Protein AF-A0A9D4CW55-F1 (afdb_monomer)

Organism: Dreissena polymorpha (NCBI:txid45954)

Secondary structure (DSSP, 8-state):
----TTS-BTTTBT--SEEEEEEEEE----TT--PPPTT---S-PPPBP----SGGGSSS---TT--HHHHHHHHHHHHHHHHHHTT---GGGPPPHHHHHHHHHHHHHHS-HHHHHHHHHGGGS-HHHHHHHHHHHHHHTSSS-GGGTS-GGGHHHHHHHHH-TTS-HHHHHHHHHHHHHH-HHHHHHHHHHHHHTTT---HHHHHHHHHHHHHHHHTPPPPPPPPPP-TT---HHHHTEEE-SSTT-----PPPPBGGGG-TTGGGT--TT----TTTS-EESS-------TT-EEEEEEEETTT--EEEEEEESS-STHHHHHHHHHH-SS--SEEE-TTHHHHHHHHHTT-HHHHTT-EEEB-HHHHHHEE--GGGBGGGSTT-TT--TTHHHHHHHHHGGGGGS-HHHHHHHHHHHH--

Structure (mmCIF, N/CA/C/O backbone):
data_AF-A0A9D4CW55-F1
#
_entry.id   AF-A0A9D4CW55-F1
#
loop_
_atom_site.group_PDB
_atom_site.id
_atom_site.type_symbol
_atom_site.label_atom_id
_atom_site.label_alt_id
_atom_site.label_comp_id
_atom_site.label_asym_id
_atom_site.label_entity_id
_atom_site.label_seq_id
_atom_site.pdbx_PDB_ins_code
_atom_site.Cartn_x
_atom_site.Cartn_y
_atom_site.Cartn_z
_atom_site.occupancy
_atom_site.B_iso_or_equiv
_atom_site.auth_seq_id
_atom_site.auth_comp_id
_atom_site.auth_asym_id
_atom_site.auth_atom_id
_atom_site.pdbx_PDB_model_num
ATOM 1 N N . MET A 1 1 ? 33.436 -6.706 -24.224 1.00 33.50 1 MET A N 1
ATOM 2 C CA . MET A 1 1 ? 32.777 -7.439 -23.123 1.00 33.50 1 MET A CA 1
ATOM 3 C C . MET A 1 1 ? 31.343 -6.926 -23.070 1.00 33.50 1 MET A C 1
ATOM 5 O O . MET A 1 1 ? 31.189 -5.714 -23.058 1.00 33.50 1 MET A O 1
ATOM 9 N N . LYS A 1 2 ? 30.312 -7.772 -23.186 1.00 36.09 2 LYS A N 1
ATOM 10 C CA . LYS A 1 2 ? 28.897 -7.341 -23.202 1.00 36.09 2 LYS A CA 1
ATOM 11 C C . LYS A 1 2 ? 28.364 -7.339 -21.766 1.00 36.09 2 LYS A C 1
ATOM 13 O O . LYS A 1 2 ? 28.700 -8.252 -21.020 1.00 36.09 2 LYS A O 1
ATOM 18 N N . ILE A 1 3 ? 27.601 -6.318 -21.371 1.00 46.62 3 ILE A N 1
ATOM 19 C CA . ILE A 1 3 ? 26.736 -6.447 -20.194 1.00 46.62 3 ILE A CA 1
ATOM 20 C C . ILE A 1 3 ? 25.671 -7.454 -20.605 1.00 46.62 3 ILE A C 1
ATOM 22 O O . ILE A 1 3 ? 24.922 -7.184 -21.546 1.00 46.62 3 ILE A O 1
ATOM 26 N N . ASP A 1 4 ? 25.677 -8.621 -19.978 1.00 58.53 4 ASP A N 1
ATOM 27 C CA . ASP A 1 4 ? 24.701 -9.658 -20.262 1.00 58.53 4 ASP A CA 1
ATOM 28 C C . ASP A 1 4 ? 23.738 -9.780 -19.085 1.00 58.53 4 ASP A C 1
ATOM 30 O O . ASP A 1 4 ? 23.829 -10.673 -18.250 1.00 58.53 4 ASP A O 1
ATOM 34 N N . PHE A 1 5 ? 22.812 -8.831 -19.022 1.00 65.88 5 PHE A N 1
ATOM 35 C CA . PHE A 1 5 ? 21.704 -8.876 -18.077 1.00 65.88 5 PHE A CA 1
ATOM 36 C C . PHE A 1 5 ? 20.748 -10.065 -18.337 1.00 65.88 5 PHE A C 1
ATOM 38 O O . PHE A 1 5 ? 19.803 -10.243 -17.578 1.00 65.88 5 PHE A O 1
ATOM 45 N N . HIS A 1 6 ? 20.947 -10.880 -19.388 1.00 67.12 6 HIS A N 1
ATOM 46 C CA . HIS A 1 6 ? 20.148 -12.095 -19.585 1.00 67.12 6 HIS A CA 1
ATOM 47 C C . HIS A 1 6 ? 20.488 -13.169 -18.543 1.00 67.12 6 HIS A C 1
ATOM 49 O O . HIS A 1 6 ? 19.743 -14.143 -18.429 1.00 67.12 6 HIS A O 1
ATOM 55 N N . ILE A 1 7 ? 21.586 -13.015 -17.790 1.00 79.88 7 ILE A N 1
ATOM 56 C CA . ILE A 1 7 ? 21.916 -13.897 -16.671 1.00 79.88 7 ILE A CA 1
ATOM 57 C C . ILE A 1 7 ? 20.953 -13.584 -15.520 1.00 79.88 7 ILE A C 1
ATOM 59 O O . ILE A 1 7 ? 21.034 -12.493 -14.959 1.00 79.88 7 ILE A O 1
ATOM 63 N N . PRO A 1 8 ? 20.065 -14.519 -15.142 1.00 84.75 8 PRO A N 1
ATOM 64 C CA . PRO A 1 8 ? 19.142 -14.291 -14.047 1.00 84.75 8 PRO A CA 1
ATOM 65 C C . PRO A 1 8 ? 19.875 -14.285 -12.704 1.00 84.75 8 PRO A C 1
ATOM 67 O O . PRO A 1 8 ? 20.992 -14.795 -12.567 1.00 84.75 8 PRO A O 1
ATOM 70 N N . CYS A 1 9 ? 19.202 -13.796 -11.666 1.00 88.50 9 CYS A N 1
ATOM 71 C CA . CYS A 1 9 ? 19.680 -13.976 -10.304 1.00 88.50 9 CYS A CA 1
ATOM 72 C C . CYS A 1 9 ? 19.829 -15.477 -10.002 1.00 88.50 9 CYS A C 1
ATOM 74 O O . CYS A 1 9 ? 18.883 -16.243 -10.180 1.00 88.50 9 CYS A O 1
ATOM 76 N N . GLY A 1 10 ? 20.985 -15.898 -9.478 1.00 87.88 10 GLY A N 1
ATOM 77 C CA . GLY A 1 10 ? 21.250 -17.312 -9.179 1.00 87.88 10 GLY A CA 1
ATOM 78 C C . GLY A 1 10 ? 20.297 -17.945 -8.154 1.00 87.88 10 GLY A C 1
ATOM 79 O O . GLY A 1 10 ? 20.220 -19.166 -8.076 1.00 87.88 10 GLY A O 1
ATOM 80 N N . VAL A 1 11 ? 19.563 -17.127 -7.391 1.00 91.94 11 VAL A N 1
ATOM 81 C CA . VAL A 1 11 ? 18.572 -17.577 -6.400 1.00 91.94 11 VAL A CA 1
ATOM 82 C C . VAL A 1 11 ? 17.142 -17.260 -6.846 1.00 91.94 11 VAL A C 1
ATOM 84 O O . VAL A 1 11 ? 16.270 -18.120 -6.774 1.00 91.94 11 VAL A O 1
ATOM 87 N N . CYS A 1 12 ? 16.881 -16.036 -7.314 1.00 91.12 12 CYS A N 1
ATOM 88 C CA . CYS A 1 12 ? 15.531 -15.597 -7.689 1.00 91.12 12 CYS A CA 1
ATOM 89 C C . CYS A 1 12 ? 15.120 -15.942 -9.128 1.00 91.12 12 CYS A C 1
ATOM 91 O O . CYS A 1 12 ? 13.952 -15.772 -9.477 1.00 91.12 12 CYS A O 1
ATOM 93 N N . GLY A 1 13 ? 16.045 -16.381 -9.983 1.00 91.75 13 GLY A N 1
ATOM 94 C CA . GLY A 1 13 ? 15.762 -16.552 -11.403 1.00 91.75 13 GLY A CA 1
ATOM 95 C C . GLY A 1 13 ? 15.392 -15.217 -12.060 1.00 91.75 13 GLY A C 1
ATOM 96 O O . GLY A 1 13 ? 16.045 -14.200 -11.827 1.00 91.75 13 GLY A O 1
ATOM 97 N N . TYR A 1 14 ? 14.330 -15.234 -12.866 1.00 89.50 14 TYR A N 1
ATOM 98 C CA . TYR A 1 14 ? 13.773 -14.063 -13.555 1.00 89.50 14 TYR A CA 1
ATOM 99 C C . TYR A 1 14 ? 12.618 -13.381 -12.796 1.00 89.50 14 TYR A C 1
ATOM 101 O O . TYR A 1 14 ? 12.175 -12.305 -13.190 1.00 89.50 14 TYR A O 1
ATOM 109 N N . GLY A 1 15 ? 12.133 -13.999 -11.713 1.00 88.44 15 GLY A N 1
ATOM 110 C CA . GLY A 1 15 ? 10.957 -13.569 -10.952 1.00 88.44 15 GLY A CA 1
ATOM 111 C C . GLY A 1 15 ? 11.310 -13.219 -9.507 1.00 88.44 15 GLY A C 1
ATOM 112 O O . GLY A 1 15 ? 10.990 -13.991 -8.599 1.00 88.44 15 GLY A O 1
ATOM 113 N N . PRO A 1 16 ? 11.996 -12.091 -9.256 1.00 91.94 16 PRO A N 1
ATOM 114 C CA . PRO A 1 16 ? 12.307 -11.661 -7.899 1.00 91.94 16 PRO A CA 1
ATOM 115 C C . PRO A 1 16 ? 11.029 -11.403 -7.103 1.00 91.94 16 PRO A C 1
ATOM 117 O O . PRO A 1 16 ? 10.134 -10.695 -7.555 1.00 91.94 16 PRO A O 1
ATOM 120 N N . LYS A 1 17 ? 10.975 -11.923 -5.872 1.00 93.44 17 LYS A N 1
ATOM 121 C CA . LYS A 1 17 ? 9.875 -11.623 -4.945 1.00 93.44 17 LYS A CA 1
ATOM 122 C C . LYS A 1 17 ? 9.930 -10.187 -4.438 1.00 93.44 17 LYS A C 1
ATOM 124 O O . LYS A 1 17 ? 8.883 -9.602 -4.196 1.00 93.44 17 LYS A O 1
ATOM 129 N N . ARG A 1 18 ? 11.136 -9.636 -4.275 1.00 95.00 18 ARG A N 1
ATOM 130 C CA . ARG A 1 18 ? 11.356 -8.293 -3.738 1.00 95.00 18 ARG A CA 1
ATOM 131 C C . ARG A 1 18 ? 12.233 -7.475 -4.657 1.00 95.00 18 ARG A C 1
ATOM 133 O O . ARG A 1 18 ? 13.346 -7.888 -5.006 1.00 95.00 18 ARG A O 1
ATOM 140 N N . LEU A 1 19 ? 11.730 -6.309 -5.023 1.00 96.00 19 LEU A N 1
ATOM 141 C CA . LEU A 1 19 ? 12.385 -5.401 -5.944 1.00 96.00 19 LEU A CA 1
ATOM 142 C C . LEU A 1 19 ? 12.584 -4.033 -5.307 1.00 96.00 19 LEU A C 1
ATOM 144 O O . LEU A 1 19 ? 11.684 -3.499 -4.675 1.00 96.00 19 LEU A O 1
ATOM 148 N N . CYS A 1 20 ? 13.759 -3.453 -5.505 1.00 95.31 20 CYS A N 1
ATOM 149 C CA . CYS A 1 20 ? 14.048 -2.068 -5.164 1.00 95.31 20 CYS A CA 1
ATOM 150 C C . CYS A 1 20 ? 14.352 -1.287 -6.441 1.00 95.31 20 CYS A C 1
ATOM 152 O O . CYS A 1 20 ? 15.008 -1.805 -7.352 1.00 95.31 20 CYS A O 1
ATOM 154 N N . CYS A 1 21 ? 13.878 -0.049 -6.507 1.00 93.56 21 CYS A N 1
ATOM 155 C CA . CYS A 1 21 ? 14.180 0.855 -7.603 1.00 93.56 21 CYS A CA 1
ATOM 156 C C . CYS A 1 21 ? 14.397 2.287 -7.136 1.00 93.56 21 CYS A C 1
ATOM 158 O O . CYS A 1 21 ? 13.843 2.711 -6.126 1.00 93.56 21 CYS A O 1
ATOM 160 N N . ASP A 1 22 ? 15.144 3.040 -7.938 1.00 89.44 22 ASP A N 1
ATOM 161 C CA . ASP A 1 22 ? 15.317 4.481 -7.793 1.00 89.44 22 ASP A CA 1
ATOM 162 C C . ASP A 1 22 ? 15.792 5.106 -9.114 1.00 89.44 22 ASP A C 1
ATOM 164 O O . ASP A 1 22 ? 16.399 4.440 -9.968 1.00 89.44 22 ASP A O 1
ATOM 168 N N . GLY A 1 23 ? 15.528 6.399 -9.282 1.00 83.56 23 GLY A N 1
ATOM 169 C CA . GLY A 1 23 ? 15.993 7.198 -10.402 1.00 83.56 23 GLY A CA 1
ATOM 170 C C . GLY A 1 23 ? 17.275 7.973 -10.098 1.00 83.56 23 GLY A C 1
ATOM 171 O O . GLY A 1 23 ? 17.277 9.032 -9.473 1.00 83.56 23 GLY A O 1
ATOM 172 N N . THR A 1 24 ? 18.397 7.573 -10.700 1.00 78.88 24 THR A N 1
ATOM 173 C CA . THR A 1 24 ? 19.618 8.384 -10.632 1.00 78.88 24 THR A CA 1
ATOM 174 C C . THR A 1 24 ? 19.679 9.418 -11.747 1.00 78.88 24 THR A C 1
ATOM 176 O O . THR A 1 24 ? 19.777 9.076 -12.925 1.00 78.88 24 THR A O 1
ATOM 179 N N . LYS A 1 25 ? 19.792 10.703 -11.404 1.00 76.06 25 LYS A N 1
ATOM 180 C CA . LYS A 1 25 ? 20.157 11.726 -12.398 1.00 76.06 25 LYS A CA 1
ATOM 181 C C . LYS A 1 25 ? 21.556 11.480 -12.965 1.00 76.06 25 LYS A C 1
ATOM 183 O O . LYS A 1 25 ? 22.545 11.456 -12.224 1.00 76.06 25 LYS A O 1
ATOM 188 N N . VAL A 1 26 ? 21.637 11.393 -14.287 1.00 70.56 26 VAL A N 1
ATOM 189 C CA . VAL A 1 26 ? 22.869 11.260 -15.061 1.00 70.56 26 VAL A CA 1
ATOM 190 C C . VAL A 1 26 ? 23.107 12.527 -15.885 1.00 70.56 26 VAL A C 1
ATOM 192 O O . VAL A 1 26 ? 22.226 13.029 -16.583 1.00 70.56 26 VAL A O 1
ATOM 195 N N . GLY A 1 27 ? 24.321 13.076 -15.779 1.00 57.12 27 GLY A N 1
ATOM 196 C CA . GLY A 1 27 ? 24.761 14.311 -16.445 1.00 57.12 27 GLY A CA 1
ATOM 197 C C . GLY A 1 27 ? 25.040 14.153 -17.939 1.00 57.12 27 GLY A C 1
ATOM 198 O O . GLY A 1 27 ? 25.885 14.853 -18.488 1.00 57.12 27 GLY A O 1
ATOM 199 N N . VAL A 1 28 ? 24.384 13.203 -18.597 1.00 55.34 28 VAL A N 1
ATOM 200 C CA . VAL A 1 28 ? 24.568 12.967 -20.023 1.00 55.34 28 VAL A CA 1
ATOM 201 C C . VAL A 1 28 ? 23.649 13.937 -20.759 1.00 55.34 28 VAL A C 1
ATOM 203 O O . VAL A 1 28 ? 22.436 13.907 -20.567 1.00 55.34 28 VAL A O 1
ATOM 206 N N . GLY A 1 29 ? 24.230 14.826 -21.568 1.00 49.62 29 GLY A N 1
ATOM 207 C CA . GLY A 1 29 ? 23.510 15.807 -22.384 1.00 49.62 29 GLY A CA 1
ATOM 208 C C . GLY A 1 29 ? 22.689 15.150 -23.496 1.00 49.62 29 GLY A C 1
ATOM 209 O O . GLY A 1 29 ? 23.001 15.298 -24.672 1.00 49.62 29 GLY A O 1
ATOM 210 N N . PHE A 1 30 ? 21.623 14.443 -23.134 1.00 50.81 30 PHE A N 1
ATOM 211 C CA . PHE A 1 30 ? 20.727 13.690 -24.015 1.00 50.81 30 PHE A CA 1
ATOM 212 C C . PHE A 1 30 ? 19.745 14.580 -24.797 1.00 50.81 30 PHE A C 1
ATOM 214 O O . PHE A 1 30 ? 18.612 14.199 -25.069 1.00 50.81 30 PHE A O 1
ATOM 221 N N . ARG A 1 31 ? 20.161 15.785 -25.208 1.00 42.91 31 ARG A N 1
ATOM 222 C CA . ARG A 1 31 ? 19.299 16.690 -25.994 1.00 42.91 31 ARG A CA 1
ATOM 223 C C . ARG A 1 31 ? 18.908 16.139 -27.374 1.00 42.91 31 ARG A C 1
ATOM 225 O O . ARG A 1 31 ? 17.992 16.687 -27.968 1.00 42.91 31 ARG A O 1
ATOM 232 N N . ASN A 1 32 ? 19.560 15.072 -27.850 1.00 41.56 32 ASN A N 1
ATOM 233 C CA . ASN A 1 32 ? 19.372 14.515 -29.195 1.00 41.56 32 ASN A CA 1
ATOM 234 C C . ASN A 1 32 ? 19.063 13.004 -29.228 1.00 41.56 32 ASN A C 1
ATOM 236 O O . ASN A 1 32 ? 19.100 12.407 -30.302 1.00 41.56 32 ASN A O 1
ATOM 240 N N . SER A 1 33 ? 18.808 12.347 -28.094 1.00 48.78 33 SER A N 1
ATOM 241 C CA . SER A 1 33 ? 18.425 10.929 -28.120 1.00 48.78 33 SER A CA 1
ATOM 242 C C . SER A 1 33 ? 16.923 10.794 -28.347 1.00 48.78 33 SER A C 1
ATOM 244 O O . SER A 1 33 ? 16.135 11.138 -27.471 1.00 48.78 33 SER A O 1
ATOM 246 N N . ASN A 1 34 ? 16.547 10.270 -29.510 1.00 51.03 34 ASN A N 1
ATOM 247 C CA . ASN A 1 34 ? 15.178 9.898 -29.868 1.00 51.03 34 ASN A CA 1
ATOM 248 C C . ASN A 1 34 ? 14.768 8.594 -29.153 1.00 51.03 34 ASN A C 1
ATOM 250 O O . ASN A 1 34 ? 14.573 7.582 -29.821 1.00 51.03 34 ASN A O 1
ATOM 254 N N . TYR A 1 35 ? 14.721 8.570 -27.816 1.00 56.66 35 TYR A N 1
ATOM 255 C CA . TYR A 1 35 ? 14.177 7.410 -27.102 1.00 56.66 35 TYR A CA 1
ATOM 256 C C . TYR A 1 35 ? 12.672 7.582 -26.882 1.00 56.66 35 TYR A C 1
ATOM 258 O O . TYR A 1 35 ? 12.203 8.657 -26.511 1.00 56.66 35 TYR A O 1
ATOM 266 N N . GLU A 1 36 ? 11.924 6.513 -27.140 1.00 59.97 36 GLU A N 1
ATOM 267 C CA . GLU A 1 36 ? 10.476 6.449 -26.930 1.00 59.97 36 GLU A CA 1
ATOM 268 C C . GLU A 1 36 ? 10.198 6.239 -25.429 1.00 59.97 36 GLU A C 1
ATOM 270 O O . GLU A 1 36 ? 10.743 5.320 -24.809 1.00 59.97 36 GLU A O 1
ATOM 275 N N . GLU A 1 37 ? 9.354 7.080 -24.821 1.00 62.69 37 GLU A N 1
ATOM 276 C CA . GLU A 1 37 ? 8.904 6.858 -23.442 1.00 62.69 37 GLU A CA 1
ATOM 277 C C . GLU A 1 37 ? 8.152 5.519 -23.322 1.00 62.69 37 GLU A C 1
ATOM 279 O O . GLU A 1 37 ? 7.508 5.038 -24.257 1.00 62.69 37 GLU A O 1
ATOM 284 N N . ILE A 1 38 ? 8.133 4.930 -22.119 1.00 60.69 38 ILE A N 1
ATOM 285 C CA . ILE A 1 38 ? 7.341 3.712 -21.851 1.00 60.69 38 ILE A CA 1
ATOM 286 C C . ILE A 1 38 ? 5.832 3.935 -22.088 1.00 60.69 38 ILE A C 1
ATOM 288 O O . ILE A 1 38 ? 5.082 2.978 -22.276 1.00 60.69 38 ILE A O 1
ATOM 292 N N . THR A 1 39 ? 5.407 5.198 -22.147 1.00 57.28 39 THR A N 1
ATOM 293 C CA . THR A 1 39 ? 4.029 5.655 -22.339 1.00 57.28 39 THR A CA 1
ATOM 294 C C . THR A 1 39 ? 3.479 5.439 -23.754 1.00 57.28 39 THR A C 1
ATOM 296 O O . THR A 1 39 ? 2.263 5.546 -23.939 1.00 57.28 39 THR A O 1
ATOM 299 N N . GLU A 1 40 ? 4.312 5.105 -24.750 1.00 55.62 40 GLU A N 1
ATOM 300 C CA . GLU A 1 40 ? 3.833 4.872 -26.115 1.00 55.62 40 GLU A CA 1
ATOM 301 C C . GLU A 1 40 ? 3.009 3.578 -26.208 1.00 55.62 40 GLU A C 1
ATOM 303 O O . GLU A 1 40 ? 3.500 2.445 -26.175 1.00 55.62 40 GLU A O 1
ATOM 308 N N . THR A 1 41 ? 1.694 3.761 -26.303 1.00 53.97 41 THR A N 1
ATOM 309 C CA . THR A 1 41 ? 0.749 2.689 -26.600 1.00 53.97 41 THR A CA 1
ATOM 310 C C . THR A 1 41 ? 0.873 2.293 -28.061 1.00 53.97 41 THR A C 1
ATOM 312 O O . THR A 1 41 ? 0.559 3.096 -28.942 1.00 53.97 41 THR A O 1
ATOM 315 N N . ASN A 1 42 ? 1.257 1.047 -28.323 1.00 48.75 42 ASN A N 1
ATOM 316 C CA . ASN A 1 42 ? 1.179 0.476 -29.661 1.00 48.75 42 ASN A CA 1
ATOM 317 C C . ASN A 1 42 ? -0.305 0.384 -30.065 1.00 48.75 42 ASN A C 1
ATOM 319 O O . ASN A 1 42 ? -1.025 -0.433 -29.514 1.00 48.75 42 ASN A O 1
ATOM 323 N N . HIS A 1 43 ? -0.738 1.270 -30.968 1.00 45.38 43 HIS A N 1
ATOM 324 C CA . HIS A 1 43 ? -1.985 1.278 -31.753 1.00 45.38 43 HIS A CA 1
ATOM 325 C C . HIS A 1 43 ? -3.331 0.840 -31.104 1.00 45.38 43 HIS A C 1
ATOM 327 O O . HIS A 1 43 ? -3.529 -0.284 -30.666 1.00 45.38 43 HIS A O 1
ATOM 333 N N . ALA A 1 44 ? -4.329 1.729 -31.222 1.00 45.97 44 ALA A N 1
ATOM 334 C CA . ALA A 1 44 ? -5.777 1.453 -31.308 1.00 45.97 44 ALA A CA 1
ATOM 335 C C . ALA A 1 44 ? -6.495 0.685 -30.175 1.00 45.97 44 ALA A C 1
ATOM 337 O O . ALA A 1 44 ? -7.642 0.282 -30.365 1.00 45.97 44 ALA A O 1
ATOM 338 N N . LEU A 1 45 ? -5.910 0.526 -28.988 1.00 58.81 45 LEU A N 1
ATOM 339 C CA . LEU A 1 45 ? -6.695 0.099 -27.827 1.00 58.81 45 LEU A CA 1
ATOM 340 C C . LEU A 1 45 ? -7.565 1.270 -27.349 1.00 58.81 45 LEU A C 1
ATOM 342 O O . LEU A 1 45 ? -7.070 2.383 -27.150 1.00 58.81 45 LEU A O 1
ATOM 346 N N . GLY A 1 46 ? -8.873 1.030 -27.222 1.00 69.88 46 GLY A N 1
ATOM 347 C CA . GLY A 1 46 ? -9.826 2.008 -26.699 1.00 69.88 46 GLY A CA 1
ATOM 348 C C . GLY A 1 46 ? -9.414 2.531 -25.318 1.00 69.88 46 GLY A C 1
ATOM 349 O O . GLY A 1 46 ? -8.637 1.905 -24.598 1.00 69.88 46 GLY A O 1
ATOM 350 N N . ILE A 1 47 ? -9.924 3.707 -24.952 1.00 79.19 47 ILE A N 1
ATOM 351 C CA . ILE A 1 47 ? -9.712 4.272 -23.616 1.00 79.19 47 ILE A CA 1
ATOM 352 C C . ILE A 1 47 ? -10.506 3.424 -22.616 1.00 79.19 47 ILE A C 1
ATOM 354 O O . ILE A 1 47 ? -11.727 3.335 -22.726 1.00 79.19 47 ILE A O 1
ATOM 358 N N . ASN A 1 48 ? -9.820 2.813 -21.651 1.00 81.81 48 ASN A N 1
ATOM 359 C CA . ASN A 1 48 ? -10.456 2.074 -20.563 1.00 81.81 48 ASN A CA 1
ATOM 360 C C . ASN A 1 48 ? -11.018 3.053 -19.531 1.00 81.81 48 ASN A C 1
ATOM 362 O O . ASN A 1 48 ? -10.433 4.107 -19.279 1.00 81.81 48 ASN A O 1
ATOM 366 N N . ASN A 1 49 ? -12.136 2.707 -18.902 1.00 81.31 49 ASN A N 1
ATOM 367 C CA . ASN A 1 49 ? -12.646 3.499 -17.790 1.00 81.31 49 ASN A CA 1
ATOM 368 C C . ASN A 1 49 ? -11.783 3.261 -16.549 1.00 81.31 49 ASN A C 1
ATOM 370 O O . ASN A 1 49 ? -11.482 2.122 -16.203 1.00 81.31 49 ASN A O 1
ATOM 374 N N . THR A 1 50 ? -11.407 4.335 -15.861 1.00 76.31 50 THR A N 1
ATOM 375 C CA . THR A 1 50 ? -10.879 4.239 -14.498 1.00 76.31 50 THR A CA 1
ATOM 376 C C . THR A 1 50 ? -12.006 3.813 -13.564 1.00 76.31 50 THR A C 1
ATOM 378 O O . THR A 1 50 ? -12.986 4.541 -13.424 1.00 76.31 50 THR A O 1
ATOM 381 N N . LEU A 1 51 ? -11.872 2.623 -12.975 1.00 73.25 51 LEU A N 1
ATOM 382 C CA . LEU A 1 51 ? -12.918 1.990 -12.164 1.00 73.25 51 LEU A CA 1
ATOM 383 C C . LEU A 1 51 ? -13.003 2.571 -10.752 1.00 73.25 51 LEU A C 1
ATOM 385 O O . LEU A 1 51 ? -14.101 2.799 -10.259 1.00 73.25 51 LEU A O 1
ATOM 389 N N . HIS A 1 52 ? -11.852 2.852 -10.141 1.00 73.00 52 HIS A N 1
ATOM 390 C CA . HIS A 1 52 ? -11.760 3.405 -8.794 1.00 73.00 52 HIS A CA 1
ATOM 391 C C . HIS A 1 52 ? -10.815 4.601 -8.775 1.00 73.00 52 HIS A C 1
ATOM 393 O O . HIS A 1 52 ? -9.756 4.586 -9.412 1.00 73.00 52 HIS A O 1
ATOM 399 N N . ARG A 1 53 ? -11.185 5.615 -8.004 1.00 73.06 53 ARG A N 1
ATOM 400 C CA . ARG A 1 53 ? -10.373 6.775 -7.641 1.00 73.06 53 ARG A CA 1
ATOM 401 C C . ARG A 1 53 ? -9.657 6.541 -6.321 1.00 73.06 53 ARG A C 1
ATOM 403 O O . ARG A 1 53 ? -9.914 5.567 -5.617 1.00 73.06 53 ARG A O 1
ATOM 410 N N . ARG A 1 54 ? -8.765 7.462 -5.943 1.00 71.19 54 ARG A N 1
ATOM 411 C CA . ARG A 1 54 ? -8.098 7.397 -4.629 1.00 71.19 54 ARG A CA 1
ATOM 412 C C . ARG A 1 54 ? -9.106 7.399 -3.485 1.00 71.19 54 ARG A C 1
ATOM 414 O O . ARG A 1 54 ? -8.948 6.636 -2.541 1.00 71.19 54 ARG A O 1
ATOM 421 N N . MET A 1 55 ? -10.124 8.252 -3.594 1.00 69.25 55 MET A N 1
ATOM 422 C CA . MET A 1 55 ? -11.146 8.436 -2.563 1.00 69.25 55 MET A CA 1
ATOM 423 C C . MET A 1 55 ? -12.051 7.220 -2.401 1.00 69.25 55 MET A C 1
ATOM 425 O O . MET A 1 55 ? -12.425 6.914 -1.277 1.00 69.25 55 MET A O 1
ATOM 429 N N . ASP A 1 56 ? -12.294 6.478 -3.483 1.00 69.81 56 ASP A N 1
ATOM 430 C CA . ASP A 1 56 ? -13.090 5.242 -3.467 1.00 69.81 56 ASP A CA 1
ATOM 431 C C . ASP A 1 56 ? -12.383 4.095 -2.725 1.00 69.81 56 ASP A C 1
ATOM 433 O O . ASP A 1 56 ? -12.929 3.011 -2.585 1.00 69.81 56 ASP A O 1
ATOM 437 N N . ARG A 1 57 ? -11.135 4.306 -2.291 1.00 73.81 57 ARG A N 1
ATOM 438 C CA . ARG A 1 57 ? -10.316 3.319 -1.576 1.00 73.81 57 ARG A CA 1
ATOM 439 C C . ARG A 1 57 ? -9.998 3.729 -0.146 1.00 73.81 57 ARG A C 1
ATOM 441 O O . ARG A 1 57 ? -9.140 3.110 0.492 1.00 73.81 57 ARG A O 1
ATOM 448 N N . CYS A 1 58 ? -10.606 4.817 0.312 1.00 78.00 58 CYS A N 1
ATOM 449 C CA . CYS A 1 58 ? -10.439 5.331 1.656 1.00 78.00 58 CYS A CA 1
ATOM 450 C C . CYS A 1 58 ? -11.529 4.792 2.573 1.00 78.00 58 CYS A C 1
ATOM 452 O O . CYS A 1 58 ? -12.562 4.319 2.131 1.00 78.00 58 CYS A O 1
ATOM 454 N N . PHE A 1 59 ? -11.270 4.877 3.871 1.00 86.44 59 PHE A N 1
ATOM 455 C CA . PHE A 1 59 ? -12.122 4.287 4.893 1.00 86.44 59 PHE A CA 1
ATOM 456 C C . PHE A 1 59 ? -13.520 4.915 5.023 1.00 86.44 59 PHE A C 1
ATOM 458 O O . PHE A 1 59 ? -14.452 4.234 5.437 1.00 86.44 59 PHE A O 1
ATOM 465 N N . PHE A 1 60 ? -13.658 6.196 4.683 1.00 86.25 60 PHE A N 1
ATOM 466 C CA . PHE A 1 60 ? -14.915 6.935 4.799 1.00 86.25 60 PHE A CA 1
ATOM 467 C C . PHE A 1 60 ? -15.815 6.692 3.594 1.00 86.25 60 PHE A C 1
ATOM 469 O O . PHE A 1 60 ? -15.327 6.657 2.462 1.00 86.25 60 PHE A O 1
ATOM 476 N N . GLU A 1 61 ? -17.123 6.621 3.830 1.00 80.75 61 GLU A N 1
ATOM 477 C CA . GLU A 1 61 ? -18.087 6.617 2.739 1.00 80.75 61 GLU A CA 1
ATOM 478 C C . GLU A 1 61 ? -17.992 7.938 1.973 1.00 80.75 61 GLU A C 1
ATOM 480 O O . GLU A 1 61 ? -17.956 9.031 2.547 1.00 80.75 61 GLU A O 1
ATOM 485 N N . ASN A 1 62 ? -17.944 7.840 0.645 1.00 65.50 62 ASN A N 1
ATOM 486 C CA . ASN A 1 62 ? -18.031 9.002 -0.222 1.00 65.50 62 ASN A CA 1
ATOM 487 C C . ASN A 1 62 ? -19.480 9.511 -0.193 1.00 65.50 62 ASN A C 1
ATOM 489 O O . ASN A 1 62 ? -20.280 9.174 -1.068 1.00 65.50 62 ASN A O 1
ATOM 493 N N . LEU A 1 63 ? -19.845 10.285 0.838 1.00 56.66 63 LEU A N 1
ATOM 494 C CA . LEU A 1 63 ? -21.127 10.988 0.847 1.00 56.66 63 LEU A CA 1
ATOM 495 C C . LEU A 1 63 ? -21.127 11.864 -0.411 1.00 56.66 63 LEU A C 1
ATOM 497 O O . LEU A 1 63 ? -20.203 12.645 -0.627 1.00 56.66 63 LEU A O 1
ATOM 501 N N . ASN A 1 64 ? -22.101 11.682 -1.301 1.00 54.03 64 ASN A N 1
ATOM 502 C CA . ASN A 1 64 ? -22.144 12.382 -2.585 1.00 54.03 64 ASN A CA 1
ATOM 503 C C . ASN A 1 64 ? -21.900 13.894 -2.402 1.00 54.03 64 ASN A C 1
ATOM 505 O O . ASN A 1 64 ? -22.802 14.618 -1.987 1.00 54.03 64 ASN A O 1
ATOM 509 N N . GLY A 1 65 ? -20.693 14.369 -2.733 1.00 58.12 65 GLY A N 1
ATOM 510 C CA . GLY A 1 65 ? -20.340 15.786 -2.648 1.00 58.12 65 GLY A CA 1
ATOM 511 C C . GLY A 1 65 ? -19.589 16.253 -1.396 1.00 58.12 65 GLY A C 1
ATOM 512 O O . GLY A 1 65 ? -19.543 17.468 -1.207 1.00 58.12 65 GLY A O 1
ATOM 513 N N . ILE A 1 66 ? -18.965 15.375 -0.593 1.00 62.19 66 ILE A N 1
ATOM 514 C CA . ILE A 1 66 ? -17.981 15.839 0.408 1.00 62.19 66 ILE A CA 1
ATOM 515 C C . ILE A 1 66 ? -16.887 16.623 -0.319 1.00 62.19 66 ILE A C 1
ATOM 517 O O . ILE A 1 66 ? -16.222 16.110 -1.229 1.00 62.19 66 ILE A O 1
ATOM 521 N N . ASP A 1 67 ? -16.695 17.881 0.070 1.00 71.69 67 ASP A N 1
ATOM 522 C CA . ASP A 1 67 ? -15.628 18.679 -0.509 1.00 71.69 67 ASP A CA 1
ATOM 523 C C . ASP A 1 67 ? -14.245 18.214 -0.009 1.00 71.69 67 ASP A C 1
ATOM 525 O O . ASP A 1 67 ? -14.077 17.514 0.994 1.00 71.69 67 ASP A O 1
ATOM 529 N N . LYS A 1 68 ? -13.194 18.608 -0.729 1.00 72.06 68 LYS A N 1
ATOM 530 C CA . LYS A 1 68 ? -11.814 18.220 -0.402 1.00 72.06 68 LYS A CA 1
ATOM 531 C C . LYS A 1 68 ? -11.410 18.576 1.038 1.00 72.06 68 LYS A C 1
ATOM 533 O O . LYS A 1 68 ? -10.617 17.849 1.639 1.00 72.06 68 LYS A O 1
ATOM 538 N N . GLN A 1 69 ? -11.888 19.700 1.562 1.00 76.88 69 GLN A N 1
ATOM 539 C CA . GLN A 1 69 ? -11.536 20.192 2.888 1.00 76.88 69 GLN A CA 1
ATOM 540 C C . GLN A 1 69 ? -12.241 19.390 3.984 1.00 76.88 69 GLN A C 1
ATOM 542 O O . GLN A 1 69 ? -11.645 19.119 5.027 1.00 76.88 69 GLN A O 1
ATOM 547 N N . GLU A 1 70 ? -13.474 18.964 3.744 1.00 80.25 70 GLU A N 1
ATOM 548 C CA . GLU A 1 70 ? -14.229 18.131 4.671 1.00 80.25 70 GLU A C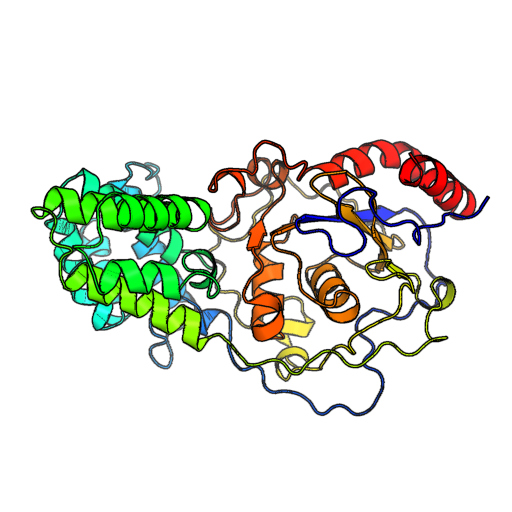A 1
ATOM 549 C C . GLU A 1 70 ? -13.612 16.729 4.805 1.00 80.25 70 GLU A C 1
ATOM 551 O O . GLU A 1 70 ? -13.341 16.292 5.924 1.00 80.25 70 GLU A O 1
ATOM 556 N N . MET A 1 71 ? -13.209 16.088 3.701 1.00 79.62 71 MET A N 1
ATOM 557 C CA . MET A 1 71 ? -12.441 14.828 3.749 1.00 79.62 71 MET A CA 1
ATOM 558 C C . MET A 1 71 ? -11.133 14.956 4.538 1.00 79.62 71 MET A C 1
ATOM 560 O O . MET A 1 71 ? -10.737 14.058 5.288 1.00 79.62 71 MET A O 1
ATOM 564 N N . ILE A 1 72 ? -10.451 16.088 4.369 1.00 78.56 72 ILE A N 1
ATOM 565 C CA . ILE A 1 72 ? -9.250 16.437 5.126 1.00 78.56 72 ILE A CA 1
ATOM 566 C C . ILE A 1 72 ? -9.564 16.520 6.627 1.00 78.56 72 ILE A C 1
ATOM 568 O O . ILE A 1 72 ? -8.828 15.967 7.451 1.00 78.56 72 ILE A O 1
ATOM 572 N N . ASN A 1 73 ? -10.664 17.176 6.990 1.00 82.88 73 ASN A N 1
ATOM 573 C CA . ASN A 1 73 ? -11.086 17.326 8.377 1.00 82.88 73 ASN A CA 1
ATOM 574 C C . ASN A 1 73 ? -11.453 15.976 9.006 1.00 82.88 73 ASN A C 1
ATOM 576 O O . ASN A 1 73 ? -11.024 15.720 10.131 1.00 82.88 73 ASN A O 1
ATOM 580 N N . LEU A 1 74 ? -12.168 15.105 8.286 1.00 87.44 74 LEU A N 1
ATOM 581 C CA . LEU A 1 74 ? -12.516 13.753 8.737 1.00 87.44 74 LEU A CA 1
ATOM 582 C C . LEU A 1 74 ? -11.253 12.940 9.046 1.00 87.44 74 LEU A C 1
ATOM 584 O O . LEU A 1 74 ? -11.040 12.530 10.186 1.00 87.44 74 LEU A O 1
ATOM 588 N N . ARG A 1 75 ? -10.332 12.815 8.085 1.00 86.56 75 ARG A N 1
ATOM 589 C CA . ARG A 1 75 ? -9.055 12.105 8.288 1.00 86.56 75 ARG A CA 1
ATOM 590 C C . ARG A 1 75 ? -8.242 12.660 9.451 1.00 86.56 75 ARG A C 1
ATOM 592 O O . ARG A 1 75 ? -7.795 11.905 10.307 1.00 86.56 75 ARG A O 1
ATOM 599 N N . THR A 1 76 ? -8.091 13.984 9.514 1.00 86.25 76 THR A N 1
ATOM 600 C CA . THR A 1 76 ? -7.346 14.643 10.601 1.00 86.25 76 THR A CA 1
ATOM 601 C C . THR A 1 76 ? -7.978 14.365 11.958 1.00 86.25 76 THR A C 1
ATOM 603 O O . THR A 1 76 ? -7.269 14.214 12.947 1.00 86.25 76 THR A O 1
ATOM 606 N N . SER A 1 77 ? -9.307 14.307 12.018 1.00 91.00 77 SER A N 1
ATOM 607 C CA . SER A 1 77 ? -10.027 14.038 13.260 1.00 91.00 77 SER A CA 1
ATOM 608 C C . SER A 1 77 ? -9.867 12.578 13.681 1.00 91.00 77 SER A C 1
ATOM 610 O O . SER A 1 77 ? -9.618 12.323 14.856 1.00 91.00 77 SER A O 1
ATOM 612 N N . LEU A 1 78 ? -9.900 11.635 12.734 1.00 92.75 78 LEU A N 1
ATOM 613 C CA . LEU A 1 78 ? -9.647 10.222 13.015 1.00 92.75 78 LEU A CA 1
ATOM 614 C C . LEU A 1 78 ? -8.198 9.971 13.472 1.00 92.75 78 LEU A C 1
ATOM 616 O O . LEU A 1 78 ? -7.987 9.315 14.491 1.00 92.75 78 LEU A O 1
ATOM 620 N N . ASP A 1 79 ? -7.204 10.552 12.785 1.00 90.62 79 ASP A N 1
ATOM 621 C CA . ASP A 1 79 ? -5.786 10.489 13.187 1.00 90.62 79 ASP A CA 1
ATOM 622 C C . ASP A 1 79 ? -5.573 11.137 14.562 1.00 90.62 79 ASP A C 1
ATOM 624 O O . ASP A 1 79 ? -4.853 10.592 15.397 1.00 90.62 79 ASP A O 1
ATOM 628 N N . TYR A 1 80 ? -6.234 12.267 14.840 1.00 92.50 80 TYR A N 1
ATOM 629 C CA . TYR A 1 80 ? -6.167 12.920 16.145 1.00 92.50 80 TYR A CA 1
ATOM 630 C C . TYR A 1 80 ? -6.707 12.024 17.264 1.00 92.50 80 TYR A C 1
ATOM 632 O O . TYR A 1 80 ? -6.031 11.879 18.280 1.00 92.50 80 TYR A O 1
ATOM 640 N N . ILE A 1 81 ? -7.882 11.408 17.087 1.00 94.00 81 ILE A N 1
ATOM 641 C CA . ILE A 1 81 ? -8.476 10.494 18.078 1.00 94.00 81 ILE A CA 1
ATOM 642 C C . ILE A 1 81 ? -7.520 9.333 18.360 1.00 94.00 81 ILE A C 1
ATOM 644 O O . ILE A 1 81 ? -7.180 9.089 19.517 1.00 94.00 81 ILE A O 1
ATOM 648 N N . ALA A 1 82 ? -7.012 8.690 17.308 1.00 94.38 82 ALA A N 1
ATOM 649 C CA . ALA A 1 82 ? -6.064 7.591 17.438 1.00 94.38 82 ALA A CA 1
ATOM 650 C C . ALA A 1 82 ? -4.772 8.015 18.160 1.00 94.38 82 ALA A C 1
ATOM 652 O O . ALA A 1 82 ? -4.313 7.351 19.085 1.00 94.38 82 ALA A O 1
ATOM 653 N N . ARG A 1 83 ? -4.178 9.152 17.780 1.00 93.44 83 ARG A N 1
ATOM 654 C CA . ARG A 1 83 ? -2.950 9.659 18.416 1.00 93.44 83 ARG A CA 1
ATOM 655 C C . ARG A 1 83 ? -3.161 10.116 19.849 1.00 93.44 83 ARG A C 1
ATOM 657 O O . ARG A 1 83 ? -2.209 10.048 20.623 1.00 93.44 83 ARG A O 1
ATOM 664 N N . LYS A 1 84 ? -4.350 10.620 20.190 1.00 93.31 84 LYS A N 1
ATOM 665 C CA . LYS A 1 84 ? -4.695 11.005 21.562 1.00 93.31 84 LYS A CA 1
ATOM 666 C C . LYS A 1 84 ? -4.580 9.802 22.477 1.00 93.31 84 LYS A C 1
ATOM 668 O O . LYS A 1 84 ? -3.899 9.891 23.490 1.00 93.31 84 LYS A O 1
ATOM 673 N N . GLU A 1 85 ? -5.175 8.690 22.066 1.00 94.69 85 GLU A N 1
ATOM 674 C CA . GLU A 1 85 ? -5.138 7.447 22.829 1.00 94.69 85 GLU A CA 1
ATOM 675 C C . GLU A 1 85 ? -3.724 6.866 22.922 1.00 94.69 85 GLU A C 1
ATOM 677 O O . GLU A 1 85 ? -3.285 6.423 23.977 1.00 94.69 85 GLU A O 1
ATOM 682 N N . LEU A 1 86 ? -2.960 6.946 21.831 1.00 94.75 86 LEU A N 1
ATOM 683 C CA . LEU A 1 86 ? -1.575 6.473 21.789 1.00 94.75 86 LEU A CA 1
ATOM 684 C C . LEU A 1 86 ? -0.576 7.405 22.502 1.00 94.75 86 LEU A C 1
ATOM 686 O O . LEU A 1 86 ? 0.622 7.130 22.487 1.00 94.75 86 LEU A O 1
ATOM 690 N N . ASN A 1 87 ? -1.029 8.511 23.105 1.00 93.69 87 ASN A N 1
ATOM 691 C CA . ASN A 1 87 ? -0.175 9.544 23.704 1.00 93.69 87 ASN A CA 1
ATOM 692 C C . ASN A 1 87 ? 0.870 10.128 22.724 1.00 93.69 87 ASN A C 1
ATOM 694 O O . ASN A 1 87 ? 1.985 10.484 23.101 1.00 93.69 87 ASN A O 1
ATOM 698 N N . GLU A 1 88 ? 0.507 10.253 21.446 1.00 91.62 88 GLU A N 1
ATOM 699 C CA . GLU A 1 88 ? 1.380 10.752 20.373 1.00 91.62 88 GLU A CA 1
ATOM 700 C C . GLU A 1 88 ? 1.070 12.198 19.938 1.00 91.62 88 GLU A C 1
ATOM 702 O O . GLU A 1 88 ? 1.635 12.706 18.958 1.00 91.62 88 GLU A O 1
ATOM 707 N N . ILE A 1 89 ? 0.146 12.879 20.620 1.00 88.94 89 ILE A N 1
ATOM 708 C CA . ILE A 1 89 ? -0.206 14.265 20.299 1.00 88.94 89 ILE A CA 1
ATOM 709 C C . ILE A 1 89 ? 0.906 15.209 20.751 1.00 88.94 89 ILE A C 1
ATOM 711 O O . ILE A 1 89 ? 1.341 15.205 21.898 1.00 88.94 89 ILE A O 1
ATOM 715 N N . LYS A 1 90 ? 1.322 16.090 19.840 1.00 83.06 90 LYS A N 1
ATOM 716 C CA . LYS A 1 90 ? 2.197 17.218 20.169 1.00 83.06 90 LYS A CA 1
ATOM 717 C C . LYS A 1 90 ? 1.381 18.328 20.827 1.00 83.06 90 LYS A C 1
ATOM 719 O O . LYS A 1 90 ? 0.291 18.629 20.349 1.00 83.06 90 LYS A O 1
ATOM 724 N N . GLU A 1 91 ? 1.935 18.989 21.842 1.00 75.75 91 GLU A N 1
ATOM 725 C CA . GLU A 1 91 ? 1.258 20.057 22.607 1.00 75.75 91 GLU A CA 1
ATOM 726 C C . GLU A 1 91 ? 0.637 21.149 21.718 1.00 75.75 91 GLU A C 1
ATOM 728 O O . GLU A 1 91 ? -0.454 21.641 21.985 1.00 75.75 91 GLU A O 1
ATOM 733 N N . ASN A 1 92 ? 1.280 21.480 20.596 1.00 76.50 92 ASN A N 1
ATOM 734 C CA . ASN A 1 92 ? 0.803 22.488 19.648 1.00 76.50 92 ASN A CA 1
ATOM 735 C C . ASN A 1 92 ? -0.299 22.010 18.681 1.00 76.50 92 ASN A C 1
ATOM 737 O O . ASN A 1 92 ? -0.666 22.747 17.768 1.00 76.50 92 ASN A O 1
ATOM 741 N N . LYS A 1 93 ? -0.793 20.778 18.832 1.00 79.94 93 LYS A N 1
ATOM 742 C CA . LYS A 1 93 ? -1.834 20.170 17.987 1.00 79.94 93 LYS A CA 1
ATOM 743 C C . LYS A 1 93 ? -3.094 19.786 18.766 1.00 79.94 93 LYS A C 1
ATOM 745 O O . LYS A 1 93 ? -3.912 19.031 18.249 1.00 79.94 93 LYS A O 1
ATOM 750 N N . ILE A 1 94 ? -3.250 20.263 20.000 1.00 85.31 94 ILE A N 1
ATOM 751 C CA . ILE A 1 94 ? -4.424 19.960 20.823 1.00 85.31 94 ILE A CA 1
ATOM 752 C C . ILE A 1 94 ? -5.659 20.632 20.210 1.00 85.31 94 ILE A C 1
ATOM 754 O O . ILE A 1 94 ? -5.695 21.850 20.046 1.00 85.31 94 ILE A O 1
ATOM 758 N N . ILE A 1 95 ? -6.666 19.826 19.874 1.00 85.00 95 ILE A N 1
ATOM 759 C CA . ILE A 1 95 ? -7.976 20.302 19.431 1.00 85.00 95 ILE A CA 1
ATOM 760 C C . ILE A 1 95 ? -8.814 20.595 20.686 1.00 85.00 95 ILE A C 1
ATOM 762 O O . ILE A 1 95 ? -8.867 19.737 21.573 1.00 85.00 95 ILE A O 1
ATOM 766 N N . PRO A 1 96 ? -9.456 21.774 20.796 1.00 88.19 96 PRO A N 1
ATOM 767 C CA . PRO A 1 96 ? -10.373 22.072 21.892 1.00 88.19 96 PRO A CA 1
ATOM 768 C C . PRO A 1 96 ? -11.487 21.026 22.006 1.00 88.19 96 PRO A C 1
ATOM 770 O O . PRO A 1 96 ? -11.988 20.531 21.001 1.00 88.19 96 PRO A O 1
ATOM 773 N N . GLU A 1 97 ? -11.916 20.713 23.228 1.00 87.12 97 GLU A N 1
ATOM 774 C CA . GLU A 1 97 ? -12.889 19.640 23.480 1.00 87.12 97 GLU A CA 1
ATOM 775 C C . GLU A 1 97 ? -14.220 19.837 22.740 1.00 87.12 97 GLU A C 1
ATOM 777 O O . GLU A 1 97 ? -14.748 18.892 22.162 1.00 87.12 97 GLU A O 1
ATOM 782 N N . ARG A 1 98 ? -14.724 21.076 22.682 1.00 87.12 98 ARG A N 1
ATOM 783 C CA . ARG A 1 98 ? -15.940 21.409 21.926 1.00 87.12 98 ARG A CA 1
ATOM 784 C C . ARG A 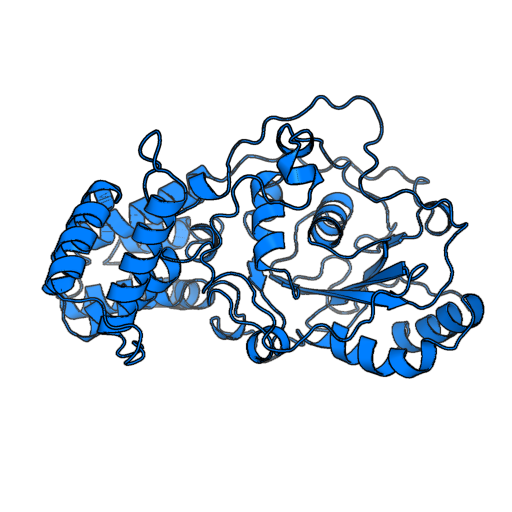1 98 ? -15.797 21.073 20.439 1.00 87.12 98 ARG A C 1
ATOM 786 O O . ARG A 1 98 ? -16.657 20.403 19.882 1.00 87.12 98 ARG A O 1
ATOM 793 N N . ASP A 1 99 ? -14.689 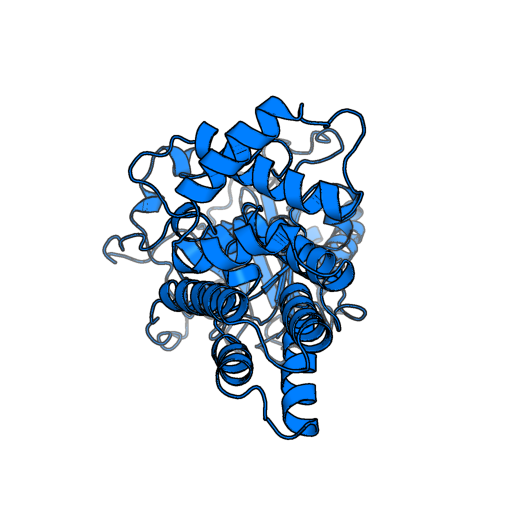21.487 19.832 1.00 88.00 99 ASP A N 1
ATOM 794 C CA . ASP A 1 99 ? -14.418 21.240 18.415 1.00 88.00 99 ASP A CA 1
ATOM 795 C C . ASP A 1 99 ? -14.223 19.742 18.141 1.00 88.00 99 ASP A C 1
ATOM 797 O O . ASP A 1 99 ? -14.539 19.259 17.055 1.00 88.00 99 ASP A O 1
ATOM 801 N N . LEU A 1 100 ? -13.693 18.995 19.116 1.00 88.12 100 LEU A N 1
ATOM 802 C CA . LEU A 1 100 ? -13.536 17.547 19.021 1.00 88.12 100 LEU A CA 1
ATOM 803 C C . LEU A 1 100 ? -14.892 16.830 18.986 1.00 88.12 100 LEU A C 1
ATOM 805 O O . LEU A 1 100 ? -15.049 15.912 18.187 1.00 88.12 100 LEU A O 1
ATOM 809 N N . LEU A 1 101 ? -15.863 17.248 19.805 1.00 89.69 101 LEU A N 1
ATOM 810 C CA . LEU A 1 101 ? -17.210 16.666 19.803 1.00 89.69 101 LEU A CA 1
ATOM 811 C C . LEU A 1 101 ? -17.915 16.884 18.459 1.00 89.69 101 LEU A C 1
ATOM 813 O O . LEU A 1 101 ? -18.414 15.925 17.876 1.00 89.69 101 LEU A O 1
ATOM 817 N N . ASP A 1 102 ? -17.866 18.106 17.923 1.00 89.38 102 ASP A N 1
ATOM 818 C CA . ASP A 1 102 ? -18.447 18.420 16.610 1.00 89.38 102 ASP A CA 1
ATOM 819 C C . ASP A 1 102 ? -17.798 17.572 15.495 1.00 89.38 102 ASP A C 1
ATOM 821 O O . ASP A 1 102 ? -18.474 17.047 14.609 1.00 89.38 102 ASP A O 1
ATOM 825 N N . ARG A 1 103 ? -16.476 17.367 15.567 1.00 89.81 103 ARG A N 1
ATOM 826 C CA . ARG A 1 103 ? -15.733 16.505 14.633 1.00 89.81 103 ARG A CA 1
ATOM 827 C C . ARG A 1 103 ? -16.076 15.023 14.771 1.00 89.81 103 ARG A C 1
ATOM 829 O O . ARG A 1 103 ? -16.083 14.326 13.762 1.00 89.81 103 ARG A O 1
ATOM 836 N N . ILE A 1 104 ? -16.335 14.533 15.983 1.00 92.12 104 ILE A N 1
ATOM 837 C CA . ILE A 1 104 ? -16.758 13.145 16.220 1.00 92.12 104 ILE A CA 1
ATOM 838 C C . ILE A 1 104 ? -18.129 12.894 15.593 1.00 92.12 104 ILE A C 1
ATOM 840 O O . ILE A 1 104 ? -18.323 11.861 14.960 1.00 92.12 104 ILE A O 1
ATOM 844 N N . GLU A 1 105 ? -19.063 13.835 15.711 1.00 91.50 105 GLU A N 1
ATOM 845 C CA . GLU A 1 105 ? -20.384 13.688 15.094 1.00 91.50 105 GLU A CA 1
ATOM 846 C C . GLU A 1 105 ? -20.308 13.693 13.562 1.00 91.50 105 GLU A C 1
ATOM 848 O O . GLU A 1 105 ? -20.947 12.864 12.915 1.00 91.50 105 GLU A O 1
ATOM 853 N N . LEU A 1 106 ? -19.455 14.538 12.973 1.00 89.19 106 LEU A N 1
ATOM 854 C CA . LEU A 1 106 ? -19.171 14.487 11.533 1.00 89.19 106 LEU A CA 1
ATOM 855 C C . LEU A 1 106 ? -18.517 13.163 11.114 1.00 89.19 106 LEU A C 1
ATOM 857 O O . LEU A 1 106 ? -18.874 12.599 10.083 1.00 89.19 106 LEU A O 1
ATOM 861 N N . LEU A 1 107 ? -17.587 12.638 11.919 1.00 91.94 107 LEU A N 1
ATOM 862 C CA . LEU A 1 107 ? -16.976 11.331 11.671 1.00 91.94 107 LEU A CA 1
ATOM 863 C C . LEU A 1 107 ? -18.026 10.226 11.625 1.00 91.94 107 LEU A C 1
ATOM 865 O O . LEU A 1 107 ? -18.049 9.470 10.663 1.00 91.94 107 LEU A O 1
ATOM 869 N N . LYS A 1 108 ? -18.920 10.157 12.615 1.00 93.00 108 LYS A N 1
ATOM 870 C CA . LYS A 1 108 ? -19.985 9.145 12.658 1.00 93.00 108 LYS A CA 1
ATOM 871 C C . LYS A 1 108 ? -20.888 9.183 11.426 1.00 93.00 108 LYS A C 1
ATOM 873 O O . LYS A 1 108 ? -21.315 8.132 10.972 1.00 93.00 108 LYS A O 1
ATOM 878 N N . GLN A 1 109 ? -21.155 10.370 10.881 1.00 90.44 109 GLN A N 1
ATOM 879 C CA . GLN A 1 109 ? -21.968 10.534 9.670 1.00 90.44 109 GLN A CA 1
ATOM 880 C C . GLN A 1 109 ? -21.261 10.053 8.397 1.00 90.44 109 GLN A C 1
ATOM 882 O O . GLN A 1 109 ? -21.933 9.683 7.441 1.00 90.44 109 GLN A O 1
ATOM 887 N N . ALA A 1 110 ? -19.926 10.079 8.375 1.00 90.50 110 ALA A N 1
ATOM 888 C CA . ALA A 1 110 ? -19.113 9.654 7.235 1.00 90.50 110 ALA A CA 1
ATOM 889 C C . ALA A 1 110 ? -18.585 8.214 7.359 1.00 90.50 110 ALA A C 1
ATOM 891 O O . ALA A 1 110 ? -17.944 7.708 6.434 1.00 90.50 110 ALA A O 1
ATOM 892 N N . LEU A 1 111 ? -18.781 7.571 8.513 1.00 92.00 111 LEU A N 1
ATOM 893 C CA . LEU A 1 111 ? -18.415 6.178 8.722 1.00 92.00 111 LEU A CA 1
ATOM 894 C C . LEU A 1 111 ? -19.500 5.252 8.157 1.00 92.00 111 LEU A C 1
ATOM 896 O O . LEU A 1 111 ? -20.686 5.527 8.342 1.00 92.00 111 LEU A O 1
ATOM 900 N N . PRO A 1 112 ? -19.106 4.121 7.553 1.00 91.62 112 PRO A N 1
ATOM 901 C CA . PRO A 1 112 ? -20.054 3.094 7.151 1.00 91.62 112 PRO A CA 1
ATOM 902 C C . PRO A 1 112 ? -20.836 2.554 8.343 1.00 91.62 112 PRO A C 1
ATOM 904 O O . PRO A 1 112 ? -20.316 2.446 9.461 1.00 91.62 112 PRO A O 1
ATOM 907 N N . SER A 1 113 ? -22.084 2.165 8.093 1.00 93.06 113 SER A N 1
ATOM 908 C CA . SER A 1 113 ? -23.007 1.715 9.140 1.00 93.06 113 SER A CA 1
ATOM 909 C C . SER A 1 113 ? -22.475 0.516 9.938 1.00 93.06 113 SER A C 1
ATOM 911 O O . SER A 1 113 ? -22.639 0.443 11.155 1.00 93.06 113 SER A O 1
ATOM 913 N N . GLU A 1 114 ? -21.751 -0.376 9.264 1.00 94.88 114 GLU A N 1
ATOM 914 C CA . GLU A 1 114 ? -21.106 -1.576 9.791 1.00 94.88 114 GLU A CA 1
ATOM 915 C C . GLU A 1 114 ? -19.963 -1.258 10.762 1.00 94.88 114 GLU A C 1
ATOM 917 O O . GLU A 1 114 ? -19.567 -2.109 11.557 1.00 94.88 114 GLU A O 1
ATOM 922 N N . VAL A 1 115 ? -19.432 -0.037 10.705 1.00 95.56 115 VAL A N 1
ATOM 923 C CA . VAL A 1 115 ? -18.278 0.413 11.489 1.00 95.56 115 VAL A CA 1
ATOM 924 C C . VAL A 1 115 ? -18.687 1.287 12.674 1.00 95.56 115 VAL A C 1
ATOM 926 O O . VAL A 1 115 ? -17.934 1.432 13.638 1.00 95.56 115 VAL A O 1
ATOM 929 N N . LEU A 1 116 ? -19.889 1.866 12.637 1.00 95.50 116 LEU A N 1
ATOM 930 C CA . LEU A 1 116 ? -20.349 2.786 13.673 1.00 95.50 116 LEU A CA 1
ATOM 931 C C . LEU A 1 116 ? -20.366 2.125 15.059 1.00 95.50 116 LEU A C 1
ATOM 933 O O . LEU A 1 116 ? -19.875 2.715 16.018 1.00 95.50 116 LEU A O 1
ATOM 937 N N . GLY A 1 117 ? -20.847 0.881 15.153 1.00 97.00 117 GLY A N 1
ATOM 938 C CA . GLY A 1 117 ? -20.925 0.159 16.425 1.00 97.00 117 GLY A CA 1
ATOM 939 C C . GLY A 1 117 ? -19.562 -0.021 17.096 1.00 97.00 117 GLY A C 1
ATOM 940 O O . GLY A 1 117 ? -19.418 0.232 18.292 1.00 97.00 117 GLY A O 1
ATOM 941 N N . SER A 1 118 ? -18.528 -0.382 16.328 1.00 97.44 118 SER A N 1
ATOM 942 C CA . SER A 1 118 ? -17.187 -0.554 16.891 1.00 97.44 118 SER A CA 1
ATOM 943 C C . SER A 1 118 ? -16.591 0.795 17.280 1.00 97.44 118 SER A C 1
ATOM 945 O O . SER A 1 118 ? -15.990 0.919 18.347 1.00 97.44 118 SER A O 1
ATOM 947 N N . PHE A 1 119 ? -16.806 1.828 16.459 1.00 97.12 119 PHE A N 1
ATOM 948 C CA . PHE A 1 119 ? -16.341 3.180 16.751 1.00 97.12 119 PHE A CA 1
ATOM 949 C C . PHE A 1 119 ? -16.990 3.766 18.014 1.00 97.12 119 PHE A C 1
ATOM 951 O O . PHE A 1 119 ? -16.312 4.413 18.806 1.00 97.12 119 PHE A O 1
ATOM 958 N N . GLU A 1 120 ? -18.274 3.511 18.262 1.00 96.00 120 GLU A N 1
ATOM 959 C CA . GLU A 1 120 ? -18.946 3.922 19.501 1.00 96.00 120 GLU A CA 1
ATOM 960 C C . GLU A 1 120 ? -18.447 3.134 20.717 1.00 96.00 120 GLU A C 1
ATOM 962 O O . GLU A 1 120 ? -18.233 3.708 21.792 1.00 96.00 120 GLU A O 1
ATOM 967 N N . ARG A 1 121 ? -18.188 1.833 20.540 1.00 95.69 121 ARG A N 1
ATOM 968 C CA . ARG A 1 121 ? -17.621 0.970 21.582 1.00 95.69 121 ARG A CA 1
ATOM 969 C C . ARG A 1 121 ? -16.191 1.348 21.960 1.00 95.69 121 ARG A C 1
ATOM 971 O O . ARG A 1 121 ? -15.783 1.043 23.077 1.00 95.69 121 ARG A O 1
ATOM 978 N N . PHE A 1 122 ? -15.447 2.046 21.100 1.00 96.56 122 PHE A N 1
ATOM 979 C CA . PHE A 1 122 ? -14.068 2.494 21.344 1.00 96.56 122 PHE A CA 1
ATOM 980 C C . PHE A 1 122 ? -13.846 3.060 22.758 1.00 96.56 122 PHE A C 1
ATOM 982 O O . PHE A 1 122 ? -12.895 2.689 23.443 1.00 96.56 122 PHE A O 1
ATOM 989 N N . TYR A 1 123 ? -14.763 3.901 23.243 1.00 93.56 123 TYR A N 1
ATOM 990 C CA . TYR A 1 123 ? -14.657 4.548 24.558 1.00 93.56 123 TYR A CA 1
ATOM 991 C C . TYR A 1 123 ? -14.978 3.632 25.752 1.00 93.56 123 TYR A C 1
ATOM 993 O O . TYR A 1 123 ? -14.804 4.034 26.899 1.00 93.56 123 TYR A O 1
ATOM 1001 N N . GLN A 1 124 ? -15.460 2.418 25.493 1.00 95.94 124 GLN A N 1
ATOM 1002 C CA . GLN A 1 124 ? -15.821 1.403 26.488 1.00 95.94 124 GLN A CA 1
ATOM 1003 C C . GLN A 1 124 ? -14.820 0.237 26.517 1.00 95.94 124 GLN A C 1
ATOM 1005 O O . GLN A 1 124 ? -14.929 -0.648 27.363 1.00 95.94 124 GLN A O 1
ATOM 1010 N N . MET A 1 125 ? -13.856 0.220 25.592 1.00 97.38 125 MET A N 1
ATOM 1011 C CA . MET A 1 125 ? -12.837 -0.823 25.496 1.00 97.38 125 MET A CA 1
ATOM 1012 C C . MET A 1 125 ? -11.842 -0.770 26.655 1.00 97.38 125 MET A C 1
ATOM 1014 O O . MET A 1 125 ? -11.545 0.303 27.201 1.00 97.38 125 MET A O 1
ATOM 1018 N N . SER A 1 126 ? -11.273 -1.937 26.976 1.00 97.12 126 SER A N 1
ATOM 1019 C CA . SER A 1 126 ? -10.099 -2.032 27.848 1.00 97.12 126 SER A CA 1
ATOM 1020 C C . SER A 1 126 ? -8.943 -1.208 27.270 1.00 97.12 126 SER A C 1
ATOM 1022 O O . SER A 1 126 ? -8.909 -0.943 26.069 1.00 97.12 126 SER A O 1
ATOM 1024 N N . ASP A 1 127 ? -7.985 -0.795 28.101 1.00 97.31 127 ASP A N 1
ATOM 1025 C CA . ASP A 1 127 ? -6.879 0.050 27.629 1.00 97.31 127 ASP A CA 1
ATOM 1026 C C . ASP A 1 127 ? -6.081 -0.622 26.495 1.00 97.31 127 ASP A C 1
ATOM 1028 O O . ASP A 1 127 ? -5.779 0.020 25.490 1.00 97.31 127 ASP A O 1
ATOM 1032 N N . ASN A 1 128 ? -5.813 -1.930 26.590 1.00 97.50 128 ASN A N 1
ATOM 1033 C CA . ASN A 1 128 ? -5.088 -2.658 25.544 1.00 97.50 128 ASN A CA 1
ATOM 1034 C C . ASN A 1 128 ? -5.893 -2.773 24.242 1.00 97.50 128 ASN A C 1
ATOM 1036 O O . ASN A 1 128 ? -5.354 -2.523 23.163 1.00 97.50 128 ASN A O 1
ATOM 1040 N N . GLU A 1 129 ? -7.187 -3.104 24.330 1.00 97.50 129 GLU A N 1
ATOM 1041 C CA . GLU A 1 129 ? -8.064 -3.191 23.155 1.00 97.50 129 GLU A CA 1
ATOM 1042 C C . GLU A 1 129 ? -8.195 -1.818 22.477 1.00 97.50 129 GLU A C 1
ATOM 1044 O O . GLU A 1 129 ? -8.109 -1.710 21.252 1.00 97.50 129 GLU A O 1
ATOM 1049 N N . ARG A 1 130 ? -8.293 -0.742 23.268 1.00 97.88 130 ARG A N 1
ATOM 1050 C CA . ARG A 1 130 ? -8.368 0.639 22.771 1.00 97.88 130 ARG A CA 1
ATOM 1051 C C . ARG A 1 130 ? -7.080 1.082 22.081 1.00 97.88 130 ARG A C 1
ATOM 1053 O O . ARG A 1 130 ? -7.141 1.737 21.038 1.00 97.88 130 ARG A O 1
ATOM 1060 N N . VAL A 1 131 ? -5.917 0.691 22.604 1.00 98.06 131 VAL A N 1
ATOM 1061 C CA . VAL A 1 131 ? -4.611 0.915 21.959 1.00 98.06 131 VAL A CA 1
ATOM 1062 C C . VAL A 1 131 ? -4.516 0.158 20.633 1.00 98.06 131 VAL A C 1
ATOM 1064 O O . VAL A 1 131 ? -4.126 0.746 19.620 1.00 98.06 131 VAL A O 1
ATOM 1067 N N . ALA A 1 132 ? -4.910 -1.118 20.605 1.00 98.06 132 ALA A N 1
ATOM 1068 C CA . ALA A 1 132 ? -4.901 -1.924 19.386 1.00 98.06 132 ALA A CA 1
ATOM 1069 C C . ALA A 1 132 ? -5.820 -1.324 18.309 1.00 98.06 132 ALA A C 1
ATOM 1071 O O . ALA A 1 132 ? -5.393 -1.113 17.171 1.00 98.06 132 ALA A O 1
ATOM 1072 N N . TYR A 1 133 ? -7.041 -0.930 18.682 1.00 98.19 133 TYR A N 1
ATOM 1073 C CA . TYR A 1 133 ? -7.956 -0.266 17.758 1.00 98.19 133 TYR A CA 1
ATOM 1074 C C . TYR A 1 133 ? -7.414 1.094 17.297 1.00 98.19 133 TYR A C 1
ATOM 1076 O O . TYR A 1 133 ? -7.462 1.419 16.111 1.00 98.19 133 TYR A O 1
ATOM 1084 N N . SER A 1 134 ? -6.801 1.876 18.185 1.00 97.44 134 SER A N 1
ATOM 1085 C CA . SER A 1 134 ? -6.193 3.159 17.811 1.00 97.44 134 SER A CA 1
ATOM 1086 C C . SER A 1 134 ? -5.110 3.003 16.744 1.00 97.44 134 SER A C 1
ATOM 1088 O O . SER A 1 134 ? -5.034 3.822 15.829 1.00 97.44 134 SER A O 1
ATOM 1090 N N . ASN A 1 135 ? -4.310 1.934 16.787 1.00 95.75 135 ASN A N 1
ATOM 1091 C CA . ASN A 1 135 ? -3.340 1.649 15.727 1.00 95.75 135 ASN A CA 1
ATOM 1092 C C . ASN A 1 135 ? -4.015 1.372 14.373 1.00 95.75 135 ASN A C 1
ATOM 1094 O O . ASN A 1 135 ? -3.546 1.861 13.343 1.00 95.75 135 ASN A O 1
ATOM 1098 N N . VAL A 1 136 ? -5.149 0.667 14.370 1.00 96.44 136 VAL A N 1
ATOM 1099 C CA . VAL A 1 136 ? -5.959 0.445 13.163 1.00 96.44 136 VAL A CA 1
ATOM 1100 C C . VAL A 1 136 ? -6.564 1.755 12.645 1.00 96.44 136 VAL A C 1
ATOM 1102 O O . VAL A 1 136 ? -6.420 2.072 11.464 1.00 96.44 136 VAL A O 1
ATOM 1105 N N . LEU A 1 137 ? -7.184 2.563 13.513 1.00 95.19 137 LEU A N 1
ATOM 1106 C CA . LEU A 1 137 ? -7.763 3.857 13.129 1.00 95.19 137 LEU A CA 1
ATOM 1107 C C . LEU A 1 137 ? -6.705 4.801 12.557 1.00 95.19 137 LEU A C 1
ATOM 1109 O O . LEU A 1 137 ? -6.945 5.465 11.553 1.00 95.19 137 LEU A O 1
ATOM 1113 N N . LYS A 1 138 ? -5.505 4.813 13.141 1.00 91.88 138 LYS A N 1
ATOM 1114 C CA . LYS A 1 138 ? -4.365 5.586 12.641 1.00 91.88 138 LYS A CA 1
ATOM 1115 C C . LYS A 1 138 ? -3.951 5.171 11.232 1.00 91.88 138 LYS A C 1
ATOM 1117 O O . LYS A 1 138 ? -3.582 6.030 10.442 1.00 91.88 138 LYS A O 1
ATOM 1122 N N . MET A 1 139 ? -4.009 3.879 10.907 1.00 91.00 139 MET A N 1
ATOM 1123 C CA . MET A 1 139 ? -3.738 3.368 9.558 1.00 91.00 139 MET A CA 1
ATOM 1124 C C . MET A 1 139 ? -4.822 3.793 8.557 1.00 91.00 139 MET A C 1
ATOM 1126 O O . MET A 1 139 ? -4.503 4.245 7.453 1.00 91.00 139 MET A O 1
ATOM 1130 N N . LEU A 1 140 ? -6.090 3.705 8.966 1.00 91.94 140 LEU A N 1
ATOM 1131 C CA . LEU A 1 140 ? -7.265 4.056 8.158 1.00 91.94 140 LEU A CA 1
ATOM 1132 C C . LEU A 1 140 ? -7.460 5.566 7.969 1.00 91.94 140 LEU A C 1
ATOM 1134 O O . LEU A 1 140 ? -8.051 5.992 6.979 1.00 91.94 140 LEU A O 1
ATOM 1138 N N . ALA A 1 141 ? -6.942 6.380 8.889 1.00 88.94 141 ALA A N 1
ATOM 1139 C CA . ALA A 1 141 ? -6.956 7.834 8.779 1.00 88.94 141 ALA A CA 1
ATOM 1140 C C . ALA A 1 141 ? -6.039 8.356 7.663 1.00 88.94 141 ALA A C 1
ATOM 1142 O O . ALA A 1 141 ? -6.200 9.496 7.221 1.00 88.94 141 ALA A O 1
ATOM 1143 N N . THR A 1 142 ? -5.096 7.532 7.196 1.00 81.69 142 THR A N 1
ATOM 1144 C CA . THR A 1 142 ? -4.118 7.957 6.197 1.00 81.69 142 THR A CA 1
ATOM 1145 C C . THR A 1 142 ? -4.696 7.998 4.788 1.00 81.69 142 THR A C 1
ATOM 1147 O O . THR A 1 142 ? -5.730 7.414 4.475 1.00 81.69 142 THR A O 1
ATOM 1150 N N . THR A 1 143 ? -3.984 8.662 3.882 1.00 74.19 143 THR A N 1
ATOM 1151 C CA . THR A 1 143 ? -4.316 8.635 2.446 1.00 74.19 143 THR A CA 1
ATOM 1152 C C . THR A 1 143 ? -3.995 7.313 1.724 1.00 74.19 143 THR A C 1
ATOM 1154 O O . THR A 1 143 ? -4.159 7.246 0.501 1.00 74.19 143 THR A O 1
ATOM 1157 N N . ALA A 1 144 ? -3.500 6.294 2.440 1.00 80.44 144 ALA A N 1
ATOM 1158 C CA . ALA A 1 144 ? -3.255 4.967 1.884 1.00 80.44 144 ALA A CA 1
ATOM 1159 C C . ALA A 1 144 ? -4.578 4.241 1.594 1.00 80.44 144 ALA A C 1
ATOM 1161 O O . ALA A 1 144 ? -5.613 4.537 2.190 1.00 80.44 144 ALA A O 1
ATOM 1162 N N . SER A 1 145 ? -4.546 3.281 0.671 1.00 85.44 145 SER A N 1
ATOM 1163 C CA . SER A 1 145 ? -5.712 2.435 0.413 1.00 85.44 145 SER A CA 1
ATOM 1164 C C . SER A 1 145 ? -5.977 1.500 1.597 1.00 85.44 145 SER A C 1
ATOM 1166 O O . SER A 1 145 ? -5.031 1.046 2.244 1.00 85.44 145 SER A O 1
ATOM 1168 N N . ILE A 1 146 ? -7.245 1.133 1.822 1.00 89.31 146 ILE A N 1
ATOM 1169 C CA . ILE A 1 146 ? -7.620 0.028 2.725 1.00 89.31 146 ILE A CA 1
ATOM 1170 C C . ILE A 1 146 ? -6.815 -1.246 2.411 1.00 89.31 146 ILE A C 1
ATOM 1172 O O . ILE A 1 146 ? -6.448 -1.977 3.330 1.00 89.31 146 ILE A O 1
ATOM 1176 N N . THR A 1 147 ? -6.432 -1.474 1.147 1.00 88.56 147 THR A N 1
ATOM 1177 C CA . THR A 1 147 ? -5.618 -2.632 0.747 1.00 88.56 147 THR A CA 1
ATOM 1178 C C . THR A 1 147 ? -4.213 -2.640 1.359 1.00 88.56 147 THR A C 1
ATOM 1180 O O . THR A 1 147 ? -3.587 -3.691 1.421 1.00 88.56 147 THR A O 1
ATOM 1183 N N . SER A 1 148 ? -3.699 -1.500 1.835 1.00 87.25 148 SER A N 1
ATOM 1184 C CA . SER A 1 148 ? -2.419 -1.427 2.562 1.00 87.25 148 SER A CA 1
ATOM 1185 C C . SER A 1 148 ? -2.519 -1.930 4.004 1.00 87.25 148 SER A C 1
ATOM 1187 O O . SER A 1 148 ? -1.501 -2.219 4.640 1.00 87.25 148 SER A O 1
ATOM 1189 N N . LEU A 1 149 ? -3.740 -1.985 4.542 1.00 90.75 149 LEU A N 1
ATOM 1190 C CA . LEU A 1 149 ? -4.036 -2.574 5.841 1.00 90.75 149 LEU A CA 1
ATOM 1191 C C . LEU A 1 149 ? -4.533 -4.014 5.692 1.00 90.75 149 LEU A C 1
ATOM 1193 O O . LEU A 1 149 ? -4.085 -4.881 6.431 1.00 90.75 149 LEU A O 1
ATOM 1197 N N . VAL A 1 150 ? -5.429 -4.270 4.736 1.00 90.75 150 VAL A N 1
ATOM 1198 C CA . VAL A 1 150 ? -5.962 -5.601 4.424 1.00 90.75 150 VAL A CA 1
ATOM 1199 C C . VAL A 1 150 ? -5.641 -5.923 2.973 1.00 90.75 150 VAL A C 1
ATOM 1201 O O . VAL A 1 150 ? -6.459 -5.624 2.103 1.00 90.75 150 VAL A O 1
ATOM 1204 N N . PRO A 1 151 ? -4.484 -6.521 2.654 1.00 87.94 151 PRO A N 1
ATOM 1205 C CA . PRO A 1 151 ? -4.201 -6.861 1.274 1.00 87.94 151 PRO A CA 1
ATOM 1206 C C . PRO A 1 151 ? -5.185 -7.938 0.796 1.00 87.94 151 PRO A C 1
ATOM 1208 O O . PRO A 1 151 ? -5.432 -8.918 1.514 1.00 87.94 151 PRO A O 1
ATOM 1211 N N . PRO A 1 152 ? -5.745 -7.798 -0.414 1.00 87.81 152 PRO A N 1
ATOM 1212 C CA . PRO A 1 152 ? -6.747 -8.723 -0.922 1.00 87.81 152 PRO A CA 1
ATOM 1213 C C . PRO A 1 152 ? -6.314 -10.202 -0.913 1.00 87.81 152 PRO A C 1
ATOM 1215 O O . PRO A 1 152 ? -7.125 -11.090 -0.651 1.00 87.81 152 PRO A O 1
ATOM 1218 N N . ALA A 1 153 ? -5.016 -10.472 -1.105 1.00 84.75 153 ALA A N 1
ATOM 1219 C CA . ALA A 1 153 ? -4.413 -11.808 -1.015 1.00 84.75 153 ALA A CA 1
ATOM 1220 C C . ALA A 1 153 ? -4.699 -12.539 0.308 1.00 84.75 153 ALA A C 1
ATOM 1222 O O . ALA A 1 153 ? -4.667 -13.767 0.352 1.00 84.75 153 ALA A O 1
ATOM 1223 N N . TYR A 1 154 ? -4.947 -11.797 1.388 1.00 89.06 154 TYR A N 1
ATOM 1224 C CA . TYR A 1 154 ? -5.086 -12.337 2.736 1.00 89.06 154 TYR A CA 1
ATOM 1225 C C . TYR A 1 154 ? -6.492 -12.177 3.323 1.00 89.06 154 TYR A C 1
ATOM 1227 O O . TYR A 1 154 ? -6.748 -12.664 4.424 1.00 89.06 154 TYR A O 1
ATOM 1235 N N . CYS A 1 155 ? -7.426 -11.577 2.579 1.00 91.75 155 CYS A N 1
ATOM 1236 C CA . CYS A 1 155 ? -8.817 -11.394 3.001 1.00 91.75 155 CYS A CA 1
ATOM 1237 C C . CYS A 1 155 ? -9.461 -12.698 3.490 1.00 91.75 155 CYS A C 1
ATOM 1239 O O . CYS A 1 155 ? -10.055 -12.737 4.564 1.00 91.75 155 CYS A O 1
ATOM 1241 N N . TYR A 1 156 ? -9.268 -13.800 2.756 1.00 89.94 156 TYR A N 1
ATOM 1242 C CA . TYR A 1 156 ? -9.824 -15.101 3.135 1.00 89.94 156 TYR A CA 1
ATOM 1243 C C . TYR A 1 156 ? -9.270 -15.633 4.466 1.00 89.94 156 TYR A C 1
ATOM 1245 O O . TYR A 1 156 ? -9.957 -16.381 5.154 1.00 89.94 156 TYR A O 1
ATOM 1253 N N . LYS A 1 157 ? -8.041 -15.264 4.848 1.00 88.81 157 LYS A N 1
ATOM 1254 C CA . LYS A 1 157 ? -7.425 -15.713 6.105 1.00 88.81 157 LYS A CA 1
ATOM 1255 C C . LYS A 1 157 ? -8.035 -15.000 7.294 1.00 88.81 157 LYS A C 1
ATOM 1257 O O . LYS A 1 157 ? -8.408 -15.652 8.263 1.00 88.81 157 LYS A O 1
ATOM 1262 N N . ILE A 1 158 ? -8.208 -13.685 7.182 1.00 90.62 158 ILE A N 1
ATOM 1263 C CA . ILE A 1 158 ? -8.904 -12.901 8.204 1.00 90.62 158 ILE A CA 1
ATOM 1264 C C . ILE A 1 158 ? -10.360 -13.372 8.303 1.00 90.62 158 ILE A C 1
ATOM 1266 O O . ILE A 1 158 ? -10.853 -13.602 9.401 1.00 90.62 158 ILE A O 1
ATOM 1270 N N . GLN A 1 159 ? -11.019 -13.645 7.172 1.00 91.81 159 GLN A N 1
ATOM 1271 C CA . GLN A 1 159 ? -12.379 -14.192 7.147 1.00 91.81 159 GLN A CA 1
ATOM 1272 C C . GLN A 1 159 ? -12.514 -15.503 7.943 1.00 91.81 159 GLN A C 1
ATOM 1274 O O . GLN A 1 159 ? -13.524 -15.713 8.617 1.00 91.81 159 GLN A O 1
ATOM 1279 N N . LEU A 1 160 ? -11.509 -16.387 7.891 1.00 88.94 160 LEU A N 1
ATOM 1280 C CA . LEU A 1 160 ? -11.503 -17.619 8.687 1.00 88.94 160 LEU A CA 1
ATOM 1281 C C . LEU A 1 160 ? -11.491 -17.328 10.194 1.00 88.94 160 LEU A C 1
ATOM 1283 O O . LEU A 1 160 ? -12.203 -18.010 10.929 1.00 88.94 160 LEU A O 1
ATOM 1287 N N . LEU A 1 161 ? -10.746 -16.309 10.640 1.00 85.50 161 LEU A N 1
ATOM 1288 C CA . LEU A 1 161 ? -10.748 -15.874 12.044 1.00 85.50 161 LEU A CA 1
ATOM 1289 C C . LEU A 1 161 ? -12.132 -15.367 12.470 1.00 85.50 161 LEU A C 1
ATOM 1291 O O . LEU A 1 161 ? -12.592 -15.689 13.562 1.00 85.50 161 LEU A O 1
ATOM 1295 N N . LEU A 1 162 ? -12.819 -14.618 11.601 1.00 88.25 162 LEU A N 1
ATOM 1296 C CA . LEU A 1 162 ? -14.141 -14.056 11.907 1.00 88.25 162 LEU A CA 1
ATOM 1297 C C . LEU A 1 162 ? -15.236 -15.125 12.007 1.00 88.25 162 LEU A C 1
ATOM 1299 O O . LEU A 1 162 ? -16.126 -15.021 12.850 1.00 88.25 162 LEU A O 1
ATOM 1303 N N . ASN A 1 163 ? -15.175 -16.149 11.152 1.00 83.69 163 ASN A N 1
ATOM 1304 C CA . ASN A 1 163 ? -16.215 -17.175 11.040 1.00 83.69 163 ASN A CA 1
ATOM 1305 C C . ASN A 1 163 ? -16.069 -18.316 12.056 1.00 83.69 163 ASN A C 1
ATOM 1307 O O . ASN A 1 163 ? -16.972 -19.142 12.192 1.00 83.69 163 ASN A O 1
ATOM 1311 N N . SER A 1 164 ? -14.918 -18.448 12.714 1.00 72.06 164 SER A N 1
ATOM 1312 C CA . SER A 1 164 ? -14.638 -19.580 13.600 1.00 72.06 164 SER A CA 1
ATOM 1313 C C . SER A 1 164 ? -13.700 -19.168 14.739 1.00 72.06 164 SER A C 1
ATOM 1315 O O . SER A 1 164 ? -12.527 -19.523 14.726 1.00 72.06 164 SER A O 1
ATOM 1317 N N . PRO A 1 165 ? -14.198 -18.464 15.769 1.00 60.28 165 PRO A N 1
ATOM 1318 C CA . PRO A 1 165 ? -13.388 -18.148 16.947 1.00 60.28 165 PRO A CA 1
ATOM 1319 C C . PRO A 1 165 ? -12.939 -19.408 17.721 1.00 60.28 165 PRO A C 1
ATOM 1321 O O . PRO A 1 165 ? -11.931 -19.365 18.408 1.00 60.28 165 PRO A O 1
ATOM 1324 N N . ASN A 1 166 ? -13.614 -20.555 17.529 1.00 62.28 166 ASN A N 1
ATOM 1325 C CA . ASN A 1 166 ? -13.257 -21.871 18.089 1.00 62.28 166 ASN A CA 1
ATOM 1326 C C . ASN A 1 166 ? -12.354 -22.719 17.165 1.00 62.28 166 ASN A C 1
ATOM 1328 O O . ASN A 1 166 ? -12.463 -23.947 17.139 1.00 62.28 166 ASN A O 1
ATOM 1332 N N . ILE A 1 167 ? -11.512 -22.101 16.336 1.00 61.09 167 ILE A N 1
ATOM 1333 C CA . ILE A 1 167 ? -10.480 -22.859 15.619 1.00 61.09 167 ILE A CA 1
ATOM 1334 C C . ILE A 1 167 ? -9.558 -23.502 16.669 1.00 61.09 167 ILE A C 1
ATOM 1336 O O . ILE A 1 167 ? -9.174 -22.839 17.626 1.00 61.09 167 ILE A O 1
ATOM 1340 N N . GLU A 1 168 ? -9.198 -24.780 16.493 1.00 68.12 168 GLU A N 1
ATOM 1341 C CA . GLU A 1 168 ? -8.175 -25.443 17.318 1.00 68.12 168 GLU A CA 1
ATOM 1342 C C . GLU A 1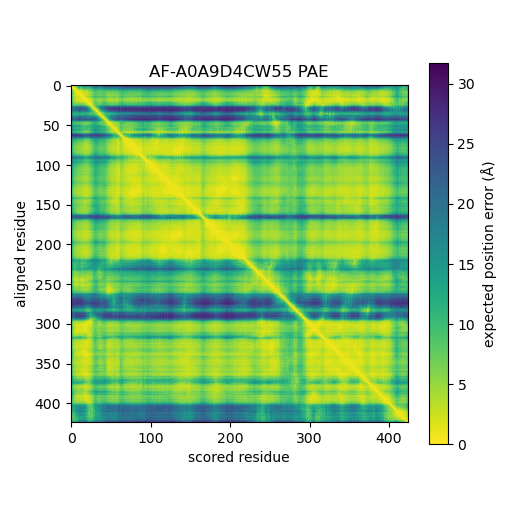 168 ? -6.986 -24.498 17.544 1.0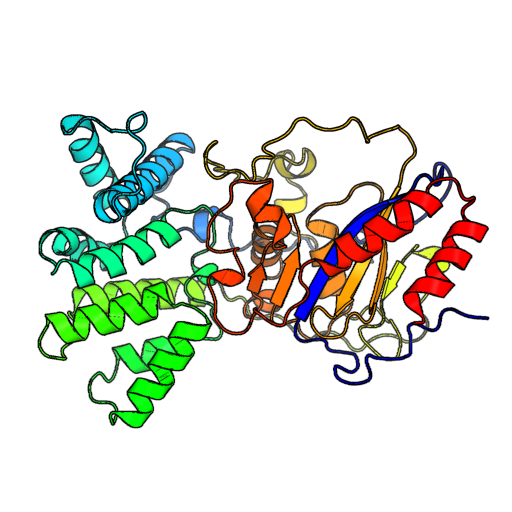0 68.12 168 GLU A C 1
ATOM 1344 O O . GLU A 1 168 ? -6.479 -23.923 16.575 1.00 68.12 168 GLU A O 1
ATOM 1349 N N . ASN A 1 169 ? -6.551 -24.335 18.800 1.00 75.56 169 ASN A N 1
ATOM 1350 C CA . ASN A 1 169 ? -5.583 -23.305 19.202 1.00 75.56 169 ASN A CA 1
ATOM 1351 C C . ASN A 1 169 ? -4.390 -23.177 18.239 1.00 75.56 169 ASN A C 1
ATOM 1353 O O . ASN A 1 169 ? -3.999 -22.067 17.887 1.00 75.56 169 ASN A O 1
ATOM 1357 N N . ASP A 1 170 ? -3.853 -24.292 17.741 1.00 83.19 170 ASP A N 1
ATOM 1358 C CA . ASP A 1 170 ? -2.713 -24.300 16.818 1.00 83.19 170 ASP A CA 1
ATOM 1359 C C . ASP A 1 170 ? -3.017 -23.638 15.468 1.00 83.19 170 ASP A C 1
ATOM 1361 O O . ASP A 1 170 ? -2.223 -22.842 14.958 1.00 83.19 170 ASP A O 1
ATOM 1365 N N . ARG A 1 171 ? -4.187 -23.917 14.883 1.00 84.12 171 ARG A N 1
ATOM 1366 C CA . ARG A 1 171 ? -4.587 -23.326 13.602 1.00 84.12 171 ARG A CA 1
ATOM 1367 C C . ARG A 1 171 ? -4.961 -21.853 13.768 1.00 84.12 171 ARG A C 1
ATOM 1369 O O . ARG A 1 171 ? -4.646 -21.064 12.880 1.00 84.12 171 ARG A O 1
ATOM 1376 N N . PHE A 1 172 ? -5.568 -21.471 14.892 1.00 85.69 172 PHE A N 1
ATOM 1377 C CA . PHE A 1 172 ? -5.850 -20.068 15.202 1.00 85.69 172 PHE A CA 1
ATOM 1378 C C . PHE A 1 172 ? -4.541 -19.281 15.310 1.00 85.69 172 PHE A C 1
ATOM 1380 O O . PHE A 1 172 ? -4.338 -18.310 14.582 1.00 85.69 172 PHE A O 1
ATOM 1387 N N . ASN A 1 173 ? -3.605 -19.779 16.124 1.00 87.56 173 ASN A N 1
ATOM 1388 C CA . ASN A 1 173 ? -2.282 -19.186 16.303 1.00 87.56 173 ASN A CA 1
ATOM 1389 C C . ASN A 1 173 ? -1.524 -19.067 14.977 1.00 87.56 173 ASN A C 1
ATOM 1391 O O . ASN A 1 173 ? -0.891 -18.045 14.721 1.00 87.56 173 ASN A O 1
ATOM 1395 N N . SER A 1 174 ? -1.614 -20.072 14.100 1.00 90.19 174 SER A N 1
ATOM 1396 C CA . SER A 1 174 ? -1.006 -20.004 12.769 1.00 90.19 174 SER A CA 1
ATOM 1397 C C . SER A 1 174 ? -1.583 -18.865 11.924 1.00 90.19 174 SER A C 1
ATOM 1399 O O . SER A 1 174 ? -0.816 -18.135 11.299 1.00 90.19 174 SER A O 1
ATOM 1401 N N . ILE A 1 175 ? -2.909 -18.700 11.890 1.00 89.56 175 ILE A N 1
ATOM 1402 C CA . ILE A 1 175 ? -3.555 -17.658 11.078 1.00 89.56 175 ILE A CA 1
ATOM 1403 C C . ILE A 1 175 ? -3.295 -16.267 11.671 1.00 89.56 175 ILE A C 1
ATOM 1405 O O . ILE A 1 175 ? -3.057 -15.323 10.920 1.00 89.56 175 ILE A O 1
ATOM 1409 N N . VAL A 1 176 ? -3.286 -16.129 12.998 1.00 90.31 176 VAL A N 1
ATOM 1410 C CA . VAL A 1 176 ? -2.933 -14.877 13.685 1.00 90.31 176 VAL A CA 1
ATOM 1411 C C . VAL A 1 176 ? -1.482 -14.491 13.411 1.00 90.31 176 VAL A C 1
ATOM 1413 O O . VAL A 1 176 ? -1.226 -13.364 13.000 1.00 90.31 176 VAL A O 1
ATOM 1416 N N . ASN A 1 177 ? -0.534 -15.421 13.555 1.00 90.38 177 ASN A N 1
ATOM 1417 C CA . ASN A 1 177 ? 0.879 -15.163 13.263 1.00 90.38 177 ASN A CA 1
ATOM 1418 C C . ASN A 1 177 ? 1.090 -14.766 11.801 1.00 90.38 177 ASN A C 1
ATOM 1420 O O . ASN A 1 177 ? 1.850 -13.846 11.502 1.00 90.38 177 ASN A O 1
ATOM 1424 N N . GLU A 1 178 ? 0.383 -15.425 10.886 1.00 90.31 178 GLU A N 1
ATOM 1425 C CA . GLU A 1 178 ? 0.418 -15.040 9.485 1.00 90.31 178 GLU A CA 1
ATOM 1426 C C . GLU A 1 178 ? -0.211 -13.659 9.262 1.00 90.31 178 GLU A C 1
ATOM 1428 O O . GLU A 1 178 ? 0.379 -12.835 8.568 1.00 90.31 178 GLU A O 1
ATOM 1433 N N . THR A 1 179 ? -1.338 -13.354 9.912 1.00 91.44 179 THR A N 1
ATOM 1434 C CA . THR A 1 179 ? -1.972 -12.024 9.874 1.00 91.44 179 THR A CA 1
ATOM 1435 C C . THR A 1 179 ? -1.030 -10.941 10.367 1.00 91.44 179 THR A C 1
ATOM 1437 O O . THR A 1 179 ? -0.880 -9.908 9.722 1.00 91.44 179 THR A O 1
ATOM 1440 N N . ARG A 1 180 ? -0.302 -11.207 11.449 1.00 92.38 180 ARG A N 1
ATOM 1441 C CA . ARG A 1 180 ? 0.694 -10.294 12.002 1.00 92.38 180 ARG A CA 1
ATOM 1442 C C . ARG A 1 180 ? 1.834 -9.978 11.031 1.00 92.38 180 ARG A C 1
ATOM 1444 O O . ARG A 1 180 ? 2.395 -8.889 11.107 1.00 92.38 180 ARG A O 1
ATOM 1451 N N . SER A 1 181 ? 2.155 -10.883 10.104 1.00 89.00 181 SER A N 1
ATOM 1452 C CA . SER A 1 181 ? 3.221 -10.667 9.115 1.00 89.00 181 SER A CA 1
ATOM 1453 C C . SER A 1 181 ? 2.876 -9.627 8.040 1.00 89.00 181 SER A C 1
ATOM 1455 O O . SER A 1 181 ? 3.791 -9.029 7.480 1.00 89.00 181 SER A O 1
ATOM 1457 N N . PHE A 1 182 ? 1.587 -9.369 7.775 1.00 87.81 182 PHE A N 1
ATOM 1458 C CA . PHE A 1 182 ? 1.140 -8.408 6.750 1.00 87.81 182 PHE A CA 1
ATOM 1459 C C . PHE A 1 182 ? 0.227 -7.287 7.290 1.00 87.81 182 PHE A C 1
ATOM 1461 O O . PHE A 1 182 ? 0.136 -6.219 6.688 1.00 87.81 182 PHE A O 1
ATOM 1468 N N . ALA A 1 183 ? -0.439 -7.503 8.426 1.00 92.50 183 ALA A N 1
ATOM 1469 C CA . ALA A 1 183 ? -1.371 -6.573 9.066 1.00 92.50 183 ALA A CA 1
ATOM 1470 C C . ALA A 1 183 ? -1.308 -6.688 10.606 1.00 92.50 183 ALA A C 1
ATOM 1472 O O . ALA A 1 183 ? -2.281 -7.119 11.238 1.00 92.50 183 ALA A O 1
ATOM 1473 N N . PRO A 1 184 ? -0.177 -6.315 11.236 1.00 94.31 184 PRO A N 1
ATOM 1474 C CA . PRO A 1 184 ? 0.005 -6.446 12.682 1.00 94.31 184 PRO A CA 1
ATOM 1475 C C . PRO A 1 184 ? -1.075 -5.721 13.489 1.00 94.31 184 PRO A C 1
ATOM 1477 O O . PRO A 1 184 ? -1.579 -6.282 14.453 1.00 94.31 184 PRO A O 1
ATOM 1480 N N . GLU A 1 185 ? -1.528 -4.547 13.046 1.00 95.69 185 GLU A N 1
ATOM 1481 C CA . GLU A 1 185 ? -2.564 -3.777 13.742 1.00 95.69 185 GLU A CA 1
ATOM 1482 C C . GLU A 1 185 ? -3.902 -4.527 13.815 1.00 95.69 185 GLU A C 1
ATOM 1484 O O . GLU A 1 185 ? -4.596 -4.454 14.826 1.00 95.69 185 GLU A O 1
ATOM 1489 N N . LEU A 1 186 ? -4.260 -5.280 12.768 1.00 95.69 186 LEU A N 1
ATOM 1490 C CA . LEU A 1 186 ? -5.479 -6.093 12.770 1.00 95.69 186 LEU A CA 1
ATOM 1491 C C . LEU A 1 186 ? -5.321 -7.354 13.605 1.00 95.69 186 LEU A C 1
ATOM 1493 O O . LEU A 1 186 ? -6.247 -7.729 14.319 1.00 95.69 186 LEU A O 1
ATOM 1497 N N . SER A 1 187 ? -4.153 -7.994 13.529 1.00 94.94 187 SER A N 1
ATOM 1498 C CA . SER A 1 187 ? -3.833 -9.128 14.394 1.00 94.94 187 SER A CA 1
ATOM 1499 C C . SER A 1 187 ? -3.952 -8.737 15.865 1.00 94.94 187 SER A C 1
ATOM 1501 O O . SER A 1 187 ? -4.538 -9.484 16.642 1.00 94.94 187 SER A O 1
ATOM 1503 N N . ASP A 1 188 ? -3.406 -7.583 16.241 1.00 96.00 188 ASP A N 1
ATOM 1504 C CA . ASP A 1 188 ? -3.420 -7.108 17.620 1.00 96.00 188 ASP A CA 1
ATOM 1505 C C . ASP A 1 188 ? -4.840 -6.738 18.060 1.00 96.00 188 ASP A C 1
ATOM 1507 O O . ASP A 1 188 ? -5.251 -7.136 19.146 1.00 96.00 188 ASP A O 1
ATOM 1511 N N . LEU A 1 189 ? -5.629 -6.077 17.201 1.00 97.44 189 LEU A N 1
ATOM 1512 C CA . LEU A 1 189 ? -7.038 -5.792 17.494 1.00 97.44 189 LEU A CA 1
ATOM 1513 C C . LEU A 1 189 ? -7.833 -7.078 17.747 1.00 97.44 189 LEU A C 1
ATOM 1515 O O . LEU A 1 189 ? -8.533 -7.173 18.749 1.00 97.44 189 LEU A O 1
ATOM 1519 N N . ILE A 1 190 ? -7.697 -8.088 16.882 1.00 95.06 190 ILE A N 1
ATOM 1520 C CA . ILE A 1 190 ? -8.397 -9.371 17.047 1.00 95.06 190 ILE A CA 1
ATOM 1521 C C . ILE A 1 190 ? -8.007 -10.033 18.374 1.00 95.06 190 ILE A C 1
ATOM 1523 O O . ILE A 1 190 ? -8.885 -10.454 19.128 1.00 95.06 190 ILE A O 1
ATOM 1527 N N . CYS A 1 191 ? -6.708 -10.110 18.676 1.00 94.00 191 CYS A N 1
ATOM 1528 C CA . CYS A 1 191 ? -6.214 -10.736 19.901 1.00 94.00 191 CYS A CA 1
ATOM 1529 C C . CYS A 1 191 ? -6.690 -10.004 21.162 1.00 94.00 191 CYS A C 1
ATOM 1531 O O . CYS A 1 191 ? -7.235 -10.640 22.063 1.00 94.00 191 CYS A O 1
ATOM 1533 N N . GLU A 1 192 ? -6.526 -8.681 21.231 1.00 96.56 192 GLU A N 1
ATOM 1534 C CA . GLU A 1 192 ? -6.907 -7.901 22.414 1.00 96.56 192 GLU A CA 1
ATOM 1535 C C . GLU A 1 192 ? -8.427 -7.858 22.613 1.00 96.56 192 GLU A C 1
ATOM 1537 O O . GLU A 1 192 ? -8.900 -7.913 23.754 1.00 96.56 192 GLU A O 1
ATOM 1542 N N . SER A 1 193 ? -9.208 -7.843 21.526 1.00 95.56 193 SER A N 1
ATOM 1543 C CA . SER A 1 193 ? -10.664 -7.987 21.597 1.00 95.56 193 SER A CA 1
ATOM 1544 C C . SER A 1 193 ? -11.078 -9.362 22.120 1.00 95.56 193 SER A C 1
ATOM 1546 O O . SER A 1 193 ? -11.982 -9.435 22.945 1.00 95.56 193 SER A O 1
ATOM 1548 N N . LEU A 1 194 ? -10.423 -10.454 21.721 1.00 92.88 194 LEU A N 1
ATOM 1549 C CA . LEU A 1 194 ? -10.719 -11.782 22.275 1.00 92.88 194 LEU A CA 1
ATOM 1550 C C . LEU A 1 194 ? -10.371 -11.866 23.766 1.00 92.88 194 LEU A C 1
ATOM 1552 O O . LEU A 1 194 ? -11.200 -12.300 24.566 1.00 92.88 194 LEU A O 1
ATOM 1556 N N . ILE A 1 195 ? -9.180 -11.403 24.154 1.00 93.38 195 ILE A N 1
ATOM 1557 C CA . ILE A 1 195 ? -8.717 -11.413 25.552 1.00 93.38 195 ILE A CA 1
ATOM 1558 C C . ILE A 1 195 ? -9.667 -10.607 26.445 1.00 93.38 195 ILE A C 1
ATOM 1560 O O . ILE A 1 195 ? -10.061 -11.070 27.515 1.00 93.38 195 ILE A O 1
ATOM 1564 N N . SER A 1 196 ? -10.074 -9.420 25.993 1.00 94.88 196 SER A N 1
ATOM 1565 C CA . SER A 1 196 ? -10.925 -8.517 26.777 1.00 94.88 196 SER A CA 1
ATOM 1566 C C . SER A 1 196 ? -12.375 -8.999 26.902 1.00 94.88 196 SER A C 1
ATOM 1568 O O . SER A 1 196 ? -13.097 -8.524 27.776 1.00 94.88 196 SER A O 1
ATOM 1570 N N . ASN A 1 197 ? -12.814 -9.938 26.055 1.00 92.06 197 ASN A N 1
ATOM 1571 C CA . ASN A 1 197 ? -14.219 -10.334 25.931 1.00 92.06 197 ASN A CA 1
ATOM 1572 C C . ASN A 1 197 ? -14.423 -11.854 26.085 1.00 92.06 197 ASN A C 1
ATOM 1574 O O . ASN A 1 197 ? -15.291 -12.439 25.441 1.00 92.06 197 ASN A O 1
ATOM 1578 N N . ASN A 1 198 ? -13.655 -12.494 26.977 1.00 90.94 198 ASN A N 1
ATOM 1579 C CA . ASN A 1 198 ? -13.771 -13.923 27.316 1.00 90.94 198 ASN A CA 1
ATOM 1580 C C . ASN A 1 198 ? -13.684 -14.852 26.091 1.00 90.94 198 ASN A C 1
ATOM 1582 O O . ASN A 1 198 ? -14.519 -15.738 25.927 1.00 90.94 198 ASN A O 1
ATOM 1586 N N . GLU A 1 199 ? -12.695 -14.623 25.224 1.00 89.31 199 GLU A N 1
ATOM 1587 C CA . GLU A 1 199 ? -12.449 -15.403 24.000 1.00 89.31 199 GLU A CA 1
ATOM 1588 C C . GLU A 1 199 ? -13.580 -15.311 22.957 1.00 89.31 199 GLU A C 1
ATOM 1590 O O . GLU A 1 199 ? -13.632 -16.087 22.003 1.00 89.31 199 GLU A O 1
ATOM 1595 N N . ILE A 1 200 ? -14.474 -14.325 23.087 1.00 90.06 200 ILE A N 1
ATOM 1596 C CA . ILE A 1 200 ? -15.539 -14.054 22.120 1.00 90.06 200 ILE A CA 1
ATOM 1597 C C . ILE A 1 200 ? -15.225 -12.750 21.400 1.00 90.06 200 ILE A C 1
ATOM 1599 O O . ILE A 1 200 ? -15.150 -11.694 22.022 1.00 90.06 200 ILE A O 1
ATOM 1603 N N . LEU A 1 201 ? -15.080 -12.809 20.073 1.00 92.75 201 LEU A N 1
ATOM 1604 C CA . LEU A 1 201 ? -14.905 -11.604 19.266 1.00 92.75 201 LEU A CA 1
ATOM 1605 C C . LEU A 1 201 ? -16.236 -10.834 19.218 1.00 92.75 201 LEU A C 1
ATOM 1607 O O . LEU A 1 201 ? -17.205 -11.388 18.678 1.00 92.75 201 LEU A O 1
ATOM 1611 N N . PRO A 1 202 ? -16.293 -9.592 19.733 1.00 95.50 202 PRO A N 1
ATOM 1612 C CA . PRO A 1 202 ? -17.512 -8.788 19.744 1.00 95.50 202 PRO A CA 1
ATOM 1613 C C . PRO A 1 202 ? -18.066 -8.578 18.334 1.00 95.50 202 PRO A C 1
ATOM 1615 O O . PRO A 1 202 ? -17.306 -8.425 17.374 1.00 95.50 202 PRO A O 1
ATOM 1618 N N . ASP A 1 203 ? -19.394 -8.585 18.200 1.00 95.81 203 ASP A N 1
ATOM 1619 C CA . ASP A 1 203 ? -20.044 -8.525 16.887 1.00 95.81 203 ASP A CA 1
ATOM 1620 C C . ASP A 1 203 ? -19.743 -7.212 16.151 1.00 95.81 203 ASP A C 1
ATOM 1622 O O . ASP A 1 203 ? -19.570 -7.227 14.937 1.00 95.81 203 ASP A O 1
ATOM 1626 N N . ASP A 1 204 ? -19.595 -6.097 16.871 1.00 96.94 204 ASP A N 1
ATOM 1627 C CA . ASP A 1 204 ? -19.201 -4.815 16.281 1.00 96.94 204 ASP A CA 1
ATOM 1628 C C . ASP A 1 204 ? -17.795 -4.842 15.657 1.00 96.94 204 ASP A C 1
ATOM 1630 O O . ASP A 1 204 ? -17.621 -4.412 14.517 1.00 96.94 204 ASP A O 1
ATOM 1634 N N . ILE A 1 205 ? -16.800 -5.418 16.338 1.00 96.88 205 ILE A N 1
ATOM 1635 C CA . ILE A 1 205 ? -15.461 -5.645 15.779 1.00 96.88 205 ILE A CA 1
ATOM 1636 C C . ILE A 1 205 ? -15.538 -6.594 14.587 1.00 96.88 205 ILE A C 1
ATOM 1638 O O . ILE A 1 205 ? -14.875 -6.366 13.575 1.00 96.88 205 ILE A O 1
ATOM 1642 N N . ARG A 1 206 ? -16.353 -7.653 14.672 1.00 96.06 206 ARG A N 1
ATOM 1643 C CA . ARG A 1 206 ? -16.527 -8.594 13.561 1.00 96.06 206 ARG A CA 1
ATOM 1644 C C . ARG A 1 206 ? -17.088 -7.892 12.323 1.00 96.06 206 ARG A C 1
ATOM 1646 O O . ARG A 1 206 ? -16.559 -8.106 11.236 1.00 96.06 206 ARG A O 1
ATOM 1653 N N . LEU A 1 207 ? -18.112 -7.052 12.482 1.00 96.81 207 LEU A N 1
ATOM 1654 C CA . LEU A 1 207 ? -18.709 -6.269 11.395 1.00 96.81 207 LEU A CA 1
ATOM 1655 C C . LEU A 1 207 ? -17.714 -5.267 10.806 1.00 96.81 207 LEU A C 1
ATOM 1657 O O . LEU A 1 207 ? -17.572 -5.198 9.587 1.00 96.81 207 LEU A O 1
ATOM 1661 N N . PHE A 1 208 ? -16.954 -4.575 11.654 1.00 97.38 208 PHE A N 1
ATOM 1662 C CA . PHE A 1 208 ? -15.889 -3.678 11.217 1.00 97.38 208 PHE A CA 1
ATOM 1663 C C . PHE A 1 208 ? -14.818 -4.394 10.380 1.00 97.38 208 PHE A C 1
ATOM 1665 O O . PHE A 1 208 ? -14.465 -3.939 9.292 1.00 97.38 208 PHE A O 1
ATOM 1672 N N . LEU A 1 209 ? -14.321 -5.543 10.844 1.00 96.69 209 LEU A N 1
ATOM 1673 C CA . LEU A 1 209 ? -13.330 -6.331 10.107 1.00 96.69 209 LEU A CA 1
ATOM 1674 C C . LEU A 1 209 ? -13.912 -6.900 8.806 1.00 96.69 209 LEU A C 1
ATOM 1676 O O . LEU A 1 209 ? -13.230 -6.903 7.780 1.00 96.69 209 LEU A O 1
ATOM 1680 N N . GLN A 1 210 ? -15.175 -7.333 8.828 1.00 96.50 210 GLN A N 1
ATOM 1681 C CA . GLN A 1 210 ? -15.882 -7.797 7.638 1.00 96.50 210 GLN A CA 1
ATOM 1682 C C . GLN A 1 210 ? -16.019 -6.687 6.592 1.00 96.50 210 GLN A C 1
ATOM 1684 O O . GLN A 1 210 ? -15.807 -6.946 5.408 1.00 96.50 210 GLN A O 1
ATOM 1689 N N . TYR A 1 211 ? -16.328 -5.461 7.019 1.00 95.75 211 TYR A N 1
ATOM 1690 C CA . TYR A 1 211 ? -16.371 -4.295 6.142 1.00 95.75 211 TYR A CA 1
ATOM 1691 C C . TYR A 1 211 ? -15.018 -4.077 5.450 1.00 95.75 211 TYR A C 1
ATOM 1693 O O . TYR A 1 211 ? -14.965 -4.017 4.224 1.00 95.75 211 TYR A O 1
ATOM 1701 N N . LEU A 1 212 ? -13.906 -4.067 6.198 1.00 95.12 212 LEU A N 1
ATOM 1702 C CA . LEU A 1 212 ? -12.571 -3.884 5.609 1.00 95.12 212 LEU A CA 1
ATOM 1703 C C . LEU A 1 212 ? -12.211 -4.980 4.592 1.00 95.12 212 LEU A C 1
ATOM 1705 O O . LEU A 1 212 ? -11.583 -4.692 3.572 1.00 95.12 212 LEU A O 1
ATOM 1709 N N . ILE A 1 213 ? -12.603 -6.230 4.859 1.00 94.62 213 ILE A N 1
ATOM 1710 C CA . ILE A 1 213 ? -12.426 -7.353 3.928 1.00 94.62 213 ILE A CA 1
ATOM 1711 C C . ILE A 1 213 ? -13.239 -7.124 2.652 1.00 94.62 213 ILE A C 1
ATOM 1713 O O . ILE A 1 213 ? -12.703 -7.259 1.552 1.00 94.62 213 ILE A O 1
ATOM 1717 N N . ASN A 1 214 ? -14.519 -6.777 2.793 1.00 93.38 214 ASN A N 1
ATOM 1718 C CA . ASN A 1 214 ? -15.419 -6.574 1.663 1.00 93.38 214 ASN A CA 1
ATOM 1719 C C . ASN A 1 214 ? -14.942 -5.421 0.777 1.00 93.38 214 ASN A C 1
ATOM 1721 O O . ASN A 1 214 ? -14.870 -5.594 -0.438 1.00 93.38 214 ASN A O 1
ATOM 1725 N N . GLU A 1 215 ? -14.534 -4.302 1.377 1.00 91.06 215 GLU A N 1
ATOM 1726 C CA . GLU A 1 215 ? -13.970 -3.167 0.647 1.00 91.06 215 GLU A CA 1
ATOM 1727 C C . GLU A 1 215 ? -12.648 -3.517 -0.032 1.00 91.06 215 GLU A C 1
ATOM 1729 O O . GLU A 1 215 ? -12.432 -3.186 -1.190 1.00 91.06 215 GLU A O 1
ATOM 1734 N N . SER A 1 216 ? -11.754 -4.251 0.631 1.00 90.50 216 SER A N 1
ATOM 1735 C CA . SER A 1 216 ? -10.510 -4.683 -0.013 1.00 90.50 216 SER A CA 1
ATOM 1736 C C . SER A 1 216 ? -10.766 -5.591 -1.226 1.00 90.50 216 SER A C 1
ATOM 1738 O O . SER A 1 216 ? -10.132 -5.448 -2.275 1.00 90.50 216 SER A O 1
ATOM 1740 N N . MET A 1 217 ? -11.736 -6.501 -1.114 1.00 89.00 217 MET A N 1
ATOM 1741 C CA . MET A 1 217 ? -12.120 -7.408 -2.195 1.00 89.00 217 MET A CA 1
ATOM 1742 C C . MET A 1 217 ? -12.887 -6.706 -3.323 1.00 89.00 217 MET A C 1
ATOM 1744 O O . MET A 1 217 ? -12.699 -7.076 -4.481 1.00 89.00 217 MET A O 1
ATOM 1748 N N . SER A 1 218 ? -13.711 -5.694 -3.024 1.00 86.88 218 SER A N 1
ATOM 1749 C CA . SER A 1 218 ? -14.496 -4.952 -4.026 1.00 86.88 218 SER A CA 1
ATOM 1750 C C . SER A 1 218 ? -13.610 -4.179 -5.011 1.00 86.88 218 SER A C 1
ATOM 1752 O O . SER A 1 218 ? -13.997 -3.963 -6.158 1.00 86.88 218 SER A O 1
ATOM 1754 N N . LEU A 1 219 ? -12.390 -3.834 -4.589 1.00 81.75 219 LEU A N 1
ATOM 1755 C CA . LEU A 1 219 ? -11.380 -3.147 -5.397 1.00 81.75 219 LEU A CA 1
ATOM 1756 C C . LEU A 1 219 ? -10.634 -4.073 -6.373 1.00 81.75 219 LEU A C 1
ATOM 1758 O O . LEU A 1 219 ? -9.852 -3.599 -7.212 1.00 81.75 219 LEU A O 1
ATOM 1762 N N . GLN A 1 220 ? -10.841 -5.392 -6.276 1.00 79.31 220 GLN A N 1
ATOM 1763 C CA . GLN A 1 220 ? -10.245 -6.345 -7.201 1.00 79.31 220 GLN A CA 1
ATOM 1764 C C . GLN A 1 220 ? -10.985 -6.353 -8.535 1.00 79.31 220 GLN A C 1
ATOM 1766 O O . GLN A 1 220 ? -12.145 -6.745 -8.643 1.00 79.31 220 GLN A O 1
ATOM 1771 N N . VAL A 1 221 ? -10.245 -6.038 -9.590 1.00 79.31 221 VAL A N 1
ATOM 1772 C CA . VAL A 1 221 ? -10.688 -6.254 -10.966 1.00 79.31 221 VAL A CA 1
ATOM 1773 C C . VAL A 1 221 ? -10.041 -7.540 -11.467 1.00 79.31 221 VAL A C 1
ATOM 1775 O O . VAL A 1 221 ? -8.900 -7.850 -11.123 1.00 79.31 221 VAL A O 1
ATOM 1778 N N . THR A 1 222 ? -10.765 -8.338 -12.248 1.00 75.12 222 THR A N 1
ATOM 1779 C CA . THR A 1 222 ? -10.155 -9.506 -12.896 1.00 75.12 222 THR A CA 1
ATOM 1780 C C . THR A 1 222 ? -9.325 -9.021 -14.079 1.00 75.12 222 THR A C 1
ATOM 1782 O O . THR A 1 222 ? -9.871 -8.398 -14.988 1.00 75.12 222 THR A O 1
ATOM 1785 N N . GLU A 1 223 ? -8.022 -9.305 -14.078 1.00 73.06 223 GLU A N 1
ATOM 1786 C CA . GLU A 1 223 ? -7.164 -9.033 -15.234 1.00 73.06 223 GLU A CA 1
ATOM 1787 C C . GLU A 1 223 ? -7.136 -10.228 -16.191 1.00 73.06 223 GLU A C 1
ATOM 1789 O O . GLU A 1 223 ? -7.136 -11.375 -15.736 1.00 73.06 223 GLU A O 1
ATOM 1794 N N . PRO A 1 224 ? -7.092 -9.984 -17.512 1.00 70.94 224 PRO A N 1
ATOM 1795 C CA . PRO A 1 224 ? -6.815 -11.031 -18.475 1.00 70.94 224 PRO A CA 1
ATOM 1796 C C . PRO A 1 224 ? -5.356 -11.493 -18.364 1.00 70.94 224 PRO A C 1
ATOM 1798 O O . PRO A 1 224 ? -4.458 -10.721 -18.018 1.00 70.94 224 PRO A O 1
ATOM 1801 N N . GLU A 1 225 ? -5.126 -12.757 -18.715 1.00 73.25 225 GLU A N 1
ATOM 1802 C CA . GLU A 1 225 ? -3.784 -13.338 -18.798 1.00 73.25 225 GLU A CA 1
ATOM 1803 C C . GLU A 1 225 ? -2.867 -12.514 -19.725 1.00 73.25 225 GLU A C 1
ATOM 1805 O O . GLU A 1 225 ? -3.334 -11.981 -20.746 1.00 73.25 225 GLU A O 1
ATOM 1810 N N . PRO A 1 226 ? -1.561 -12.391 -19.407 1.00 74.06 226 PRO A N 1
ATOM 1811 C CA . PRO A 1 226 ? -0.616 -11.750 -20.306 1.00 74.06 226 PRO A CA 1
ATOM 1812 C C . PRO A 1 226 ? -0.586 -12.471 -21.659 1.00 74.06 226 PRO A C 1
ATOM 1814 O O . PRO A 1 226 ? -0.615 -13.702 -21.712 1.00 74.06 226 PRO A O 1
ATOM 1817 N N . PRO A 1 227 ? -0.474 -11.737 -22.776 1.00 73.62 227 PRO A N 1
ATOM 1818 C CA . PRO A 1 227 ? -0.228 -12.369 -24.058 1.00 73.62 227 PRO A CA 1
ATOM 1819 C C . PRO A 1 227 ? 1.189 -12.960 -24.098 1.00 73.62 227 PRO A C 1
ATOM 1821 O O . PRO A 1 227 ? 2.112 -12.475 -23.443 1.00 73.62 227 PRO A O 1
ATOM 1824 N N . VAL A 1 228 ? 1.370 -13.997 -24.917 1.00 73.12 228 VAL A N 1
ATOM 1825 C CA . VAL A 1 228 ? 2.680 -14.632 -25.119 1.00 73.12 228 VAL A CA 1
ATOM 1826 C C . VAL A 1 228 ? 3.660 -13.619 -25.739 1.00 73.12 228 VAL A C 1
ATOM 1828 O O . VAL A 1 228 ? 3.318 -13.005 -26.759 1.00 73.12 228 VAL A O 1
ATOM 1831 N N . PRO A 1 229 ? 4.872 -13.435 -25.177 1.00 69.25 229 PRO A N 1
ATOM 1832 C CA . PRO A 1 229 ? 5.859 -12.507 -25.723 1.00 69.25 229 PRO A CA 1
ATOM 1833 C C . PRO A 1 229 ? 6.230 -12.833 -27.175 1.00 69.25 229 PRO A C 1
ATOM 1835 O O . PRO A 1 229 ? 6.506 -13.978 -27.534 1.00 69.25 229 PRO A O 1
ATOM 1838 N N . GLN A 1 230 ? 6.279 -11.801 -28.021 1.00 65.19 230 GLN A N 1
ATOM 1839 C CA . GLN A 1 230 ? 6.659 -11.937 -29.430 1.00 65.19 230 GLN A CA 1
ATOM 1840 C C . GLN A 1 230 ? 8.168 -11.741 -29.616 1.00 65.19 230 GLN A C 1
ATOM 1842 O O . GLN A 1 230 ? 8.686 -10.632 -29.434 1.00 65.19 230 GLN A O 1
ATOM 1847 N N . LEU A 1 231 ? 8.866 -12.812 -30.016 1.00 66.00 231 LEU A N 1
ATOM 1848 C CA . LEU A 1 231 ? 10.298 -12.792 -30.333 1.00 66.00 231 LEU A CA 1
ATOM 1849 C C . LEU A 1 231 ? 10.644 -11.740 -31.403 1.00 66.00 231 LEU A C 1
ATOM 1851 O O . LEU A 1 231 ? 9.924 -11.569 -32.382 1.00 66.00 231 LEU A O 1
ATOM 1855 N N . GLY A 1 232 ? 11.778 -11.054 -31.220 1.00 63.81 232 GLY A N 1
ATOM 1856 C CA . GLY A 1 232 ? 12.310 -10.064 -32.171 1.00 63.81 232 GLY A CA 1
ATOM 1857 C C . GLY A 1 232 ? 11.910 -8.606 -31.910 1.00 63.81 232 GLY A C 1
ATOM 1858 O O . GLY A 1 232 ? 12.357 -7.720 -32.633 1.00 63.81 232 GLY A O 1
ATOM 1859 N N . THR A 1 233 ? 11.115 -8.330 -30.871 1.00 66.06 233 THR A N 1
ATOM 1860 C CA . THR A 1 233 ? 10.715 -6.958 -30.487 1.00 66.06 233 THR A CA 1
ATOM 1861 C C . THR A 1 233 ? 11.667 -6.290 -29.485 1.00 66.06 233 THR A C 1
ATOM 1863 O O . THR A 1 233 ? 11.510 -5.111 -29.167 1.00 66.06 233 THR A O 1
ATOM 1866 N N . TYR A 1 234 ? 12.680 -7.018 -29.005 1.00 73.62 234 TYR A N 1
ATOM 1867 C CA . TYR A 1 234 ? 13.695 -6.504 -28.091 1.00 73.62 234 TYR A CA 1
ATOM 1868 C C . TYR A 1 234 ? 14.687 -5.586 -28.820 1.00 73.62 234 TYR A C 1
ATOM 1870 O O . TYR A 1 234 ? 15.413 -6.027 -29.710 1.00 73.62 234 TYR A O 1
ATOM 1878 N N . ASN A 1 235 ? 14.726 -4.304 -28.450 1.00 70.12 235 ASN A N 1
ATOM 1879 C CA . ASN A 1 235 ? 15.663 -3.338 -29.027 1.00 70.12 235 ASN A CA 1
ATOM 1880 C C . ASN A 1 235 ? 16.074 -2.268 -27.995 1.00 70.12 235 ASN A C 1
ATOM 1882 O O . ASN A 1 235 ? 15.513 -1.168 -27.977 1.00 70.12 235 ASN A O 1
ATOM 1886 N N . PRO A 1 236 ? 17.033 -2.581 -27.107 1.00 71.50 236 PRO A N 1
ATOM 1887 C CA . PRO A 1 236 ? 17.383 -1.702 -25.999 1.00 71.50 236 PRO A CA 1
ATOM 1888 C C . PRO A 1 236 ? 18.030 -0.391 -26.449 1.00 71.50 236 PRO A C 1
ATOM 1890 O O . PRO A 1 236 ? 17.843 0.634 -25.797 1.00 71.50 236 PRO A O 1
ATOM 1893 N N . GLU A 1 237 ? 18.733 -0.398 -27.585 1.00 67.81 237 GLU A N 1
ATOM 1894 C CA . GLU A 1 237 ? 19.324 0.807 -28.175 1.00 67.81 237 GLU A CA 1
ATOM 1895 C C . GLU A 1 237 ? 18.247 1.768 -28.681 1.00 67.81 237 GLU A C 1
ATOM 1897 O O . GLU A 1 237 ? 18.319 2.965 -28.406 1.00 67.81 237 GLU A O 1
ATOM 1902 N N . LYS A 1 238 ? 17.219 1.247 -29.368 1.00 68.44 238 LYS A N 1
ATOM 1903 C CA . LYS A 1 238 ? 16.097 2.059 -29.855 1.00 68.44 238 LYS A CA 1
ATOM 1904 C C . LYS A 1 238 ? 15.285 2.646 -28.699 1.00 68.44 238 LYS A C 1
ATOM 1906 O O . LYS A 1 238 ? 14.918 3.815 -28.738 1.00 68.44 238 LYS A O 1
ATOM 1911 N N . PHE A 1 239 ? 14.976 1.834 -27.690 1.00 70.31 239 PHE A N 1
ATOM 1912 C CA . PHE A 1 239 ? 14.041 2.230 -26.635 1.00 70.31 239 PHE A CA 1
ATOM 1913 C C . PHE A 1 239 ? 14.712 2.849 -25.400 1.00 70.31 239 PHE A C 1
ATOM 1915 O O . PHE A 1 239 ? 14.011 3.277 -24.490 1.00 70.31 239 PHE A O 1
ATOM 1922 N N . GLY A 1 240 ? 16.048 2.858 -25.317 1.00 71.88 240 GLY A N 1
ATOM 1923 C CA . GLY A 1 240 ? 16.771 3.354 -24.141 1.00 71.88 240 GLY A CA 1
ATOM 1924 C C . GLY A 1 240 ? 16.470 2.570 -22.856 1.00 71.88 240 GLY A C 1
ATOM 1925 O O . GLY A 1 240 ? 16.549 3.130 -21.762 1.00 71.88 240 GLY A O 1
ATOM 1926 N N . ARG A 1 241 ? 16.084 1.294 -22.977 1.00 80.19 241 ARG A N 1
ATOM 1927 C CA . ARG A 1 241 ? 15.676 0.432 -21.856 1.00 80.19 241 ARG A CA 1
ATOM 1928 C C . ARG A 1 241 ? 15.995 -1.028 -22.116 1.00 80.19 241 ARG A C 1
ATOM 1930 O O . ARG A 1 241 ? 15.873 -1.495 -23.244 1.00 80.19 241 ARG A O 1
ATOM 1937 N N . ALA A 1 242 ? 16.330 -1.749 -21.062 1.00 81.62 242 ALA A N 1
ATOM 1938 C CA . ALA A 1 242 ? 16.621 -3.169 -21.099 1.00 81.62 242 ALA A CA 1
ATOM 1939 C C . ALA A 1 242 ? 16.186 -3.782 -19.765 1.00 81.62 242 ALA A C 1
ATOM 1941 O O . ALA A 1 242 ? 16.799 -3.483 -18.745 1.00 81.62 242 ALA A O 1
ATOM 1942 N N . TYR A 1 243 ? 15.138 -4.607 -19.768 1.00 84.31 243 TYR A N 1
ATOM 1943 C CA . TYR A 1 243 ? 14.710 -5.368 -18.591 1.00 84.31 243 TYR A CA 1
ATOM 1944 C C . TYR A 1 243 ? 14.781 -6.852 -18.882 1.00 84.31 243 TYR A C 1
ATOM 1946 O O . TYR A 1 243 ? 14.451 -7.274 -19.986 1.00 84.31 243 TYR A O 1
ATOM 1954 N N . TYR A 1 244 ? 15.149 -7.624 -17.872 1.00 84.31 244 TYR A N 1
ATOM 1955 C CA . TYR A 1 244 ? 15.397 -9.056 -17.966 1.00 84.31 244 TYR A CA 1
ATOM 1956 C C . TYR A 1 244 ? 14.649 -9.771 -16.851 1.00 84.31 244 TYR A C 1
ATOM 1958 O O . TYR A 1 244 ? 15.198 -10.524 -16.060 1.00 84.31 244 TYR A O 1
ATOM 1966 N N . PHE A 1 245 ? 13.347 -9.504 -16.802 1.00 85.81 245 PHE A N 1
ATOM 1967 C CA . PHE A 1 245 ? 12.377 -10.228 -15.981 1.00 85.81 245 PHE A CA 1
ATOM 1968 C C . PHE A 1 245 ? 11.885 -11.524 -16.646 1.00 85.81 245 PHE A C 1
ATOM 1970 O O . PHE A 1 245 ? 10.990 -12.200 -16.152 1.00 85.81 245 PHE A O 1
ATOM 1977 N N . ASN A 1 246 ? 12.456 -11.859 -17.801 1.00 84.00 246 ASN A N 1
ATOM 1978 C CA . ASN A 1 246 ? 12.306 -13.126 -18.500 1.00 84.00 246 ASN A CA 1
ATOM 1979 C C . ASN A 1 246 ? 13.567 -13.371 -19.344 1.00 84.00 246 ASN A C 1
ATOM 1981 O O . ASN A 1 246 ? 14.312 -12.428 -19.627 1.00 84.00 246 ASN A O 1
ATOM 1985 N N . GLU A 1 247 ? 13.771 -14.615 -19.787 1.00 80.94 247 GLU A N 1
ATOM 1986 C CA . GLU A 1 247 ? 14.947 -15.045 -20.569 1.00 80.94 247 GLU A CA 1
ATOM 1987 C C . GLU A 1 247 ? 15.220 -14.180 -21.805 1.00 80.94 247 GLU A C 1
ATOM 1989 O O . GLU A 1 247 ? 16.361 -14.009 -22.227 1.00 80.94 247 GLU A O 1
ATOM 1994 N N . SER A 1 248 ? 14.163 -13.621 -22.389 1.00 79.88 248 SER A N 1
ATOM 1995 C CA . SER A 1 248 ? 14.219 -12.899 -23.658 1.00 79.88 248 SER A CA 1
ATOM 1996 C C . SER A 1 248 ? 14.294 -11.373 -23.522 1.00 79.88 248 SER A C 1
ATOM 1998 O O . SER A 1 248 ? 14.464 -10.679 -24.524 1.00 79.88 248 SER A O 1
ATOM 2000 N N . GLY A 1 249 ? 14.108 -10.837 -22.310 1.00 79.88 249 GLY A N 1
ATOM 2001 C CA . GLY A 1 249 ? 13.926 -9.405 -22.052 1.00 79.88 249 GLY A CA 1
ATOM 2002 C C . GLY A 1 249 ? 12.734 -8.766 -22.783 1.00 79.88 249 GLY A C 1
ATOM 2003 O O . GLY A 1 249 ? 12.671 -7.544 -22.964 1.00 79.88 249 GLY A O 1
ATOM 2004 N N . LEU A 1 250 ? 11.791 -9.585 -23.259 1.00 84.25 250 LEU A N 1
ATOM 2005 C CA . LEU A 1 250 ? 10.678 -9.132 -24.085 1.00 84.25 250 LEU A CA 1
ATOM 2006 C C . LEU A 1 250 ? 9.575 -8.504 -23.242 1.00 84.25 250 LEU A C 1
ATOM 2008 O O . LEU A 1 250 ? 9.305 -8.902 -22.108 1.00 84.25 250 LEU A O 1
ATOM 2012 N N . LYS A 1 251 ? 8.903 -7.532 -23.857 1.00 85.62 251 LYS A N 1
ATOM 2013 C CA . LYS A 1 251 ? 7.689 -6.918 -23.330 1.00 85.62 251 LYS A CA 1
ATOM 2014 C C . LYS A 1 251 ? 6.545 -7.937 -23.392 1.00 85.62 251 LYS A C 1
ATOM 2016 O O . LYS A 1 251 ? 6.236 -8.446 -24.467 1.00 85.62 251 LYS A O 1
ATOM 2021 N N . LEU A 1 252 ? 5.919 -8.198 -22.250 1.00 85.88 252 LEU A N 1
ATOM 2022 C CA . LEU A 1 252 ? 4.778 -9.096 -22.077 1.00 85.88 252 LEU A CA 1
ATOM 2023 C C . LEU A 1 252 ? 3.447 -8.381 -22.304 1.00 85.88 252 LEU A C 1
ATOM 2025 O O . LEU A 1 252 ? 2.552 -8.935 -22.924 1.00 85.88 252 LEU A O 1
ATOM 2029 N N . ARG A 1 253 ? 3.294 -7.137 -21.831 1.00 86.00 253 ARG A N 1
ATOM 2030 C CA . ARG A 1 253 ? 2.024 -6.397 -21.929 1.00 86.00 253 ARG A CA 1
ATOM 2031 C C . ARG A 1 253 ? 2.203 -5.040 -22.570 1.00 86.00 253 ARG A C 1
ATOM 2033 O O . ARG A 1 253 ? 3.191 -4.347 -22.340 1.00 86.00 253 ARG A O 1
ATOM 2040 N N . SER A 1 254 ? 1.209 -4.634 -23.353 1.00 82.94 254 SER A N 1
ATOM 2041 C CA . SER A 1 254 ? 1.083 -3.244 -23.789 1.00 82.94 254 SER A CA 1
ATOM 2042 C C . SER A 1 254 ? 0.419 -2.416 -22.699 1.00 82.94 254 SER A C 1
ATOM 2044 O O . SER A 1 254 ? -0.558 -2.849 -22.094 1.00 82.94 254 SER A O 1
ATOM 2046 N N . VAL A 1 255 ? 0.937 -1.210 -22.477 1.00 80.19 255 VAL A N 1
ATOM 2047 C CA . VAL A 1 255 ? 0.356 -0.255 -21.534 1.00 80.19 255 VAL A CA 1
ATOM 2048 C C . VAL A 1 255 ? -1.034 0.140 -22.027 1.00 80.19 255 VAL A C 1
ATOM 2050 O O . VAL A 1 255 ? -1.191 0.552 -23.180 1.00 80.19 255 VAL A O 1
ATOM 2053 N N . ARG A 1 256 ? -2.040 0.000 -21.163 1.00 82.75 256 ARG A N 1
ATOM 2054 C CA . ARG A 1 256 ? -3.417 0.405 -21.453 1.00 82.75 256 ARG A CA 1
ATOM 2055 C C . ARG 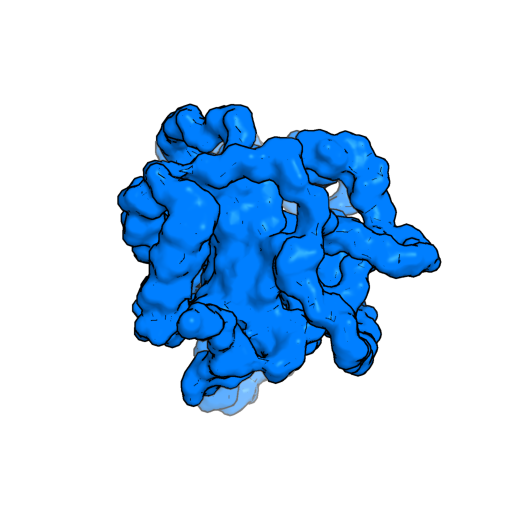A 1 256 ? -3.584 1.905 -21.202 1.00 82.75 256 ARG A C 1
ATOM 2057 O O . ARG A 1 256 ? -2.972 2.458 -20.293 1.00 82.75 256 ARG A O 1
ATOM 2064 N N . LYS A 1 257 ? -4.418 2.567 -22.012 1.00 81.44 257 LYS A N 1
ATOM 2065 C CA . LYS A 1 257 ? -4.862 3.944 -21.737 1.00 81.44 257 LYS A CA 1
ATOM 2066 C C . LYS A 1 257 ? -6.105 3.917 -20.875 1.00 81.44 257 LYS A C 1
ATOM 2068 O O . LYS A 1 257 ? -7.019 3.140 -21.157 1.00 81.44 257 LYS A O 1
ATOM 2073 N N . PHE A 1 258 ? -6.160 4.820 -19.908 1.00 81.44 258 PHE A N 1
ATOM 2074 C CA . PHE A 1 258 ? -7.309 5.008 -19.035 1.00 81.44 258 PHE A CA 1
ATOM 2075 C C . PHE A 1 258 ? -7.908 6.403 -19.211 1.00 81.44 258 PHE A C 1
ATOM 2077 O O . PHE A 1 258 ? -7.223 7.346 -19.608 1.00 81.44 258 PHE A O 1
ATOM 2084 N N . SER A 1 259 ? -9.197 6.554 -18.906 1.00 81.19 259 SER A N 1
ATOM 2085 C CA . SER A 1 259 ? -9.917 7.828 -19.011 1.00 81.19 259 SER A CA 1
ATOM 2086 C C . SER A 1 259 ? -9.252 8.929 -18.182 1.00 81.19 259 SER A C 1
ATOM 2088 O O . SER A 1 259 ? -9.159 10.067 -18.645 1.00 81.19 259 SER A O 1
ATOM 2090 N N . ILE A 1 260 ? -8.686 8.570 -17.025 1.00 76.12 260 ILE A N 1
ATOM 2091 C CA . ILE A 1 260 ? -7.915 9.466 -16.153 1.00 76.12 260 ILE A CA 1
ATOM 2092 C C . ILE A 1 260 ? -6.655 10.050 -16.817 1.00 76.12 260 ILE A C 1
ATOM 2094 O O . ILE A 1 260 ? -6.207 11.126 -16.430 1.00 76.12 260 ILE A O 1
ATOM 2098 N N . ASP A 1 261 ? -6.081 9.402 -17.837 1.00 74.62 261 ASP A N 1
ATOM 2099 C CA . ASP A 1 261 ? -4.886 9.915 -18.528 1.00 74.62 261 ASP A CA 1
ATOM 2100 C C . ASP A 1 261 ? -5.198 11.142 -19.404 1.00 74.62 261 ASP A C 1
ATOM 2102 O O . ASP A 1 261 ? -4.310 11.941 -19.719 1.00 74.62 261 ASP A O 1
ATOM 2106 N N . ASN A 1 262 ? -6.465 11.319 -19.790 1.00 71.88 262 ASN A N 1
ATOM 2107 C CA . ASN A 1 262 ? -6.906 12.474 -20.565 1.00 71.88 262 ASN A CA 1
ATOM 2108 C C . ASN A 1 262 ? -7.187 13.707 -19.704 1.00 71.88 262 ASN A C 1
ATOM 2110 O O . ASN A 1 262 ? -7.305 14.805 -20.261 1.00 71.88 262 ASN A O 1
ATOM 2114 N N . ASP A 1 263 ? -7.246 13.556 -18.381 1.00 66.00 263 ASP A N 1
ATOM 2115 C CA . ASP A 1 263 ? -7.579 14.654 -17.488 1.00 66.00 263 ASP A CA 1
ATOM 2116 C C . ASP A 1 263 ? -6.463 15.714 -17.399 1.00 66.00 263 ASP A C 1
ATOM 2118 O O . ASP A 1 263 ? -5.265 15.429 -17.276 1.00 66.00 263 ASP A O 1
ATOM 2122 N N . SER A 1 264 ? -6.867 16.984 -17.471 1.00 56.06 264 SER A N 1
ATOM 2123 C CA . SER A 1 264 ? -5.965 18.142 -17.456 1.00 56.06 264 SER A CA 1
ATOM 2124 C C . SER A 1 264 ? -5.235 18.364 -16.121 1.00 56.06 264 SER A C 1
ATOM 2126 O O . SER A 1 264 ? -4.180 19.006 -16.101 1.00 56.06 264 SER A O 1
ATOM 2128 N N . CYS A 1 265 ? -5.773 17.865 -15.008 1.00 54.25 265 CYS A N 1
ATOM 2129 C CA . CYS A 1 265 ? -5.141 17.872 -13.691 1.00 54.25 265 CYS A CA 1
ATOM 2130 C C . CYS A 1 265 ? -3.982 16.873 -13.670 1.00 54.25 265 CYS A C 1
ATOM 2132 O O . CYS A 1 265 ? -2.848 17.254 -13.374 1.00 54.25 265 CYS A O 1
ATOM 2134 N N . VAL A 1 266 ? -4.218 15.650 -14.153 1.00 53.59 266 VAL A N 1
ATOM 2135 C CA . VAL A 1 266 ? -3.199 14.590 -14.249 1.00 53.59 266 VAL A CA 1
ATOM 2136 C C . VAL A 1 266 ? -2.038 15.010 -15.155 1.00 53.59 266 VAL A C 1
ATOM 2138 O O . VAL A 1 266 ? -0.876 14.772 -14.825 1.00 53.59 266 VAL A O 1
ATOM 2141 N N . LYS A 1 267 ? -2.319 15.719 -16.258 1.00 48.44 267 LYS A N 1
ATOM 2142 C CA . LYS A 1 267 ? -1.284 16.285 -17.150 1.00 48.44 267 LYS A CA 1
ATOM 2143 C C . LYS A 1 267 ? -0.387 17.329 -16.480 1.00 48.44 267 LYS A C 1
ATOM 2145 O O . LYS A 1 267 ? 0.740 17.529 -16.924 1.00 48.44 267 LYS A O 1
ATOM 2150 N N . ARG A 1 268 ? -0.858 17.991 -15.422 1.00 47.34 268 ARG A N 1
ATOM 2151 C CA . ARG A 1 268 ? -0.092 18.991 -14.660 1.00 47.34 268 ARG A CA 1
ATOM 2152 C C . ARG A 1 268 ? 0.686 18.388 -13.483 1.00 47.34 268 ARG A C 1
ATOM 2154 O O . ARG A 1 268 ? 1.205 19.152 -12.675 1.00 47.34 268 ARG A O 1
ATOM 2161 N N . ASN A 1 269 ? 0.770 17.054 -13.374 1.00 48.88 269 ASN A N 1
ATOM 2162 C CA . ASN A 1 269 ? 1.230 16.354 -12.163 1.00 48.88 269 ASN A CA 1
ATOM 2163 C C . ASN A 1 269 ? 0.454 16.789 -10.904 1.00 48.88 269 ASN A C 1
ATOM 2165 O O . ASN A 1 269 ? 0.982 16.752 -9.795 1.00 48.88 269 ASN A O 1
ATOM 2169 N N . ILE A 1 270 ? -0.787 17.248 -11.086 1.00 47.84 270 ILE A N 1
ATOM 2170 C CA . ILE A 1 270 ? -1.730 17.497 -10.004 1.00 47.84 270 ILE A CA 1
ATOM 2171 C C . ILE A 1 270 ? -2.602 16.254 -9.984 1.00 47.84 270 ILE A C 1
ATOM 2173 O O . ILE A 1 270 ? -3.415 16.053 -10.887 1.00 47.84 270 ILE A O 1
ATOM 2177 N N . ASP A 1 271 ? -2.383 15.376 -9.013 1.00 51.97 271 ASP A N 1
ATOM 2178 C CA . ASP A 1 271 ? -3.186 14.165 -8.937 1.00 51.97 271 ASP A CA 1
ATOM 2179 C C . ASP A 1 271 ? -4.647 14.525 -8.810 1.00 51.97 271 ASP A C 1
ATOM 2181 O O . ASP A 1 271 ? -5.033 15.421 -8.058 1.00 51.97 271 ASP A O 1
ATOM 2185 N N . HIS A 1 272 ? -5.436 13.835 -9.625 1.00 45.38 272 HIS A N 1
ATOM 2186 C CA . HIS A 1 272 ? -6.842 14.117 -9.849 1.00 45.38 272 HIS A CA 1
ATOM 2187 C C . HIS A 1 272 ? -7.651 14.133 -8.541 1.00 45.38 272 HIS A C 1
ATOM 2189 O O . HIS A 1 272 ? -8.660 14.830 -8.472 1.00 45.38 272 HIS A O 1
ATOM 2195 N N . ASP A 1 273 ? -7.145 13.432 -7.516 1.00 49.69 273 ASP A N 1
ATOM 2196 C CA . ASP A 1 273 ? -7.743 13.264 -6.195 1.00 49.69 273 ASP A CA 1
ATOM 2197 C C . ASP A 1 273 ? -6.732 13.476 -5.045 1.00 49.69 273 ASP A C 1
ATOM 2199 O O . ASP A 1 273 ? -6.924 12.916 -3.962 1.00 49.69 273 ASP A O 1
ATOM 2203 N N . ASP A 1 274 ? -5.649 14.256 -5.242 1.00 47.62 274 ASP A N 1
ATOM 2204 C CA . ASP A 1 274 ? -4.664 14.548 -4.180 1.00 47.62 274 ASP A CA 1
ATOM 2205 C C . ASP A 1 274 ? -5.338 15.358 -3.051 1.00 47.62 274 ASP A C 1
ATOM 2207 O O . ASP A 1 274 ? -5.294 16.591 -2.966 1.00 47.62 274 ASP A O 1
ATOM 2211 N N . THR A 1 275 ? -5.991 14.635 -2.148 1.00 47.97 275 THR A N 1
ATOM 2212 C CA . THR A 1 275 ? -6.447 15.045 -0.818 1.00 47.97 275 THR A CA 1
ATOM 2213 C C . THR A 1 275 ? -5.278 15.006 0.163 1.00 47.97 275 THR A C 1
ATOM 2215 O O . THR A 1 275 ? -5.458 14.683 1.335 1.00 47.97 275 THR A O 1
ATOM 2218 N N . THR A 1 276 ? -4.055 15.302 -0.297 1.00 43.84 276 THR A N 1
ATOM 2219 C CA . THR A 1 276 ? -2.893 15.325 0.587 1.00 43.84 276 THR A CA 1
ATOM 2220 C C . THR A 1 276 ? -3.101 16.414 1.621 1.00 43.84 276 THR A C 1
ATOM 2222 O O . THR A 1 276 ? -2.930 17.602 1.337 1.00 43.84 276 THR A O 1
ATOM 2225 N N . LEU A 1 277 ? -3.466 15.982 2.821 1.00 45.03 277 LEU A N 1
ATOM 2226 C CA . LEU A 1 277 ? -3.241 16.707 4.052 1.00 45.03 277 LEU A CA 1
ATOM 2227 C C . LEU A 1 277 ? -1.802 17.204 4.025 1.00 45.03 277 LEU A C 1
ATOM 2229 O O . LEU A 1 277 ? -0.889 16.416 3.764 1.00 45.03 277 LEU A O 1
ATOM 2233 N N . GLU A 1 278 ? -1.573 18.490 4.288 1.00 45.81 278 GLU A N 1
ATOM 2234 C CA . GLU A 1 278 ? -0.206 19.020 4.318 1.00 45.81 278 GLU A CA 1
ATOM 2235 C C . GLU A 1 278 ? 0.687 18.204 5.263 1.00 45.81 278 GLU A C 1
ATOM 2237 O O . GLU A 1 278 ? 1.867 18.049 4.996 1.00 45.81 278 GLU A O 1
ATOM 2242 N N . PHE A 1 279 ? 0.140 17.600 6.320 1.00 47.59 279 PHE A N 1
ATOM 2243 C CA . PHE A 1 279 ? 0.919 16.789 7.255 1.00 47.59 279 PHE A CA 1
ATOM 2244 C C . PHE A 1 279 ? 1.156 15.323 6.840 1.00 47.59 279 PHE A C 1
ATOM 2246 O O . PHE A 1 279 ? 1.986 14.679 7.479 1.00 47.59 279 PHE A O 1
ATOM 2253 N N . GLU A 1 280 ? 0.475 14.802 5.810 1.00 50.03 280 GLU A N 1
ATOM 2254 C CA . GLU A 1 280 ? 0.670 13.428 5.291 1.00 50.03 280 GLU A CA 1
ATOM 2255 C C . GLU A 1 280 ? 1.253 13.378 3.884 1.00 50.03 280 GLU A C 1
ATOM 2257 O O . GLU A 1 280 ? 1.626 12.305 3.401 1.00 50.03 280 GLU A O 1
ATOM 2262 N N . LYS A 1 281 ? 1.336 14.527 3.204 1.00 54.81 281 LYS A N 1
ATOM 2263 C CA . LYS A 1 281 ? 2.112 14.608 1.977 1.00 54.81 281 LYS A CA 1
ATOM 2264 C C . LYS A 1 281 ? 3.531 14.180 2.319 1.00 54.81 281 LYS A C 1
ATOM 2266 O O . 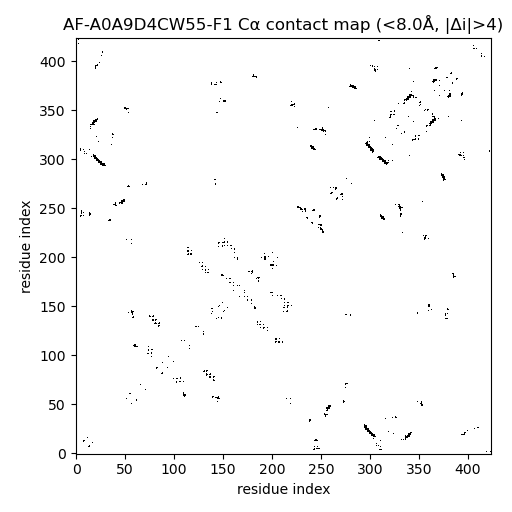LYS A 1 281 ? 4.110 14.704 3.267 1.00 54.81 281 LYS A O 1
ATOM 2271 N N . CYS A 1 282 ? 4.080 13.268 1.524 1.00 62.22 282 CYS A N 1
ATOM 2272 C CA . CYS A 1 282 ? 5.501 12.972 1.539 1.00 62.22 282 CYS A CA 1
ATOM 2273 C C . CYS A 1 282 ? 6.270 14.300 1.427 1.00 62.22 282 CYS A C 1
ATOM 2275 O O . CYS A 1 282 ? 6.334 14.924 0.364 1.00 62.22 282 CYS A O 1
ATOM 2277 N N . GLN A 1 283 ? 6.772 14.786 2.561 1.00 58.97 283 GLN A N 1
ATOM 2278 C CA . GLN A 1 283 ? 7.355 16.117 2.686 1.00 58.97 283 GLN A CA 1
ATOM 2279 C C . GLN A 1 283 ? 8.834 15.992 2.965 1.00 58.97 283 GLN A C 1
ATOM 2281 O O . GLN A 1 283 ? 9.226 15.549 4.043 1.00 58.97 283 GLN A O 1
ATOM 2286 N N . LYS A 1 284 ? 9.641 16.448 2.010 1.00 66.12 284 LYS A N 1
ATOM 2287 C CA . LYS A 1 284 ? 11.084 16.518 2.186 1.00 66.12 284 LYS A CA 1
ATOM 2288 C C . LYS A 1 284 ? 11.411 17.496 3.314 1.00 66.12 284 LYS A C 1
ATOM 2290 O O . LYS A 1 284 ? 11.032 18.663 3.248 1.00 66.12 284 LYS A O 1
ATOM 2295 N N . LEU A 1 285 ? 12.129 17.025 4.329 1.00 54.78 285 LEU A N 1
ATOM 2296 C CA . LEU A 1 285 ? 12.496 17.810 5.513 1.00 54.78 285 LEU A CA 1
ATOM 2297 C C . LEU A 1 285 ? 13.588 18.856 5.232 1.00 54.78 285 LEU A C 1
ATOM 2299 O O . LEU A 1 285 ? 13.756 19.794 6.008 1.00 54.78 285 LEU A O 1
ATOM 2303 N N . TYR A 1 286 ? 14.304 18.721 4.113 1.00 56.22 286 TYR A N 1
ATOM 2304 C CA . TYR A 1 286 ? 15.395 19.606 3.706 1.00 56.22 286 TYR A CA 1
ATOM 2305 C C . TYR A 1 286 ? 15.119 20.246 2.341 1.00 56.22 286 TYR A C 1
ATOM 2307 O O . TYR A 1 286 ? 14.457 19.658 1.479 1.00 56.22 286 TYR A O 1
ATOM 2315 N N . SER A 1 287 ? 15.649 21.453 2.125 1.00 45.69 287 SER A N 1
ATOM 2316 C CA . SER A 1 287 ? 15.495 22.188 0.868 1.00 45.69 287 SER A CA 1
ATOM 2317 C C . SER A 1 287 ? 16.009 21.379 -0.329 1.00 45.69 287 SER A C 1
ATOM 2319 O O . SER A 1 287 ? 16.939 20.573 -0.229 1.00 45.69 287 SER A O 1
ATOM 2321 N N . LYS A 1 288 ? 15.387 21.580 -1.499 1.00 47.88 288 LYS A N 1
ATOM 2322 C CA . LYS A 1 288 ? 15.897 21.020 -2.754 1.00 47.88 288 LYS A CA 1
ATOM 2323 C C . LYS A 1 288 ? 17.308 21.564 -2.967 1.00 47.88 288 LYS A C 1
ATOM 2325 O O . LYS A 1 288 ? 17.468 22.738 -3.277 1.00 47.88 288 LYS A O 1
ATOM 2330 N N . VAL A 1 289 ? 18.319 20.704 -2.872 1.00 44.16 289 VAL A N 1
ATOM 2331 C CA . VAL A 1 289 ? 19.580 20.970 -3.564 1.00 44.16 289 VAL A CA 1
ATOM 2332 C C . VAL A 1 289 ? 19.211 21.100 -5.042 1.00 44.16 289 VAL A C 1
ATOM 2334 O O . VAL A 1 289 ? 18.606 20.176 -5.602 1.00 44.16 289 VAL A O 1
ATOM 2337 N N . GLU A 1 290 ? 19.495 22.256 -5.644 1.00 40.81 290 GLU A N 1
ATOM 2338 C CA . GLU A 1 290 ? 19.241 22.553 -7.056 1.00 40.81 290 GLU A CA 1
ATOM 2339 C C . GLU A 1 290 ? 20.037 21.585 -7.942 1.00 40.81 290 GLU A C 1
ATOM 2341 O O . GLU A 1 290 ? 21.141 21.846 -8.400 1.00 40.81 290 GLU A O 1
ATOM 2346 N N . THR A 1 291 ? 19.481 20.396 -8.150 1.00 44.22 291 THR A N 1
ATOM 2347 C CA . THR A 1 291 ? 20.066 19.328 -8.971 1.00 44.22 291 THR A CA 1
ATOM 2348 C C . THR A 1 291 ? 19.341 19.195 -10.305 1.00 44.22 291 THR A C 1
ATOM 2350 O O . THR A 1 291 ? 19.584 18.260 -11.061 1.00 44.22 291 THR A O 1
ATOM 2353 N N . SER A 1 292 ? 18.381 20.071 -10.598 1.00 44.88 292 SER A N 1
ATOM 2354 C CA . SER A 1 292 ? 17.657 20.120 -11.871 1.00 44.88 292 SER A CA 1
ATOM 2355 C C . SER A 1 292 ? 18.325 21.116 -12.817 1.00 44.88 292 SER A C 1
ATOM 2357 O O . SER A 1 292 ? 17.746 22.138 -13.176 1.00 44.88 292 SER A O 1
ATOM 2359 N N . ALA A 1 293 ? 19.564 20.822 -13.210 1.00 52.94 293 ALA A N 1
ATOM 2360 C CA . ALA A 1 293 ? 20.175 21.501 -14.344 1.00 52.94 293 ALA A CA 1
ATOM 2361 C C . ALA A 1 293 ? 19.472 21.049 -15.638 1.00 52.94 293 ALA A C 1
ATOM 2363 O O . ALA A 1 293 ? 19.198 19.858 -15.829 1.00 52.94 293 ALA A O 1
ATOM 2364 N N . ARG A 1 294 ? 19.165 21.999 -16.532 1.00 52.88 294 ARG A N 1
ATOM 2365 C CA . ARG A 1 294 ? 18.598 21.706 -17.859 1.00 52.88 294 ARG A CA 1
ATOM 2366 C C . ARG A 1 294 ? 19.542 20.768 -18.626 1.00 52.88 294 ARG A C 1
ATOM 2368 O O . ARG A 1 294 ? 20.708 21.103 -18.793 1.00 52.88 294 ARG A O 1
ATOM 2375 N N . GLY A 1 295 ? 19.019 19.658 -19.156 1.00 57.97 295 GLY A N 1
ATOM 2376 C CA . GLY A 1 295 ? 19.788 18.694 -19.961 1.00 57.97 295 GLY A CA 1
ATOM 2377 C C . GLY A 1 295 ? 20.329 17.478 -19.200 1.00 57.97 295 GLY A C 1
ATOM 2378 O O . GLY A 1 295 ? 21.320 16.906 -19.634 1.00 57.97 295 GLY A O 1
ATOM 2379 N N . THR A 1 296 ? 19.700 17.103 -18.084 1.00 63.66 296 THR A N 1
ATOM 2380 C CA . THR A 1 296 ? 19.974 15.854 -17.355 1.00 63.66 296 THR A CA 1
ATOM 2381 C C . THR A 1 296 ? 18.879 14.828 -17.656 1.00 63.66 296 THR A C 1
ATOM 2383 O O . THR A 1 296 ? 17.713 15.202 -17.764 1.00 63.66 296 THR A O 1
ATOM 2386 N N . SER A 1 297 ? 19.251 13.558 -17.818 1.00 71.06 297 SER A N 1
ATOM 2387 C CA . SER A 1 297 ? 18.308 12.429 -17.877 1.00 71.06 297 SER A CA 1
ATOM 2388 C C . SER A 1 297 ? 18.390 11.636 -16.583 1.00 71.06 297 SER A C 1
ATOM 2390 O O . SER A 1 297 ? 19.363 11.760 -15.838 1.00 71.06 297 SER A O 1
ATOM 2392 N N . THR A 1 298 ? 17.391 10.810 -16.315 1.00 78.31 298 THR A N 1
ATOM 2393 C CA . THR A 1 298 ? 17.395 9.884 -15.189 1.00 78.31 298 THR A CA 1
ATOM 2394 C C . THR A 1 298 ? 17.617 8.466 -15.694 1.00 78.31 298 THR A C 1
ATOM 2396 O O . THR A 1 298 ? 16.926 8.010 -16.600 1.00 78.31 298 THR A O 1
ATOM 2399 N N . LEU A 1 299 ? 18.595 7.777 -15.110 1.00 80.81 299 LEU A N 1
ATOM 2400 C CA . LEU A 1 299 ? 18.767 6.339 -15.232 1.00 80.81 299 LEU A CA 1
ATOM 2401 C C . LEU A 1 299 ? 18.014 5.677 -14.084 1.00 80.81 299 LEU A C 1
ATOM 2403 O O . LEU A 1 299 ? 18.415 5.808 -12.929 1.00 80.81 299 LEU A O 1
ATOM 2407 N N . PHE A 1 300 ? 16.955 4.963 -14.419 1.00 86.50 300 PHE A N 1
ATOM 2408 C CA . PHE A 1 300 ? 16.174 4.181 -13.479 1.00 86.50 300 PHE A CA 1
ATOM 2409 C C . PHE A 1 300 ? 16.606 2.718 -13.545 1.00 86.50 300 PHE A C 1
ATOM 2411 O O . PHE A 1 300 ? 16.870 2.204 -14.634 1.00 86.50 300 PHE A O 1
ATOM 2418 N N . LEU A 1 301 ? 16.708 2.059 -12.393 1.00 88.00 301 LEU A N 1
ATOM 2419 C CA . LEU A 1 301 ? 17.226 0.696 -12.268 1.00 88.00 301 LEU A CA 1
ATOM 2420 C C . LEU A 1 301 ? 16.327 -0.156 -11.381 1.00 88.00 301 LEU A C 1
ATOM 2422 O O . LEU A 1 301 ? 15.750 0.349 -10.423 1.00 88.00 301 LEU A O 1
ATOM 2426 N N . TRP A 1 302 ? 16.281 -1.453 -11.679 1.00 92.38 302 TRP A N 1
ATOM 2427 C CA . TRP A 1 302 ? 15.641 -2.463 -10.842 1.00 92.38 302 TRP A CA 1
ATOM 2428 C C . TRP A 1 302 ? 16.680 -3.390 -10.229 1.00 92.38 302 TRP A C 1
ATOM 2430 O O . TRP A 1 302 ? 17.452 -4.017 -10.953 1.00 92.38 302 TRP A O 1
ATOM 2440 N N . PHE A 1 303 ? 16.643 -3.538 -8.911 1.00 92.81 303 PHE A N 1
ATOM 2441 C CA . PHE A 1 303 ? 17.494 -4.457 -8.167 1.00 92.81 303 PHE A CA 1
ATOM 2442 C C . PHE A 1 303 ? 16.667 -5.477 -7.389 1.00 92.81 303 PHE A C 1
ATOM 2444 O O . PHE A 1 303 ? 15.617 -5.157 -6.838 1.00 92.81 303 PHE A O 1
ATOM 2451 N N . CYS A 1 304 ? 17.178 -6.701 -7.284 1.00 93.38 304 CYS A N 1
ATOM 2452 C CA . CYS A 1 304 ? 16.742 -7.656 -6.277 1.00 93.38 304 CYS A CA 1
ATOM 2453 C C . CYS A 1 304 ? 17.058 -7.090 -4.893 1.00 93.38 304 CYS A C 1
ATOM 2455 O O . CYS A 1 304 ? 18.232 -6.905 -4.574 1.00 93.38 304 CYS A O 1
ATOM 2457 N N . ALA A 1 305 ? 16.046 -6.868 -4.060 1.00 93.31 305 ALA A N 1
ATOM 2458 C CA . ALA A 1 305 ? 16.276 -6.334 -2.719 1.00 93.31 305 ALA A CA 1
ATOM 2459 C C . ALA A 1 305 ? 16.972 -7.354 -1.787 1.00 93.31 305 ALA A C 1
ATOM 2461 O O . ALA A 1 305 ? 17.621 -6.963 -0.821 1.00 93.31 305 ALA A O 1
ATOM 2462 N N . ASP A 1 306 ? 16.877 -8.654 -2.096 1.00 92.56 306 ASP A N 1
ATOM 2463 C CA . ASP A 1 306 ? 17.483 -9.727 -1.295 1.00 92.56 306 ASP A CA 1
ATOM 2464 C C . ASP A 1 306 ? 18.931 -10.059 -1.719 1.00 92.56 306 ASP A C 1
ATOM 2466 O O . ASP A 1 306 ? 19.766 -10.387 -0.882 1.00 92.56 306 ASP A O 1
ATOM 2470 N N . HIS A 1 307 ? 19.247 -9.984 -3.019 1.00 91.19 307 HIS A N 1
ATOM 2471 C CA . HIS A 1 307 ? 20.527 -10.471 -3.576 1.00 91.19 307 HIS A CA 1
ATOM 2472 C C . HIS A 1 307 ? 21.362 -9.398 -4.275 1.00 91.19 307 HIS A C 1
ATOM 2474 O O . HIS A 1 307 ? 22.463 -9.673 -4.741 1.00 91.19 307 HIS A O 1
ATOM 2480 N N . GLY A 1 308 ? 20.808 -8.202 -4.440 1.00 88.38 308 GLY A N 1
ATOM 2481 C CA . GLY A 1 308 ? 21.444 -7.085 -5.120 1.00 88.38 308 GLY A CA 1
ATOM 2482 C C . GLY A 1 308 ? 21.692 -7.225 -6.618 1.00 88.38 308 GLY A C 1
ATOM 2483 O O . GLY A 1 308 ? 22.357 -6.389 -7.221 1.00 88.38 308 GLY A O 1
ATOM 2484 N N . HIS A 1 309 ? 21.108 -8.243 -7.243 1.00 87.81 309 HIS A N 1
ATOM 2485 C CA . HIS A 1 309 ? 21.173 -8.442 -8.684 1.00 87.81 309 HIS A CA 1
ATOM 2486 C C . HIS A 1 309 ? 20.360 -7.382 -9.448 1.00 87.81 309 HIS A C 1
ATOM 2488 O O . HIS A 1 309 ? 19.197 -7.151 -9.120 1.00 87.81 309 HIS A O 1
ATOM 2494 N N . CYS A 1 310 ? 20.938 -6.771 -10.484 1.00 89.12 310 CYS A N 1
ATOM 2495 C CA . CYS A 1 310 ? 20.258 -5.779 -11.320 1.00 89.12 310 CYS A CA 1
ATOM 2496 C C . CYS A 1 310 ? 19.476 -6.445 -12.462 1.00 89.12 310 CYS A C 1
ATOM 2498 O O . CYS A 1 310 ? 20.072 -7.013 -13.372 1.00 89.12 310 CYS A O 1
ATOM 2500 N N . TYR A 1 311 ? 18.150 -6.309 -12.453 1.00 88.19 311 TYR A N 1
ATOM 2501 C CA . TYR A 1 311 ? 17.259 -6.876 -13.475 1.00 88.19 311 TYR A CA 1
ATOM 2502 C C . TYR A 1 311 ? 17.106 -6.007 -14.718 1.00 88.19 311 TYR A C 1
ATOM 2504 O O . TYR A 1 311 ? 16.489 -6.422 -15.701 1.00 88.19 311 TYR A O 1
ATOM 2512 N N . GLY A 1 312 ? 17.627 -4.785 -14.691 1.00 86.50 312 GLY A N 1
ATOM 2513 C CA . GLY A 1 312 ? 17.584 -3.921 -15.852 1.00 86.50 312 GLY A CA 1
ATOM 2514 C C . GLY A 1 312 ? 17.459 -2.451 -15.528 1.00 86.50 312 GLY A C 1
ATOM 2515 O O . GLY A 1 312 ? 17.520 -2.020 -14.376 1.00 86.50 312 GLY A O 1
ATOM 2516 N N . PHE A 1 313 ? 17.285 -1.681 -16.594 1.00 85.19 313 PHE A N 1
ATOM 2517 C CA . PHE A 1 313 ? 17.261 -0.235 -16.547 1.00 85.19 313 PHE A CA 1
ATOM 2518 C C . PHE A 1 313 ? 16.351 0.366 -17.612 1.00 85.19 313 PHE A C 1
ATOM 2520 O O . PHE A 1 313 ? 16.085 -0.237 -18.655 1.00 85.19 313 PHE A O 1
ATOM 2527 N N . HIS A 1 314 ? 15.979 1.622 -17.402 1.00 83.25 314 HIS A N 1
ATOM 2528 C CA . HIS A 1 314 ? 15.516 2.497 -18.470 1.00 83.25 314 HIS A CA 1
ATOM 2529 C C . HIS A 1 314 ? 15.970 3.929 -18.249 1.00 83.25 314 HIS A C 1
ATOM 2531 O O . HIS A 1 314 ? 16.217 4.367 -17.126 1.00 83.25 314 HIS A O 1
ATOM 2537 N N . MET A 1 315 ? 16.089 4.667 -19.344 1.00 77.31 315 MET A N 1
ATOM 2538 C CA . MET A 1 315 ? 16.314 6.102 -19.296 1.00 77.31 315 MET A CA 1
ATOM 2539 C C . MET A 1 315 ? 14.985 6.846 -19.386 1.00 77.31 315 MET A C 1
ATOM 2541 O O . MET A 1 315 ? 14.136 6.520 -20.212 1.00 77.31 315 MET A O 1
ATOM 2545 N N . THR A 1 316 ? 14.823 7.871 -18.556 1.00 74.81 316 THR A N 1
ATOM 2546 C CA . THR A 1 316 ? 13.639 8.734 -18.543 1.00 74.81 316 THR A CA 1
ATOM 2547 C C . THR A 1 316 ? 14.035 10.205 -18.416 1.00 74.81 316 THR A C 1
ATOM 2549 O O . THR A 1 316 ? 15.117 10.540 -17.923 1.00 74.81 316 THR A O 1
ATOM 2552 N N . GLY A 1 317 ? 13.178 11.108 -18.893 1.00 68.38 317 GLY A N 1
ATOM 2553 C CA . GLY A 1 317 ? 13.398 12.553 -18.794 1.00 68.38 317 GLY A CA 1
ATOM 2554 C C . GLY A 1 317 ? 13.174 13.092 -17.380 1.00 68.38 317 GLY A C 1
ATOM 2555 O O . GLY A 1 317 ? 13.837 14.040 -16.958 1.00 68.38 317 GLY A O 1
ATOM 2556 N N . ALA A 1 318 ? 12.261 12.473 -16.636 1.00 70.06 318 ALA A N 1
ATOM 2557 C CA . ALA A 1 318 ? 12.004 12.767 -15.239 1.00 70.06 318 ALA A CA 1
ATOM 2558 C C . ALA A 1 318 ? 11.518 11.498 -14.553 1.00 70.06 318 ALA A C 1
ATOM 2560 O O . ALA A 1 318 ? 10.694 10.772 -15.095 1.00 70.06 318 ALA A O 1
ATOM 2561 N N . GLU A 1 319 ? 12.020 11.264 -13.351 1.00 76.69 319 GLU A N 1
ATOM 2562 C CA . GLU A 1 319 ? 11.546 10.173 -12.521 1.00 76.69 319 GLU A CA 1
ATOM 2563 C C . GLU A 1 319 ? 10.151 10.471 -11.967 1.00 76.69 319 GLU A C 1
ATOM 2565 O O . GLU A 1 319 ? 9.884 11.568 -11.462 1.00 76.69 319 GLU A O 1
ATOM 2570 N N . GLY A 1 320 ? 9.284 9.466 -11.993 1.00 80.12 320 GLY A N 1
ATOM 2571 C CA . GLY A 1 320 ? 8.126 9.419 -11.122 1.00 80.12 320 GLY A CA 1
ATOM 2572 C C . GLY A 1 320 ? 7.498 8.036 -11.093 1.00 80.12 320 GLY A C 1
ATOM 2573 O O . GLY A 1 320 ? 7.963 7.094 -11.714 1.00 80.12 320 GLY A O 1
ATOM 2574 N N . ARG A 1 321 ? 6.352 7.922 -10.428 1.00 85.19 321 ARG A N 1
ATOM 2575 C CA . ARG A 1 321 ? 5.608 6.661 -10.260 1.00 85.19 321 ARG A CA 1
ATOM 2576 C C . ARG A 1 321 ? 5.259 5.888 -11.543 1.00 85.19 321 ARG A C 1
ATOM 2578 O O . ARG A 1 321 ? 4.977 4.700 -11.473 1.00 85.19 321 ARG A O 1
ATOM 2585 N N . LYS A 1 322 ? 5.220 6.554 -12.706 1.00 85.19 322 LYS A N 1
ATOM 2586 C CA . LYS A 1 322 ? 4.900 5.900 -13.987 1.00 85.19 322 LYS A CA 1
ATOM 2587 C C . LYS A 1 322 ? 5.997 4.912 -14.377 1.00 85.19 322 LYS A C 1
ATOM 2589 O O . LYS A 1 322 ? 5.701 3.847 -14.898 1.00 85.19 322 LYS A O 1
ATOM 2594 N N . ASP A 1 323 ? 7.244 5.274 -14.113 1.00 86.00 323 ASP A N 1
ATOM 2595 C CA . ASP A 1 323 ? 8.428 4.508 -14.477 1.00 86.00 323 ASP A CA 1
ATOM 2596 C C . ASP A 1 323 ? 8.431 3.094 -13.851 1.00 86.00 323 ASP A C 1
ATOM 2598 O O . ASP A 1 323 ? 8.455 2.113 -14.607 1.00 86.00 323 ASP A O 1
ATOM 2602 N N . PRO A 1 324 ? 8.311 2.939 -12.513 1.00 91.25 324 PRO A N 1
ATOM 2603 C CA . PRO A 1 324 ? 8.204 1.623 -11.901 1.00 91.25 324 PRO A CA 1
ATOM 2604 C C . PRO A 1 324 ? 6.932 0.885 -12.315 1.00 91.25 324 PRO A C 1
ATOM 2606 O O . PRO A 1 324 ? 7.010 -0.269 -12.717 1.00 91.25 324 PRO A O 1
ATOM 2609 N N . ALA A 1 325 ? 5.767 1.541 -12.294 1.00 90.62 325 ALA A N 1
ATOM 2610 C CA . ALA A 1 325 ? 4.511 0.873 -12.629 1.00 90.62 325 ALA A CA 1
ATOM 2611 C C . ALA A 1 325 ? 4.554 0.266 -14.041 1.00 90.62 325 ALA A C 1
ATOM 2613 O O . ALA A 1 325 ? 4.399 -0.936 -14.240 1.00 90.62 325 ALA A O 1
ATOM 2614 N N . LEU A 1 326 ? 4.849 1.082 -15.052 1.00 87.44 326 LEU A N 1
ATOM 2615 C CA . LEU A 1 326 ? 4.797 0.614 -16.431 1.00 87.44 326 LEU A CA 1
ATOM 2616 C C . LEU A 1 326 ? 5.863 -0.443 -16.732 1.00 87.44 326 LEU A C 1
ATOM 2618 O O . LEU A 1 326 ? 5.609 -1.322 -17.556 1.00 87.44 326 LEU A O 1
ATOM 2622 N N . SER A 1 327 ? 7.026 -0.382 -16.081 1.00 90.19 327 SER A N 1
ATOM 2623 C CA . SER A 1 327 ? 8.068 -1.397 -16.247 1.00 90.19 327 SER A CA 1
ATOM 2624 C C . SER A 1 327 ? 7.677 -2.739 -15.627 1.00 90.19 327 SER A C 1
ATOM 2626 O O . SER A 1 327 ? 7.772 -3.751 -16.319 1.00 90.19 327 SER A O 1
ATOM 2628 N N . LEU A 1 328 ? 7.133 -2.755 -14.404 1.00 92.88 328 LEU A N 1
ATOM 2629 C CA . LEU A 1 328 ? 6.615 -3.980 -13.785 1.00 92.88 328 LEU A CA 1
ATOM 2630 C C . LEU A 1 328 ? 5.492 -4.586 -14.634 1.00 92.88 328 LEU A C 1
ATOM 2632 O O . LEU A 1 328 ? 5.583 -5.738 -15.044 1.00 92.88 328 LEU A O 1
ATOM 2636 N N . TYR A 1 329 ? 4.464 -3.803 -14.969 1.00 90.81 329 TYR A N 1
ATOM 2637 C CA . TYR A 1 329 ? 3.303 -4.301 -15.712 1.00 90.81 329 TYR A CA 1
ATOM 2638 C C . TYR A 1 329 ? 3.669 -4.845 -17.099 1.00 90.81 329 TYR A C 1
ATOM 2640 O O . TYR A 1 329 ? 3.157 -5.877 -17.543 1.00 90.81 329 TYR A O 1
ATOM 2648 N N . SER A 1 330 ? 4.562 -4.139 -17.798 1.00 88.50 330 SER A N 1
ATOM 2649 C CA . SER A 1 330 ? 4.899 -4.467 -19.180 1.00 88.50 330 SER A CA 1
ATOM 2650 C C . SER A 1 330 ? 5.850 -5.653 -19.306 1.00 88.50 330 SER A C 1
ATOM 2652 O O . SER A 1 330 ? 5.864 -6.251 -20.377 1.00 88.50 330 SER A O 1
ATOM 2654 N N . TYR A 1 331 ? 6.654 -5.980 -18.288 1.00 89.25 331 TYR A N 1
ATOM 2655 C CA . TYR A 1 331 ? 7.763 -6.937 -18.426 1.00 89.25 331 TYR A CA 1
ATOM 2656 C C . TYR A 1 331 ? 7.744 -8.109 -17.437 1.00 89.25 331 TYR A C 1
ATOM 2658 O O . TYR A 1 331 ? 8.390 -9.116 -17.727 1.00 89.25 331 TYR A O 1
ATOM 2666 N N . LEU A 1 332 ? 7.013 -8.023 -16.321 1.00 89.62 332 LEU A N 1
ATOM 2667 C CA . LEU A 1 332 ? 6.834 -9.140 -15.389 1.00 89.62 332 LEU A CA 1
ATOM 2668 C C . LEU A 1 332 ? 5.516 -9.860 -15.640 1.00 89.62 332 LEU A C 1
ATOM 2670 O O . LEU A 1 332 ? 4.488 -9.237 -15.883 1.00 89.62 332 LEU A O 1
ATOM 2674 N N . GLU A 1 333 ? 5.534 -11.188 -15.595 1.00 87.19 333 GLU A N 1
ATOM 2675 C CA . GLU A 1 333 ? 4.320 -11.989 -15.764 1.00 87.19 333 GLU A CA 1
ATOM 2676 C C . GLU A 1 333 ? 3.397 -11.837 -14.552 1.00 87.19 333 GLU A C 1
ATOM 2678 O O . GLU A 1 333 ? 2.202 -11.600 -14.705 1.00 87.19 333 GLU A O 1
ATOM 2683 N N . THR A 1 334 ? 3.978 -11.891 -13.358 1.00 88.62 334 THR A N 1
ATOM 2684 C CA . THR A 1 334 ? 3.323 -11.672 -12.064 1.00 88.62 334 THR A CA 1
ATOM 2685 C C . THR A 1 334 ? 4.050 -10.521 -11.367 1.00 88.62 334 THR A C 1
ATOM 2687 O O . THR A 1 334 ? 5.281 -10.481 -11.458 1.00 88.62 334 THR A O 1
ATOM 2690 N N . PRO A 1 335 ? 3.356 -9.587 -10.686 1.00 91.31 335 PRO A N 1
ATOM 2691 C CA . PRO A 1 335 ? 4.050 -8.559 -9.912 1.00 91.31 335 PRO A CA 1
ATOM 2692 C C . PRO A 1 335 ? 4.960 -9.201 -8.849 1.00 91.31 335 PRO A C 1
ATOM 2694 O O . PRO A 1 335 ? 4.692 -10.325 -8.404 1.00 91.31 335 PRO A O 1
ATOM 2697 N N . PRO A 1 336 ? 6.019 -8.506 -8.405 1.00 94.00 336 PRO A N 1
ATOM 2698 C CA . PRO A 1 336 ? 6.737 -8.923 -7.211 1.00 94.00 336 PRO A CA 1
ATOM 2699 C C . PRO A 1 336 ? 5.796 -8.861 -5.994 1.00 94.00 336 PRO A C 1
ATOM 2701 O O . PRO A 1 336 ? 4.730 -8.244 -6.015 1.00 94.00 336 PRO A O 1
ATOM 2704 N N . GLN A 1 337 ? 6.197 -9.521 -4.914 1.00 92.50 337 GLN A N 1
ATOM 2705 C CA . GLN A 1 337 ? 5.485 -9.455 -3.643 1.00 92.50 337 GLN A CA 1
ATOM 2706 C C . GLN A 1 337 ? 5.677 -8.086 -2.981 1.00 92.50 337 GLN A C 1
ATOM 2708 O O . GLN A 1 337 ? 4.717 -7.522 -2.465 1.00 92.50 337 GLN A O 1
ATOM 2713 N N . ASP A 1 338 ? 6.902 -7.552 -3.021 1.00 94.06 338 ASP A N 1
ATOM 2714 C CA . ASP A 1 338 ? 7.264 -6.305 -2.349 1.00 94.06 338 ASP A CA 1
ATOM 2715 C C . ASP A 1 338 ? 8.085 -5.389 -3.277 1.00 94.06 338 ASP A C 1
ATOM 2717 O O . ASP A 1 338 ? 9.065 -5.826 -3.893 1.00 94.06 338 ASP A O 1
ATOM 2721 N N . VAL A 1 339 ? 7.724 -4.104 -3.330 1.00 95.56 339 VAL A N 1
ATOM 2722 C CA . VAL A 1 339 ? 8.465 -3.049 -4.039 1.00 95.56 339 VAL A CA 1
ATOM 2723 C C . VAL A 1 339 ? 8.929 -1.969 -3.079 1.00 95.56 339 VAL A C 1
ATOM 2725 O O . VAL A 1 339 ? 8.121 -1.365 -2.377 1.00 95.56 339 VAL A O 1
ATOM 2728 N N . PHE A 1 340 ? 10.225 -1.672 -3.116 1.00 95.00 340 PHE A N 1
ATOM 2729 C CA . PHE A 1 340 ? 10.864 -0.596 -2.368 1.00 95.00 340 PHE A CA 1
ATOM 2730 C C . PHE A 1 340 ? 11.125 0.591 -3.285 1.00 95.00 340 PHE A C 1
ATOM 2732 O O . PHE A 1 340 ? 11.847 0.468 -4.278 1.00 95.00 340 PHE A O 1
ATOM 2739 N N . TYR A 1 341 ? 10.517 1.730 -2.960 1.00 93.00 341 TYR A N 1
ATOM 2740 C CA . TYR A 1 341 ? 10.639 2.944 -3.750 1.00 93.00 341 TYR A CA 1
ATOM 2741 C C . TYR A 1 341 ? 10.395 4.216 -2.936 1.00 93.00 341 TYR A C 1
ATOM 2743 O O . TYR A 1 341 ? 9.452 4.300 -2.151 1.00 93.00 341 TYR A O 1
ATOM 2751 N N . ASP A 1 342 ? 11.166 5.266 -3.205 1.00 86.81 342 ASP A N 1
ATOM 2752 C CA . ASP A 1 342 ? 11.018 6.570 -2.554 1.00 86.81 342 ASP A CA 1
ATOM 2753 C C . ASP A 1 342 ? 9.640 7.215 -2.764 1.00 86.81 342 ASP A C 1
ATOM 2755 O O . ASP A 1 342 ? 9.138 7.917 -1.889 1.00 86.81 342 ASP A O 1
ATOM 2759 N N . PHE A 1 343 ? 8.975 6.947 -3.891 1.00 85.00 343 PHE A N 1
ATOM 2760 C CA . PHE A 1 343 ? 7.606 7.413 -4.139 1.00 85.00 343 PHE A CA 1
ATOM 2761 C C . PHE A 1 343 ? 6.566 6.286 -4.042 1.00 85.00 343 PHE A C 1
ATOM 2763 O O . PHE A 1 343 ? 5.559 6.324 -4.755 1.00 85.00 343 PHE A O 1
ATOM 2770 N N . ALA A 1 344 ? 6.785 5.293 -3.169 1.00 89.12 344 ALA A N 1
ATOM 2771 C CA . ALA A 1 344 ? 5.907 4.130 -2.996 1.00 89.12 344 ALA A CA 1
ATOM 2772 C C . ALA A 1 344 ? 4.428 4.490 -2.785 1.00 89.12 344 ALA A C 1
ATOM 2774 O O . ALA A 1 344 ? 3.557 3.857 -3.377 1.00 89.12 344 ALA A O 1
ATOM 2775 N N . CYS A 1 345 ? 4.129 5.543 -2.018 1.00 83.31 345 CYS A N 1
ATOM 2776 C CA . CYS A 1 345 ? 2.749 5.975 -1.785 1.00 83.31 345 CYS A CA 1
ATOM 2777 C C . CYS A 1 345 ? 2.014 6.380 -3.071 1.00 83.31 345 CYS A C 1
ATOM 2779 O O . CYS A 1 345 ? 0.901 5.927 -3.337 1.00 83.31 345 CYS A O 1
ATOM 2781 N N . ASN A 1 346 ? 2.674 7.173 -3.913 1.00 81.31 346 ASN A N 1
ATOM 2782 C CA . ASN A 1 346 ? 2.133 7.591 -5.200 1.00 81.31 346 ASN A CA 1
ATOM 2783 C C . ASN A 1 346 ? 2.147 6.437 -6.212 1.00 81.31 346 ASN A C 1
ATOM 2785 O O . ASN A 1 346 ? 1.283 6.380 -7.086 1.00 81.31 346 ASN A O 1
ATOM 2789 N N . LEU A 1 347 ? 3.129 5.537 -6.115 1.00 88.00 347 LEU A N 1
ATOM 2790 C CA . LEU A 1 347 ? 3.221 4.340 -6.946 1.00 88.00 347 LEU A CA 1
ATOM 2791 C C . LEU A 1 347 ? 2.042 3.403 -6.712 1.00 88.00 347 LEU A C 1
ATOM 2793 O O . LEU A 1 347 ? 1.340 3.100 -7.674 1.00 88.00 347 LEU A O 1
ATOM 2797 N N . GLN A 1 348 ? 1.768 3.032 -5.461 1.00 88.38 348 GLN A N 1
ATOM 2798 C CA . GLN A 1 348 ? 0.627 2.184 -5.126 1.00 88.38 348 GLN A CA 1
ATOM 2799 C C . GLN A 1 348 ? -0.670 2.766 -5.691 1.00 88.38 348 GLN A C 1
ATOM 2801 O O . GLN A 1 348 ? -1.443 2.070 -6.345 1.00 88.38 348 GLN A O 1
ATOM 2806 N N . GLU A 1 349 ? -0.902 4.062 -5.481 1.00 82.75 349 GLU A N 1
ATOM 2807 C CA . GLU A 1 349 ? -2.106 4.713 -5.981 1.00 82.75 349 GLU A CA 1
ATOM 2808 C C . GLU A 1 349 ? -2.197 4.660 -7.513 1.00 82.75 349 GLU A C 1
ATOM 2810 O O . GLU A 1 349 ? -3.255 4.369 -8.074 1.00 82.75 349 GLU A O 1
ATOM 2815 N N . TYR A 1 350 ? -1.086 4.922 -8.203 1.00 84.25 350 TYR A N 1
ATOM 2816 C CA . TYR A 1 350 ? -1.030 4.866 -9.659 1.00 84.25 350 TYR A CA 1
ATOM 2817 C C . TYR A 1 350 ? -1.332 3.464 -10.193 1.00 84.25 350 TYR A C 1
ATOM 2819 O O . TYR A 1 350 ? -2.108 3.346 -11.146 1.00 84.25 350 TYR A O 1
ATOM 2827 N N . CYS A 1 351 ? -0.749 2.445 -9.560 1.00 88.25 351 CYS A N 1
ATOM 2828 C CA . CYS A 1 351 ? -0.950 1.032 -9.851 1.00 88.25 351 CYS A CA 1
ATOM 2829 C C . CYS A 1 351 ? -2.418 0.630 -9.663 1.00 88.25 351 CYS A C 1
ATOM 2831 O O . CYS A 1 351 ? -3.046 0.151 -10.605 1.00 88.25 351 CYS A O 1
ATOM 2833 N N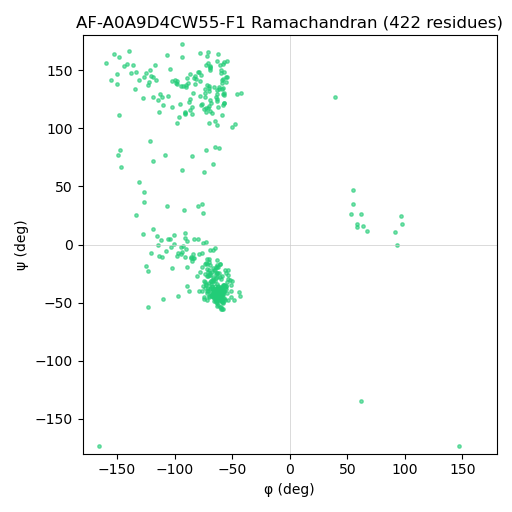 . LEU A 1 352 ? -3.007 0.912 -8.497 1.00 84.56 352 LEU A N 1
ATOM 2834 C CA . LEU A 1 352 ? -4.389 0.535 -8.178 1.00 84.56 352 LEU A CA 1
ATOM 2835 C C . LEU A 1 352 ? -5.445 1.313 -8.985 1.00 84.56 352 LEU A C 1
ATOM 2837 O O . LEU A 1 352 ? -6.535 0.805 -9.214 1.00 84.56 352 LEU A O 1
ATOM 2841 N N . ASN A 1 353 ? -5.146 2.528 -9.457 1.00 80.19 353 ASN A N 1
ATOM 2842 C CA . ASN A 1 353 ? -6.054 3.298 -10.325 1.00 80.19 353 ASN A CA 1
ATOM 2843 C C . ASN A 1 353 ? -6.159 2.753 -11.760 1.00 80.19 353 ASN A C 1
ATOM 2845 O O . ASN A 1 353 ? -7.026 3.190 -12.518 1.00 80.19 353 ASN A O 1
ATOM 2849 N N . ARG A 1 354 ? -5.232 1.889 -12.175 1.00 82.38 354 ARG A N 1
ATOM 2850 C CA . ARG A 1 354 ? -5.111 1.445 -13.571 1.00 82.38 354 ARG A CA 1
ATOM 2851 C C . ARG A 1 354 ? -5.210 -0.065 -13.677 1.00 82.38 354 ARG A C 1
ATOM 2853 O O . ARG A 1 354 ? -6.049 -0.586 -14.391 1.00 82.38 354 ARG A O 1
ATOM 2860 N N . GLU A 1 355 ? -4.377 -0.756 -12.924 1.00 86.56 355 GLU A N 1
ATOM 2861 C CA . GLU A 1 355 ? -4.102 -2.178 -13.092 1.00 86.56 355 GLU A CA 1
ATOM 2862 C C . GLU A 1 355 ? -4.317 -2.902 -11.747 1.00 86.56 355 GLU A C 1
ATOM 2864 O O . GLU A 1 355 ? -3.474 -3.686 -11.308 1.00 86.56 355 GLU A O 1
ATOM 2869 N N . SER A 1 356 ? -5.417 -2.601 -11.034 1.00 86.00 356 SER A N 1
ATOM 2870 C CA . SER A 1 356 ? -5.634 -3.098 -9.662 1.00 86.00 356 SER A CA 1
ATOM 2871 C C . SER A 1 356 ? -5.608 -4.619 -9.575 1.00 86.00 356 SER A C 1
ATOM 2873 O O . SER A 1 356 ? -5.081 -5.161 -8.610 1.00 86.00 356 SER A O 1
ATOM 2875 N N . GLY A 1 357 ? -6.108 -5.320 -10.592 1.00 87.00 357 GLY A N 1
ATOM 2876 C CA . GLY A 1 357 ? -6.086 -6.776 -10.603 1.00 87.00 357 GLY A CA 1
ATOM 2877 C C . GLY A 1 357 ? -4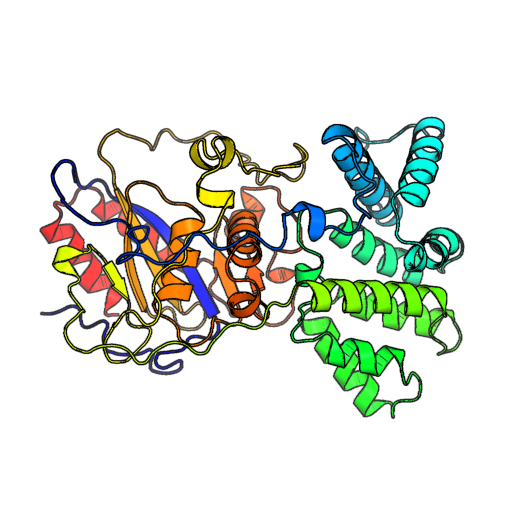.699 -7.383 -10.807 1.00 87.00 357 GLY A C 1
ATOM 2878 O O . GLY A 1 357 ? -4.459 -8.483 -10.309 1.00 87.00 357 GLY A O 1
ATOM 2879 N N . TYR A 1 358 ? -3.782 -6.667 -11.470 1.00 89.25 358 TYR A N 1
ATOM 2880 C CA . TYR A 1 358 ? -2.380 -7.071 -11.579 1.00 89.25 358 TYR A CA 1
ATOM 2881 C C . TYR A 1 358 ? -1.672 -6.824 -10.247 1.00 89.25 358 TYR A C 1
ATOM 2883 O O . TYR A 1 358 ? -1.042 -7.730 -9.725 1.00 89.25 358 TYR A O 1
ATOM 2891 N N . TYR A 1 359 ? -1.857 -5.647 -9.643 1.00 90.12 359 TYR A N 1
ATOM 2892 C CA . TYR A 1 359 ? -1.136 -5.209 -8.439 1.00 90.12 359 TYR A CA 1
ATOM 2893 C C . TYR A 1 359 ? -1.776 -5.587 -7.094 1.00 90.12 359 TYR A C 1
ATOM 2895 O O . TYR A 1 359 ? -1.260 -5.226 -6.040 1.00 90.12 359 TYR A O 1
ATOM 2903 N N . LYS A 1 360 ? -2.892 -6.321 -7.093 1.00 85.94 360 LYS A N 1
ATOM 2904 C CA . LYS A 1 360 ? -3.690 -6.641 -5.889 1.00 85.94 360 LYS A CA 1
ATOM 2905 C C . LYS A 1 360 ? -2.938 -7.345 -4.755 1.00 85.94 360 LYS A C 1
ATOM 2907 O O . LYS A 1 360 ? -3.408 -7.324 -3.623 1.00 85.94 360 LYS A O 1
ATOM 2912 N N . ASN A 1 361 ? -1.826 -8.007 -5.062 1.00 85.69 361 ASN A N 1
ATOM 2913 C CA . ASN A 1 361 ? -1.046 -8.787 -4.101 1.00 85.69 361 ASN A CA 1
ATOM 2914 C C . ASN A 1 361 ? 0.324 -8.155 -3.799 1.00 85.69 361 ASN A C 1
ATOM 2916 O O . ASN A 1 361 ? 1.123 -8.778 -3.106 1.00 85.69 361 ASN A O 1
ATOM 2920 N N . GLU A 1 362 ? 0.609 -6.973 -4.348 1.00 90.75 362 GLU A N 1
ATOM 2921 C CA . GLU A 1 362 ? 1.894 -6.294 -4.185 1.00 90.75 362 GLU A CA 1
ATOM 2922 C C . GLU A 1 362 ? 1.849 -5.324 -2.999 1.00 90.75 362 GLU A C 1
ATOM 2924 O O . GLU A 1 362 ? 0.897 -4.552 -2.828 1.00 90.75 362 GLU A O 1
ATOM 2929 N N . HIS A 1 363 ? 2.907 -5.335 -2.194 1.00 91.38 363 HIS A N 1
ATOM 2930 C CA . HIS A 1 363 ? 3.146 -4.329 -1.173 1.00 91.38 363 HIS A CA 1
ATOM 2931 C C . HIS A 1 363 ? 4.125 -3.276 -1.676 1.00 91.38 363 HIS A C 1
ATOM 2933 O O . HIS A 1 363 ? 5.131 -3.577 -2.315 1.00 91.38 363 HIS A O 1
ATOM 2939 N N . PHE A 1 364 ? 3.856 -2.027 -1.317 1.00 92.81 364 PHE A N 1
ATOM 2940 C CA . PHE A 1 364 ? 4.717 -0.905 -1.648 1.00 92.81 364 PHE A CA 1
ATOM 2941 C C . PHE A 1 364 ? 5.299 -0.344 -0.361 1.00 92.81 364 PHE A C 1
ATOM 2943 O O . PHE A 1 364 ? 4.562 0.051 0.545 1.00 92.81 364 PHE A O 1
ATOM 2950 N N . PHE A 1 365 ? 6.619 -0.273 -0.299 1.00 93.38 365 PHE A N 1
ATOM 2951 C CA . PHE A 1 365 ? 7.354 0.249 0.836 1.00 93.38 365 PHE A CA 1
ATOM 2952 C C . PHE A 1 365 ? 8.284 1.365 0.400 1.00 93.38 365 PHE A C 1
ATOM 2954 O O . PHE A 1 365 ? 8.824 1.366 -0.703 1.00 93.38 365 PHE A O 1
ATOM 2961 N N . HIS A 1 366 ? 8.495 2.321 1.289 1.00 90.88 366 HIS A N 1
ATOM 2962 C CA . HIS A 1 366 ? 9.588 3.256 1.140 1.00 90.88 366 HIS A CA 1
ATOM 2963 C C . HIS A 1 366 ? 10.919 2.574 1.435 1.00 90.88 366 HIS A C 1
ATOM 2965 O O . HIS A 1 366 ? 10.985 1.636 2.236 1.00 90.88 366 HIS A O 1
ATOM 2971 N N . ASP A 1 367 ? 11.985 3.112 0.849 1.00 86.88 367 ASP A N 1
ATOM 2972 C CA . ASP A 1 367 ? 13.324 2.841 1.351 1.00 86.88 367 ASP A CA 1
ATOM 2973 C C . ASP A 1 367 ? 13.452 3.312 2.815 1.00 86.88 367 ASP A C 1
ATOM 2975 O O . ASP A 1 367 ? 12.806 4.270 3.253 1.00 86.88 367 ASP A O 1
ATOM 2979 N N . ILE A 1 368 ? 14.304 2.647 3.589 1.00 85.75 368 ILE A N 1
ATOM 2980 C CA . ILE A 1 368 ? 14.593 2.975 4.981 1.00 85.75 368 ILE A CA 1
ATOM 2981 C C . ILE A 1 368 ? 15.089 4.421 5.136 1.00 85.75 368 ILE A C 1
ATOM 2983 O O . ILE A 1 368 ? 14.708 5.097 6.096 1.00 85.75 368 ILE A O 1
ATOM 2987 N N . PHE A 1 369 ? 15.842 4.952 4.161 1.00 82.88 369 PHE A N 1
ATOM 2988 C CA . PHE A 1 369 ? 16.308 6.344 4.166 1.00 82.88 369 PHE A CA 1
ATOM 2989 C C . PHE A 1 369 ? 15.205 7.382 3.956 1.00 82.88 369 PHE A C 1
ATOM 2991 O O . PHE A 1 369 ? 15.309 8.523 4.436 1.00 82.88 369 PHE A O 1
ATOM 2998 N N . HIS A 1 370 ? 14.108 6.980 3.321 1.00 83.00 370 HIS A N 1
ATOM 2999 C CA . HIS A 1 370 ? 12.959 7.841 3.110 1.00 83.00 370 HIS A CA 1
ATOM 3000 C C . HIS A 1 370 ? 12.367 8.316 4.440 1.00 83.00 370 HIS A C 1
ATOM 3002 O O . HIS A 1 370 ? 12.095 9.501 4.616 1.00 83.00 370 HIS A O 1
ATOM 3008 N N . GLY A 1 371 ? 12.237 7.416 5.422 1.00 73.25 371 GLY A N 1
ATOM 3009 C CA . GLY A 1 371 ? 11.667 7.736 6.735 1.00 73.25 371 GLY A CA 1
ATOM 3010 C C . GLY A 1 371 ? 12.471 8.770 7.533 1.00 73.25 371 GLY A C 1
ATOM 3011 O O . GLY A 1 371 ? 11.905 9.483 8.362 1.00 73.25 371 GLY A O 1
ATOM 3012 N N . TYR A 1 372 ? 13.775 8.904 7.266 1.00 77.19 372 TYR A N 1
ATOM 3013 C CA . TYR A 1 372 ? 14.619 9.920 7.905 1.00 77.19 372 TYR A CA 1
ATOM 3014 C C . TYR A 1 372 ? 14.476 11.303 7.272 1.00 77.19 372 TYR A C 1
ATOM 3016 O O . TYR A 1 372 ? 14.718 12.314 7.930 1.00 77.19 372 TYR A O 1
ATOM 3024 N N . SER A 1 373 ? 14.123 11.358 5.989 1.00 70.56 373 SER A N 1
ATOM 3025 C CA . SER A 1 373 ? 14.119 12.590 5.200 1.00 70.56 373 SER A CA 1
ATOM 3026 C C . SER A 1 373 ? 12.716 13.065 4.824 1.00 70.56 373 SER A C 1
ATOM 3028 O O . SER A 1 373 ? 12.568 14.214 4.395 1.00 70.56 373 SER A O 1
ATOM 3030 N N . HIS A 1 374 ? 11.695 12.230 5.036 1.00 72.38 374 HIS A N 1
ATOM 3031 C CA . HIS A 1 374 ? 10.303 12.492 4.705 1.00 72.38 374 HIS A CA 1
ATOM 3032 C C . HIS A 1 374 ? 9.336 12.040 5.806 1.00 72.38 374 HIS A C 1
ATOM 3034 O O . HIS A 1 374 ? 9.548 11.052 6.505 1.00 72.38 374 HIS A O 1
ATOM 3040 N N . LYS A 1 375 ? 8.223 12.771 5.941 1.00 70.19 375 LYS A N 1
ATOM 3041 C CA . LYS A 1 375 ? 7.062 12.331 6.730 1.00 70.19 375 LYS A CA 1
ATOM 3042 C C . LYS A 1 375 ? 6.047 11.673 5.806 1.00 70.19 375 LYS A C 1
ATOM 3044 O O . LYS A 1 375 ? 5.554 12.337 4.898 1.00 70.19 375 LYS A O 1
ATOM 3049 N N . CYS A 1 376 ? 5.728 10.409 6.068 1.00 74.00 376 CYS A N 1
ATOM 3050 C CA . CYS A 1 376 ? 4.792 9.610 5.280 1.00 74.00 376 CYS A CA 1
ATOM 3051 C C . CYS A 1 376 ? 3.902 8.736 6.175 1.00 74.00 376 CYS A C 1
ATOM 3053 O O . CYS A 1 376 ? 4.189 8.548 7.360 1.00 74.00 376 CYS A O 1
ATOM 3055 N N . SER A 1 377 ? 2.837 8.176 5.592 1.00 78.06 377 SER A N 1
ATOM 3056 C CA . SER A 1 377 ? 2.019 7.151 6.252 1.00 78.06 377 SER A CA 1
ATOM 3057 C C . SER A 1 377 ? 2.869 5.933 6.631 1.00 78.06 377 SER A C 1
ATOM 3059 O O . SER A 1 377 ? 3.690 5.467 5.836 1.00 78.06 377 SER A O 1
ATOM 3061 N N . ARG A 1 378 ? 2.623 5.391 7.833 1.00 81.75 378 ARG A N 1
ATOM 3062 C CA . ARG A 1 378 ? 3.254 4.155 8.334 1.00 81.75 378 ARG A CA 1
ATOM 3063 C C . ARG A 1 378 ? 2.904 2.930 7.490 1.00 81.75 378 ARG A C 1
ATOM 3065 O O . ARG A 1 378 ? 3.618 1.936 7.559 1.00 81.75 378 ARG A O 1
ATOM 3072 N N . ALA A 1 379 ? 1.854 3.010 6.672 1.00 84.94 379 ALA A N 1
ATOM 3073 C CA . ALA A 1 379 ? 1.449 1.934 5.775 1.00 84.94 379 ALA A CA 1
ATOM 3074 C C . ALA A 1 379 ? 2.536 1.533 4.773 1.00 84.94 379 ALA A C 1
ATOM 3076 O O . ALA A 1 379 ? 2.592 0.378 4.372 1.00 84.94 379 ALA A O 1
ATOM 3077 N N . PHE A 1 380 ? 3.419 2.468 4.426 1.00 88.81 380 PHE A N 1
ATOM 3078 C CA . PHE A 1 380 ? 4.515 2.264 3.481 1.00 88.81 380 PHE A CA 1
ATOM 3079 C C . PHE A 1 380 ? 5.860 2.029 4.184 1.00 88.81 380 PHE A C 1
ATOM 3081 O O . PHE A 1 380 ? 6.906 2.058 3.549 1.00 88.81 380 PHE A O 1
ATOM 3088 N N . THR A 1 381 ? 5.886 1.865 5.506 1.00 89.38 381 THR A N 1
ATOM 3089 C CA . THR A 1 381 ? 7.130 1.628 6.246 1.00 89.38 381 THR A CA 1
ATOM 3090 C C . THR A 1 381 ? 7.383 0.127 6.342 1.00 89.38 381 THR A C 1
ATOM 3092 O O . THR A 1 381 ? 6.653 -0.557 7.048 1.00 89.38 381 THR A O 1
ATOM 3095 N N . ALA A 1 382 ? 8.429 -0.386 5.690 1.00 88.94 382 ALA A N 1
ATOM 3096 C CA . ALA A 1 382 ? 8.735 -1.823 5.699 1.00 88.94 382 ALA A CA 1
ATOM 3097 C C . ALA A 1 382 ? 8.968 -2.387 7.110 1.00 88.94 382 ALA A C 1
ATOM 3099 O O . ALA A 1 382 ? 8.482 -3.465 7.426 1.00 88.94 382 ALA A O 1
ATOM 3100 N N . SER A 1 383 ? 9.618 -1.620 7.996 1.00 87.56 383 SER A N 1
ATOM 3101 C CA . SER A 1 383 ? 9.866 -2.022 9.392 1.00 87.56 383 SER A CA 1
ATOM 3102 C C . SER A 1 383 ? 8.605 -2.132 10.258 1.00 87.56 383 SER A C 1
ATOM 3104 O O . SER A 1 383 ? 8.689 -2.541 11.414 1.00 87.56 383 SER A O 1
ATOM 3106 N N . ARG A 1 384 ? 7.430 -1.776 9.720 1.00 87.81 384 ARG A N 1
ATOM 3107 C CA . ARG A 1 384 ? 6.132 -2.113 10.318 1.00 87.81 384 ARG A CA 1
ATOM 3108 C C . ARG A 1 384 ? 5.896 -3.626 10.312 1.00 87.81 384 ARG A C 1
ATOM 3110 O O . ARG A 1 384 ? 5.212 -4.121 11.200 1.00 87.81 384 ARG A O 1
ATOM 3117 N N . LEU A 1 385 ? 6.421 -4.335 9.314 1.00 87.81 385 LEU A N 1
ATOM 3118 C CA . LEU A 1 385 ? 6.221 -5.766 9.108 1.00 87.81 385 LEU A CA 1
ATOM 3119 C C . LEU A 1 385 ? 7.470 -6.555 9.522 1.00 87.81 385 LEU A C 1
ATOM 3121 O O . LEU A 1 385 ? 8.594 -6.063 9.433 1.00 87.81 385 LEU A O 1
ATOM 3125 N N . GLN A 1 386 ? 7.267 -7.796 9.962 1.00 82.88 386 GLN A N 1
ATOM 3126 C CA . GLN A 1 386 ? 8.361 -8.712 10.297 1.00 82.88 386 GLN A CA 1
ATOM 3127 C C . GLN A 1 386 ? 8.968 -9.326 9.029 1.00 82.88 386 GLN A C 1
ATOM 3129 O O . GLN A 1 386 ? 8.255 -9.583 8.059 1.00 82.88 386 GLN A O 1
ATOM 3134 N N . GLY A 1 387 ? 10.268 -9.628 9.049 1.00 82.81 387 GLY A N 1
ATOM 3135 C CA . GLY A 1 387 ? 10.947 -10.335 7.956 1.00 82.81 387 GLY A CA 1
ATOM 3136 C C . GLY A 1 387 ? 11.573 -9.428 6.894 1.00 82.81 387 GLY A C 1
ATOM 3137 O O . GLY A 1 387 ? 12.003 -9.923 5.850 1.00 82.81 387 GLY A O 1
ATOM 3138 N N . PHE A 1 388 ? 11.639 -8.120 7.154 1.00 86.69 388 PHE A N 1
ATOM 3139 C CA . PHE A 1 388 ? 12.319 -7.137 6.306 1.00 86.69 388 PHE A CA 1
ATOM 3140 C C . PHE A 1 388 ? 13.710 -6.747 6.824 1.00 86.69 388 PHE A C 1
ATOM 3142 O O . PHE A 1 388 ? 14.404 -5.966 6.183 1.00 86.69 388 PHE A O 1
ATOM 3149 N N . GLU A 1 389 ? 14.159 -7.315 7.945 1.00 85.50 389 GLU A N 1
ATOM 3150 C CA . GLU A 1 389 ? 15.440 -6.991 8.585 1.00 85.50 389 GLU A CA 1
ATOM 3151 C C . GLU A 1 389 ? 16.649 -7.355 7.713 1.00 85.50 389 GLU A C 1
ATOM 3153 O O . GLU A 1 389 ? 17.701 -6.729 7.818 1.00 85.50 389 GLU A O 1
ATOM 3158 N N . SER A 1 390 ? 16.508 -8.367 6.853 1.00 86.44 390 SER A N 1
ATOM 3159 C CA . SER A 1 390 ? 17.553 -8.807 5.924 1.00 86.44 390 SER A CA 1
ATOM 3160 C C . SER A 1 390 ? 17.437 -8.188 4.531 1.00 86.44 390 SER A C 1
ATOM 3162 O O . SER A 1 390 ? 18.249 -8.506 3.664 1.00 86.44 390 SER A O 1
ATOM 3164 N N . VAL A 1 391 ? 16.413 -7.369 4.277 1.00 91.38 391 VAL A N 1
ATOM 3165 C CA . VAL A 1 391 ? 16.153 -6.808 2.949 1.00 91.38 391 VAL A CA 1
ATOM 3166 C C . VAL A 1 391 ? 16.959 -5.526 2.774 1.00 91.38 391 VAL A C 1
ATOM 3168 O O . VAL A 1 391 ? 16.841 -4.592 3.564 1.00 91.38 391 VAL A O 1
ATOM 3171 N N . ASN A 1 392 ? 17.760 -5.455 1.710 1.00 91.62 392 ASN A N 1
ATOM 3172 C CA . ASN A 1 392 ? 18.530 -4.262 1.379 1.00 91.62 392 ASN A CA 1
ATOM 3173 C C . ASN A 1 392 ? 17.662 -3.279 0.578 1.00 91.62 392 ASN A C 1
ATOM 3175 O O . ASN A 1 392 ? 17.788 -3.164 -0.644 1.00 91.62 392 ASN A O 1
ATOM 3179 N N . SER A 1 393 ? 16.754 -2.577 1.261 1.00 90.00 393 SER A N 1
ATOM 3180 C CA . SER A 1 393 ? 15.918 -1.557 0.617 1.00 90.00 393 SER A CA 1
ATOM 3181 C C . SER A 1 393 ? 16.731 -0.370 0.086 1.00 90.00 393 SER A C 1
ATOM 3183 O O . SER A 1 393 ? 16.277 0.299 -0.834 1.00 90.00 393 SER A O 1
ATOM 3185 N N . GLU A 1 394 ? 17.936 -0.140 0.616 1.00 88.31 394 GLU A N 1
ATOM 3186 C CA . GLU A 1 394 ? 18.798 1.006 0.291 1.00 88.31 394 GLU A CA 1
ATOM 3187 C C . GLU A 1 394 ? 19.773 0.731 -0.862 1.00 88.31 394 GLU A C 1
ATOM 3189 O O . GLU A 1 394 ? 20.639 1.555 -1.174 1.00 88.31 394 GLU A O 1
ATOM 3194 N N . ILE A 1 395 ? 19.667 -0.430 -1.515 1.00 88.62 395 ILE A N 1
ATOM 3195 C CA . ILE A 1 395 ? 20.640 -0.847 -2.527 1.00 88.62 395 ILE A CA 1
ATOM 3196 C C . ILE A 1 395 ? 20.787 0.166 -3.665 1.00 88.62 395 ILE A C 1
ATOM 3198 O O . ILE A 1 395 ? 21.890 0.403 -4.171 1.00 88.62 395 ILE A O 1
ATOM 3202 N N . CYS A 1 396 ? 19.687 0.811 -4.049 1.00 86.38 396 CYS A N 1
ATOM 3203 C CA . CYS A 1 396 ? 19.725 1.840 -5.070 1.00 86.38 396 CYS A CA 1
ATOM 3204 C C . CYS A 1 396 ? 20.566 3.043 -4.628 1.00 86.38 396 CYS A C 1
ATOM 3206 O O . CYS A 1 396 ? 21.347 3.564 -5.427 1.00 86.38 396 CYS A O 1
ATOM 3208 N N . GLU A 1 397 ? 20.499 3.432 -3.354 1.00 82.75 397 GLU A N 1
ATOM 3209 C CA . GLU A 1 397 ? 21.291 4.533 -2.807 1.00 82.75 397 GLU A CA 1
ATOM 3210 C C . GLU A 1 397 ? 22.766 4.169 -2.629 1.00 82.75 397 GLU A C 1
ATOM 3212 O O . GLU A 1 397 ? 23.658 4.968 -2.946 1.00 82.75 397 GLU A O 1
ATOM 3217 N N . GLN A 1 398 ? 23.051 2.926 -2.234 1.00 84.62 398 GLN A N 1
ATOM 3218 C CA . GLN A 1 398 ? 24.411 2.388 -2.237 1.00 84.62 398 GLN A CA 1
ATOM 3219 C C . GLN A 1 398 ? 25.013 2.484 -3.648 1.00 84.62 398 GLN A C 1
ATOM 3221 O O . GLN A 1 398 ? 26.110 3.025 -3.829 1.00 84.62 398 GLN A O 1
ATOM 3226 N N . PHE A 1 399 ? 24.261 2.076 -4.673 1.00 79.75 399 PHE A N 1
ATOM 3227 C CA . PHE A 1 399 ? 24.687 2.178 -6.068 1.00 79.75 399 PHE A CA 1
ATOM 3228 C C . PHE A 1 399 ? 24.811 3.638 -6.546 1.00 79.75 399 PHE A C 1
ATOM 3230 O O . PHE A 1 399 ? 25.756 3.999 -7.258 1.00 79.75 399 PHE A O 1
ATOM 3237 N N . ASN A 1 400 ? 23.908 4.524 -6.120 1.00 76.81 400 ASN A N 1
ATOM 3238 C CA . ASN A 1 400 ? 23.973 5.959 -6.406 1.00 76.81 400 ASN A CA 1
ATOM 3239 C C . ASN A 1 400 ? 25.220 6.624 -5.819 1.00 76.81 400 ASN A C 1
ATOM 3241 O O . ASN A 1 400 ? 25.782 7.537 -6.438 1.00 76.81 400 ASN A O 1
ATOM 3245 N N . SER A 1 401 ? 25.666 6.179 -4.643 1.00 73.94 401 SER A N 1
ATOM 3246 C CA . SER A 1 401 ? 26.849 6.721 -3.974 1.00 73.94 401 SER A CA 1
ATOM 3247 C C . SER A 1 401 ? 28.121 6.496 -4.802 1.00 73.94 401 SER A C 1
ATOM 3249 O O . SER A 1 401 ? 28.896 7.434 -5.010 1.00 73.94 401 SER A O 1
ATOM 3251 N N . ILE A 1 402 ? 28.258 5.306 -5.395 1.00 68.69 402 ILE A N 1
ATOM 3252 C CA . ILE A 1 402 ? 29.361 4.917 -6.285 1.00 68.69 402 ILE A CA 1
ATOM 3253 C C . ILE A 1 402 ? 29.361 5.798 -7.547 1.00 68.69 402 ILE A C 1
ATOM 3255 O O . ILE A 1 402 ? 30.399 6.286 -7.999 1.00 68.69 402 ILE A O 1
ATOM 3259 N N . LYS A 1 403 ? 28.172 6.111 -8.078 1.00 63.97 403 LYS A N 1
ATOM 3260 C CA . LYS A 1 403 ? 28.000 6.916 -9.299 1.00 63.97 403 LYS A CA 1
ATOM 3261 C C . LYS A 1 403 ? 28.341 8.395 -9.166 1.00 63.97 403 LYS A C 1
ATOM 3263 O O . LYS A 1 403 ? 28.467 9.051 -10.203 1.00 63.97 403 LYS A O 1
ATOM 3268 N N . ARG A 1 404 ? 28.472 8.971 -7.963 1.00 62.59 404 ARG A N 1
ATOM 3269 C CA . ARG A 1 404 ? 28.814 10.406 -7.836 1.00 62.59 404 ARG A CA 1
ATOM 3270 C C . ARG A 1 404 ? 30.109 10.743 -8.583 1.00 62.59 404 ARG A C 1
ATOM 3272 O O . ARG A 1 404 ? 30.166 11.782 -9.238 1.00 62.59 404 ARG A O 1
ATOM 3279 N N . SER A 1 405 ? 31.070 9.823 -8.582 1.00 60.53 405 SER A N 1
ATOM 3280 C CA . SER A 1 405 ? 32.332 9.915 -9.328 1.00 60.53 405 SER A CA 1
ATOM 3281 C C . SER A 1 405 ? 32.153 9.786 -10.847 1.00 60.53 405 SER A C 1
ATOM 3283 O O . SER A 1 405 ? 32.935 10.334 -11.619 1.00 60.53 405 SER A O 1
ATOM 3285 N N . ALA A 1 406 ? 31.098 9.104 -11.297 1.00 58.72 406 ALA A N 1
ATOM 3286 C CA . ALA A 1 406 ? 30.824 8.830 -12.706 1.00 58.72 406 ALA A CA 1
ATOM 3287 C C . ALA A 1 406 ? 30.052 9.954 -13.419 1.00 58.72 406 ALA A C 1
ATOM 3289 O O . ALA A 1 406 ? 29.976 9.973 -14.645 1.00 58.72 406 ALA A O 1
ATOM 3290 N N . ARG A 1 407 ? 29.517 10.937 -12.679 1.00 58.16 407 ARG A N 1
ATOM 3291 C CA . ARG A 1 407 ? 28.790 12.092 -13.249 1.00 58.16 407 ARG A CA 1
ATOM 3292 C C . ARG A 1 407 ? 29.641 12.977 -14.164 1.00 58.16 407 ARG A C 1
ATOM 3294 O O . ARG A 1 407 ? 29.077 13.741 -14.938 1.00 58.16 407 ARG A O 1
ATOM 3301 N N . GLN A 1 408 ? 30.968 12.892 -14.060 1.00 60.22 408 GLN A N 1
ATOM 3302 C CA . GLN A 1 408 ? 31.912 13.632 -14.905 1.00 60.22 408 GLN A CA 1
ATOM 3303 C C . GLN A 1 408 ? 32.356 12.845 -16.150 1.00 60.22 408 GLN A C 1
ATOM 3305 O O . GLN A 1 408 ? 33.138 13.351 -16.951 1.00 60.22 408 GLN A O 1
ATOM 3310 N N . MET A 1 409 ? 31.881 11.609 -16.324 1.00 59.59 409 MET A N 1
ATOM 3311 C CA . MET A 1 409 ? 32.265 10.748 -17.440 1.00 59.59 409 MET A CA 1
ATOM 3312 C C . MET A 1 409 ? 31.388 11.008 -18.670 1.00 59.59 409 MET A C 1
ATOM 3314 O O . MET A 1 409 ? 30.191 11.269 -18.562 1.00 59.59 409 MET A O 1
ATOM 3318 N N . SER A 1 410 ? 31.964 10.878 -19.868 1.00 56.56 410 SER A N 1
ATOM 3319 C CA . SER A 1 410 ? 31.177 10.806 -21.109 1.00 56.56 410 SER A CA 1
ATOM 3320 C C . SER A 1 410 ? 30.288 9.555 -21.115 1.00 56.56 410 SER A C 1
ATOM 3322 O O . SER A 1 410 ? 30.662 8.561 -20.498 1.00 56.56 410 SER A O 1
ATOM 3324 N N . GLN A 1 411 ? 29.206 9.533 -21.898 1.00 53.03 411 GLN A N 1
ATOM 3325 C CA . GLN A 1 411 ? 28.270 8.399 -21.975 1.00 53.03 411 GLN A CA 1
ATOM 3326 C C . GLN A 1 411 ? 28.945 7.028 -22.157 1.00 53.03 411 GLN A C 1
ATOM 3328 O O . GLN A 1 411 ? 28.622 6.100 -21.427 1.00 53.03 411 GLN A O 1
ATOM 3333 N N . SER A 1 412 ? 29.899 6.890 -23.084 1.00 53.75 412 SER A N 1
ATOM 3334 C CA . SER A 1 412 ? 30.596 5.616 -23.331 1.00 53.75 412 SER A CA 1
ATOM 3335 C C . SER A 1 412 ? 31.364 5.126 -22.100 1.00 53.75 412 SER A C 1
ATOM 3337 O O . SER A 1 412 ? 31.228 3.973 -21.701 1.00 53.75 412 SER A O 1
ATOM 3339 N N . HIS A 1 413 ? 32.111 6.024 -21.456 1.00 59.69 413 HIS A N 1
ATOM 3340 C CA . HIS A 1 413 ? 32.804 5.761 -20.196 1.00 59.69 413 HIS A CA 1
ATOM 3341 C C . HIS A 1 413 ? 31.833 5.490 -19.045 1.00 59.69 413 HIS A C 1
ATOM 3343 O O . HIS A 1 413 ? 32.111 4.628 -18.225 1.00 59.69 413 HIS A O 1
ATOM 3349 N N . TYR A 1 414 ? 30.682 6.163 -19.006 1.00 64.69 414 TYR A N 1
ATOM 3350 C CA . TYR A 1 414 ? 29.642 5.918 -18.012 1.00 64.69 414 TYR A CA 1
ATOM 3351 C C . TYR A 1 414 ? 29.006 4.531 -18.185 1.00 64.69 414 TYR A C 1
ATOM 3353 O O . TYR A 1 414 ? 28.892 3.791 -17.217 1.00 64.69 414 TYR A O 1
ATOM 3361 N N . CYS A 1 415 ? 28.661 4.124 -19.410 1.00 62.47 415 CYS A N 1
ATOM 3362 C CA . CYS A 1 415 ? 28.149 2.781 -19.701 1.00 62.47 415 CYS A CA 1
ATOM 3363 C C . CYS A 1 415 ? 29.193 1.691 -19.405 1.00 62.47 415 CYS A C 1
ATOM 3365 O O . CYS A 1 415 ? 28.850 0.667 -18.820 1.00 62.47 415 CYS A O 1
ATOM 3367 N N . PHE A 1 416 ? 30.466 1.925 -19.744 1.00 65.62 416 PHE A N 1
ATOM 3368 C CA . PHE A 1 416 ? 31.571 1.030 -19.378 1.00 65.62 416 PHE A CA 1
ATOM 3369 C C . PHE A 1 416 ? 31.786 0.964 -17.857 1.00 65.62 416 PHE A C 1
ATOM 3371 O O . PHE A 1 416 ? 32.037 -0.100 -17.300 1.00 65.62 416 PHE A O 1
ATOM 3378 N N . TYR A 1 417 ? 31.648 2.092 -17.163 1.00 67.75 417 TYR A N 1
ATOM 3379 C CA . TYR A 1 417 ? 31.721 2.157 -15.708 1.00 67.75 417 TYR A CA 1
ATOM 3380 C C . TYR A 1 417 ? 30.574 1.368 -15.067 1.00 67.75 417 TYR A C 1
ATOM 3382 O O . TYR A 1 417 ? 30.820 0.520 -14.218 1.00 67.75 417 TYR A O 1
ATOM 3390 N N . LEU A 1 418 ? 29.333 1.568 -15.522 1.00 68.62 418 LEU A N 1
ATOM 3391 C CA . LEU A 1 418 ? 28.177 0.801 -15.053 1.00 68.62 418 LEU A CA 1
ATOM 3392 C C . LEU A 1 418 ? 28.342 -0.698 -15.298 1.00 68.62 418 LEU A C 1
ATOM 3394 O O . LEU A 1 418 ? 28.010 -1.484 -14.421 1.00 68.62 418 LEU A O 1
ATOM 3398 N N . GLN A 1 419 ? 28.903 -1.097 -16.442 1.00 65.81 419 GLN A N 1
ATOM 3399 C CA . GLN A 1 419 ? 29.206 -2.498 -16.726 1.00 65.81 419 GLN A CA 1
ATOM 3400 C C . GLN A 1 419 ? 30.071 -3.145 -15.642 1.00 65.81 419 GLN A C 1
ATOM 3402 O O . GLN A 1 419 ? 29.829 -4.291 -15.281 1.00 65.81 419 GLN A O 1
ATOM 3407 N N . PHE A 1 420 ? 31.079 -2.435 -15.133 1.00 64.25 420 PHE A N 1
ATOM 3408 C CA . PHE A 1 420 ? 31.968 -2.977 -14.109 1.00 64.25 420 PHE A CA 1
ATOM 3409 C C . PHE A 1 420 ? 31.247 -3.202 -12.771 1.00 64.25 420 PHE A C 1
ATOM 3411 O O . PHE A 1 420 ? 31.515 -4.187 -12.091 1.00 64.25 420 PHE A O 1
ATOM 3418 N N . PHE A 1 421 ? 30.319 -2.316 -12.402 1.00 65.00 421 PHE A N 1
ATOM 3419 C CA . PHE A 1 421 ? 29.610 -2.395 -11.120 1.00 65.00 421 PHE A CA 1
ATOM 3420 C C . PHE A 1 421 ? 28.326 -3.226 -11.155 1.00 65.00 421 PHE A C 1
ATOM 3422 O O . PHE A 1 421 ? 27.863 -3.628 -10.100 1.00 65.00 421 PHE A O 1
ATOM 3429 N N . LEU A 1 422 ? 27.744 -3.465 -12.332 1.00 64.19 422 LEU A N 1
ATOM 3430 C CA . LEU A 1 422 ? 26.538 -4.289 -12.483 1.00 64.19 422 LEU A CA 1
ATOM 3431 C C . LEU A 1 422 ? 26.843 -5.780 -12.730 1.00 64.19 422 LEU A C 1
ATOM 3433 O O . LEU A 1 422 ? 25.921 -6.585 -12.704 1.00 64.19 422 LEU A O 1
ATOM 3437 N N . ASN A 1 423 ? 28.107 -6.140 -12.993 1.00 54.38 423 ASN A N 1
ATOM 3438 C CA . ASN A 1 423 ? 28.554 -7.518 -13.263 1.00 54.38 423 ASN A CA 1
ATOM 3439 C C . ASN A 1 423 ? 29.263 -8.203 -12.075 1.00 54.38 423 ASN A C 1
ATOM 3441 O O . ASN A 1 423 ? 29.686 -9.350 -12.220 1.00 54.38 423 ASN A O 1
ATOM 3445 N N . ASN A 1 424 ? 29.442 -7.505 -10.952 1.00 45.09 424 ASN A N 1
ATOM 3446 C CA . ASN A 1 424 ? 29.938 -8.068 -9.691 1.00 45.09 424 ASN A CA 1
ATOM 3447 C C . ASN A 1 424 ? 28.796 -8.085 -8.681 1.00 45.09 424 ASN A C 1
ATOM 3449 O O . ASN A 1 424 ? 28.823 -8.977 -7.808 1.00 45.09 424 ASN A O 1
#

Mean predicted aligned error: 8.8 Å

Radius of gyration: 23.11 Å; Cα contacts (8 Å, |Δi|>4): 627; chains: 1; bounding box: 56×48×60 Å

pLDDT: mean 79.63, std 15.11, range [33.5, 98.19]

Foldseek 3Di:
DDLPLLDADPPQGLFFQEKAKDWDWFLALVPPAPADPLPDFDDDDDAAAQPDALVLQAQWAPPPDDDLVNLLLLLLLLLVQLCVLVVNDDPVRDDDPVVSVVSVVSNLVRGDPLQNVVVVCLVVADSQLNNLVSVVSNQRSASFGLCLQVQLVLLVLVVVCLVPLPDDPVSNVVSLVVSCQRHVSLSSNSVSCCVRPVSDRDSSNSSVSVVSSVSLNVLADADDAFDDFDPPPDDCSRNQKFFNSDSRSTWRDGAHHHPLVPDPCVVVVNRPSCSDDPQAPFDFPDDDPPPPDPRIKIKMWMANQQRRATRIIGIGRDDDLCVVLSCQNTGHSAHRQEYEALRQRVNVSVCSSGPCNRCSRHQAAYQPVSVVGTRHRPSRHSVSGPPCPNTNNCSNVVVSVVCVVVSPPHPVVSVVVVSVVNVD

Sequence (424 aa):
MKIDFHIPCGVCGYGPKRLCCDGTKVGVGFRNSNYEEITETNHALGINNTLHRRMDRCFFENLNGIDKQEMINLRTSLDYIARKELNEIKENKIIPERDLLDRIELLKQALPSEVLGSFERFYQMSDNERVAYSNVLKMLATTASITSLVPPAYCYKIQLLLNSPNIENDRFNSIVNETRSFAPELSDLICESLISNNEILPDDIRLFLQYLINESMSLQVTEPEPPVPQLGTYNPEKFGRAYYFNESGLKLRSVRKFSIDNDSCVKRNIDHDDTTLEFEKCQKLYSKVETSARGTSTLFLWFCADHGHCYGFHMTGAEGRKDPALSLYSYLETPPQDVFYDFACNLQEYCLNRESGYYKNEHFFHDIFHGYSHKCSRAFTASRLQGFESVNSEICEQFNSIKRSARQMSQSHYCFYLQFFLNN

Solvent-accessible surface area (backbone atoms only — not comparable to full-atom values): 23698 Å² total; per-residue (Å²): 137,79,81,65,54,64,62,50,41,96,83,48,44,43,65,47,52,35,37,21,40,49,62,43,79,37,66,45,74,61,85,80,66,84,53,58,62,89,80,69,57,82,74,91,72,69,73,36,78,56,85,49,57,68,65,79,34,39,71,50,54,81,56,92,80,71,48,69,66,55,56,40,51,45,28,53,48,42,32,48,56,19,29,54,74,67,71,66,65,53,87,94,69,70,72,56,70,69,62,46,53,58,47,50,55,54,40,60,74,34,41,46,79,55,37,45,55,34,62,65,43,47,85,74,46,54,73,66,30,36,47,24,43,24,51,40,40,41,57,51,30,35,95,54,47,52,42,58,56,42,39,45,80,48,35,69,60,56,50,50,54,69,77,38,75,82,44,61,66,69,62,43,52,50,52,43,57,54,37,32,44,69,24,42,43,58,33,42,27,56,51,35,37,16,68,76,44,82,66,39,70,51,67,35,54,46,36,34,53,49,49,52,40,52,55,24,50,70,62,55,46,90,65,79,80,75,56,83,62,65,86,87,73,65,50,41,82,60,41,41,35,48,45,24,44,38,85,74,37,43,62,39,40,80,66,80,53,39,52,62,73,73,35,72,45,45,74,68,75,38,59,85,64,72,65,62,41,83,83,52,35,77,39,69,78,63,80,81,74,90,75,82,59,91,56,46,31,19,46,31,42,38,27,28,21,74,76,66,43,60,41,32,39,36,60,38,78,66,80,54,49,62,58,62,46,54,51,47,61,20,34,36,94,63,69,40,47,34,37,23,21,82,55,18,74,59,27,49,52,56,36,53,42,72,44,21,39,65,46,46,64,46,44,46,16,35,21,71,68,42,67,79,44,30,44,60,60,68,72,31,39,49,85,74,33,68,89,48,90,77,46,42,46,52,51,54,56,59,54,51,61,66,42,64,76,45,51,81,46,56,65,71,58,35,55,53,51,48,44,64,68,72,75,110

Nearest PDB structures (foldseek):
  6d9z-assembly1_F  TM=2.199E-01  e=5.163E+00  Pseudomonas denitrificans (nom. rej.)
  7t3o-assembly1_A  TM=2.030E-01  e=7.339E+00  Rattus norvegicus
  7d5p-assembly2_B  TM=2.072E-01  e=9.922E+00  Staphylococcus aureus subsp. aureus COL